Protein AF-A0A0K9PUY9-F1 (afdb_monomer)

Organism: Zostera marina (NCBI:txid29655)

Radius of gyration: 30.53 Å; Cα contacts (8 Å, |Δi|>4): 425; chains: 1; bounding box: 74×87×102 Å

Sequence (399 aa):
MHSKEGCSSNDKEDIFDKGREESYDEYSQRIYDHVFGYNIEAALPNKETWKSRMKPTPIFLRDVLPQIATYRNRSSDNMVFCNGTNVSSQLSLSLTKAWNLAESTKVFLKAMKLFFVERRREIGNLTFDKDDQLSVEFVTAAANIRAASFGILLHSLFETKGIAGNIVHAVATTNAIISGLIVIEAIKILQGNYRHNRMTYCVEHPCRNMLLMPVQPFEPNGSCYVCSETPLLLEINTCSLKLKDFVEKIINKKLGIISPIIMHGSTLIFEVGDDLEEDIAANYSLNLEKVLVELPAPVTNGTVLRVEDFHQELSCNIIIKHRGEEEEIDDEEKKLARTVIPEQATEQNFRVENNRSKKKLNSSHKTRNPRGGRNSQNHMMETKVNQWKYLNITKLTLL

Mean predicted aligned error: 14.96 Å

Foldseek 3Di:
DDDDDDDDPPPPPDLLDDDPPDDLLRNLLSVLCVPQAVVLVVVQVPVVVPPPAPRFDRDHPCVLCVVVVVCPPDPDDDPPDDDDQAPCVSVVHDQQDFDDLNRLSSLQSVLSNCCCPPVVVCPLPDDDDLPRNSSLSNQLSVLQSNCNRRVHDRGGSVVSSVVVVPDDDDDPVVVVVVVVLVVVQVVCVVVVNLQPHWDWDQAPDDDVNDRTRTDDDDDDDCLDQFPHQHAWEKEAAQQPDFQQCCVPVPVCVPVVADWKFKDQVPDTQDGDDPPDDPVRVVVNVVRRGPGQCPGPPHDDQQTWMWIDHPVSRGIGIYGYHHDDDDDPDPDVSVNGMDTDRPPPDPPPDPPPPPPPDDDDDDDDDDDDDDDDDDDDPPPVVVVVSPPVVPPPVVVSNPD

Secondary structure (DSSP, 8-state):
--------------TTSPPTT--HHHHHHHHHIIIIIIHHHHHTT-TTTTSSSPPPPP--HHHH-HHHHHGGGS----------S-HHHHTT--SSSPP-HHHHHHHHHHHHHHHHHH-TTTTTT----TT-HHHHHHHHHHHHHHHHHTTPPP--HHHHHHHHTTPPPP-HHHHHHHHHHHHHHHHHHHTT-GGG--EEEEEEEEETTEEEEEEPPPPPPTT-TTTSSPPEEEEE-TTT-BHHHIIIIIIITTT--SS-EEEETTEEEE---TT--HHHHHHHHHHHTSBGGGSSS---TT-EEEEEETTTTEEEEEEEEE--S----S-HHHHH-EEE--S-S-------------------------------SSSSSTTTGGGGGG--GGGGG--

Structure (mmCIF, N/CA/C/O backbone):
data_AF-A0A0K9PUY9-F1
#
_entry.id   AF-A0A0K9PUY9-F1
#
loop_
_atom_site.group_PDB
_atom_site.id
_atom_site.type_symbol
_atom_site.label_atom_id
_atom_site.label_alt_id
_atom_site.label_comp_id
_atom_site.label_asym_id
_atom_site.label_entity_id
_atom_site.label_seq_id
_atom_site.pdbx_PDB_ins_code
_atom_site.Cartn_x
_atom_site.Cartn_y
_atom_site.Cartn_z
_atom_site.occupancy
_atom_site.B_iso_or_equiv
_atom_site.auth_seq_id
_atom_site.auth_comp_id
_atom_site.auth_asym_id
_atom_site.auth_atom_id
_atom_site.pdbx_PDB_model_num
ATOM 1 N N . MET A 1 1 ? 19.880 -0.684 -70.621 1.00 34.44 1 MET A N 1
ATOM 2 C CA . MET A 1 1 ? 20.285 -0.002 -69.375 1.00 34.44 1 MET A CA 1
ATOM 3 C C . MET A 1 1 ? 19.407 -0.541 -68.261 1.00 34.44 1 MET A C 1
ATOM 5 O O . MET A 1 1 ? 18.210 -0.302 -68.274 1.00 34.44 1 MET A O 1
ATOM 9 N N . HIS A 1 2 ? 19.980 -1.380 -67.400 1.00 31.28 2 HIS A N 1
ATOM 10 C CA . HIS A 1 2 ? 19.319 -1.913 -66.213 1.00 31.28 2 HIS A CA 1
ATOM 11 C C . HIS A 1 2 ? 19.469 -0.906 -65.075 1.00 31.28 2 HIS A C 1
ATOM 13 O O . HIS A 1 2 ? 20.600 -0.607 -64.701 1.00 31.28 2 HIS A O 1
ATO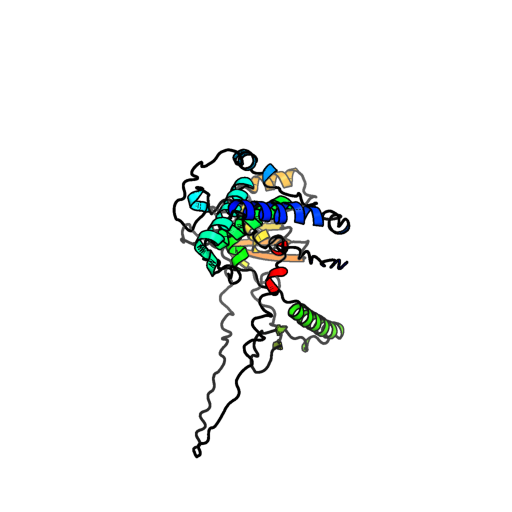M 19 N N . SER A 1 3 ? 18.360 -0.462 -64.492 1.00 27.92 3 SER A N 1
ATOM 20 C CA . SER A 1 3 ? 18.369 0.220 -63.199 1.00 27.92 3 SER A CA 1
ATOM 21 C C . SER A 1 3 ? 17.468 -0.561 -62.254 1.00 27.92 3 SER A C 1
ATOM 23 O O . SER A 1 3 ? 16.249 -0.563 -62.389 1.00 27.92 3 SER A O 1
ATOM 25 N N . LYS A 1 4 ? 18.109 -1.307 -61.350 1.00 34.41 4 LYS A N 1
ATOM 26 C CA . LYS A 1 4 ? 17.494 -1.887 -60.157 1.00 34.41 4 LYS A CA 1
ATOM 27 C C . LYS A 1 4 ? 17.264 -0.744 -59.170 1.00 34.41 4 LYS A C 1
ATOM 29 O O . LYS A 1 4 ? 18.236 -0.217 -58.638 1.00 34.41 4 LYS A O 1
ATOM 34 N N . GLU A 1 5 ? 16.016 -0.390 -58.903 1.00 30.36 5 GLU A N 1
ATOM 35 C CA . GLU A 1 5 ? 15.678 0.352 -57.688 1.00 30.36 5 GLU A CA 1
ATOM 36 C C . GLU A 1 5 ? 15.599 -0.654 -56.537 1.00 30.36 5 GLU A C 1
ATOM 38 O O . GLU A 1 5 ? 14.733 -1.528 -56.490 1.00 30.36 5 GLU A O 1
ATOM 43 N N . GLY A 1 6 ? 16.601 -0.595 -55.660 1.00 28.02 6 GLY A N 1
ATOM 44 C CA . GLY A 1 6 ? 16.651 -1.366 -54.429 1.00 28.02 6 GLY A CA 1
ATOM 45 C C . GLY A 1 6 ? 15.666 -0.793 -53.417 1.00 28.02 6 GLY A C 1
ATOM 46 O O . GLY A 1 6 ? 15.790 0.352 -52.996 1.00 28.02 6 GLY A O 1
ATOM 47 N N . CYS A 1 7 ? 14.704 -1.612 -53.011 1.00 28.03 7 CYS A N 1
ATOM 48 C CA . CYS A 1 7 ? 13.867 -1.373 -51.846 1.00 28.03 7 CYS A CA 1
ATOM 49 C C . CYS A 1 7 ? 14.749 -1.449 -50.584 1.00 28.03 7 CYS A C 1
ATOM 51 O O . CYS A 1 7 ? 15.110 -2.548 -50.165 1.00 28.03 7 CYS A O 1
ATOM 53 N N . SER A 1 8 ? 15.133 -0.313 -49.986 1.00 30.88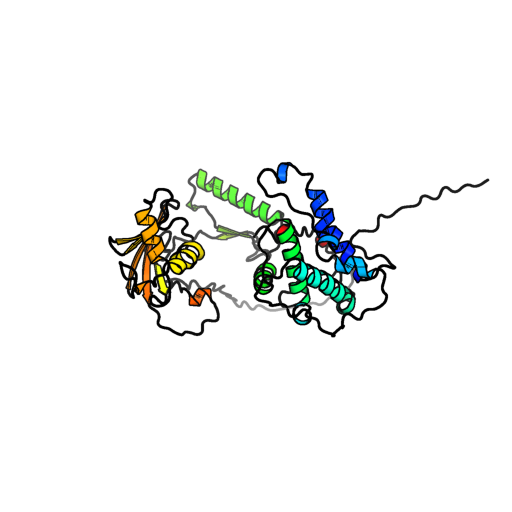 8 SER A N 1
ATOM 54 C CA . SER A 1 8 ? 15.740 -0.313 -48.649 1.00 30.88 8 SER A CA 1
ATOM 55 C C . SER A 1 8 ? 14.636 -0.439 -47.600 1.00 30.88 8 SER A C 1
ATOM 57 O O . SER A 1 8 ? 13.929 0.522 -47.291 1.00 30.88 8 SER A O 1
ATOM 59 N N . SER A 1 9 ? 14.480 -1.638 -47.053 1.00 36.56 9 SER A N 1
ATOM 60 C CA . SER A 1 9 ? 13.760 -1.878 -45.808 1.00 36.56 9 SER A CA 1
ATOM 61 C C . SER A 1 9 ? 14.522 -1.212 -44.656 1.00 36.56 9 SER A C 1
ATOM 63 O O . SER A 1 9 ? 15.471 -1.782 -44.124 1.00 36.56 9 SER A O 1
ATOM 65 N N . ASN A 1 10 ? 14.136 0.011 -44.287 1.00 38.22 10 ASN A N 1
ATOM 66 C CA . ASN A 1 10 ? 14.520 0.590 -43.001 1.00 38.22 10 ASN A CA 1
ATOM 67 C C . ASN A 1 10 ? 13.713 -0.122 -41.909 1.00 38.22 10 ASN A C 1
ATOM 69 O O . ASN A 1 10 ? 12.639 0.342 -41.518 1.00 38.22 10 ASN A O 1
ATOM 73 N N . ASP A 1 11 ? 14.222 -1.263 -41.447 1.00 44.06 11 ASP A N 1
ATOM 74 C CA . ASP A 1 11 ? 13.825 -1.828 -40.163 1.00 44.06 11 ASP A CA 1
ATOM 75 C C . ASP A 1 11 ? 14.125 -0.765 -39.100 1.00 44.06 11 ASP A C 1
ATOM 77 O O . ASP A 1 11 ? 15.274 -0.381 -38.887 1.00 44.06 11 ASP A O 1
ATOM 81 N N . LYS A 1 12 ? 13.081 -0.201 -38.488 1.00 51.97 12 LYS A N 1
ATOM 82 C CA . LYS A 1 12 ? 13.245 0.700 -37.346 1.00 51.97 12 LYS A CA 1
ATOM 83 C C . LYS A 1 12 ? 13.811 -0.138 -36.203 1.00 51.97 12 LYS A C 1
ATOM 85 O O . LYS A 1 12 ? 13.071 -0.934 -35.632 1.00 51.97 12 LYS A O 1
ATOM 90 N N . GLU A 1 13 ? 15.101 0.012 -35.918 1.00 66.19 13 GLU A N 1
ATOM 91 C CA . GLU A 1 13 ? 15.731 -0.588 -34.739 1.00 66.19 13 GLU A CA 1
ATOM 92 C C . GLU A 1 13 ? 14.913 -0.213 -33.489 1.00 66.19 13 GLU A C 1
ATOM 94 O O . GLU A 1 13 ? 14.518 0.947 -33.320 1.00 66.19 13 GLU A O 1
ATOM 99 N N . ASP A 1 14 ? 14.585 -1.208 -32.658 1.00 80.75 14 ASP A N 1
ATOM 100 C CA . ASP A 1 14 ? 13.835 -0.998 -31.420 1.00 80.75 14 ASP A CA 1
ATOM 101 C C . ASP A 1 14 ? 14.664 -0.081 -30.506 1.00 80.75 14 ASP A C 1
ATOM 103 O O . ASP A 1 14 ? 15.868 -0.267 -30.343 1.00 80.75 14 ASP A O 1
ATOM 107 N N . ILE A 1 15 ? 14.042 0.928 -29.893 1.00 84.38 15 ILE A N 1
ATOM 108 C CA . ILE A 1 15 ? 14.738 1.846 -28.979 1.00 84.38 15 ILE A CA 1
ATOM 109 C C . ILE A 1 15 ? 15.330 1.099 -27.774 1.00 84.38 15 ILE A C 1
ATOM 111 O O . ILE A 1 15 ? 16.281 1.577 -27.161 1.00 84.38 15 ILE A O 1
ATOM 115 N N . PHE A 1 16 ? 14.801 -0.078 -27.441 1.00 86.31 16 PHE A N 1
ATOM 116 C CA . PHE A 1 16 ? 15.335 -0.940 -26.390 1.00 86.31 16 PHE A CA 1
ATOM 117 C C . PHE A 1 16 ? 16.448 -1.877 -26.868 1.00 86.31 16 PHE A C 1
ATOM 119 O O . PHE A 1 16 ? 17.025 -2.595 -26.054 1.00 86.31 16 PHE A O 1
ATOM 126 N N . ASP A 1 17 ? 16.789 -1.856 -28.155 1.00 85.94 17 ASP A N 1
ATOM 127 C CA . ASP A 1 17 ? 17.959 -2.552 -28.660 1.00 85.94 17 ASP A CA 1
ATOM 128 C C . ASP A 1 17 ? 19.196 -1.657 -28.546 1.00 85.94 17 ASP A C 1
ATOM 130 O O . ASP A 1 17 ? 19.181 -0.434 -28.741 1.00 85.94 17 ASP A O 1
ATOM 134 N N . LYS A 1 18 ? 20.309 -2.288 -28.177 1.00 85.38 18 LYS A N 1
ATOM 135 C CA . LYS A 1 18 ? 21.609 -1.635 -28.084 1.00 85.38 18 LYS A CA 1
ATOM 136 C C . LYS A 1 18 ? 22.240 -1.540 -29.474 1.00 85.38 18 LYS A C 1
ATOM 138 O O . LYS A 1 18 ? 22.386 -2.559 -30.149 1.00 85.38 18 LYS A O 1
ATOM 143 N N . GLY A 1 19 ? 22.704 -0.350 -29.855 1.00 84.94 19 GLY A N 1
ATOM 144 C CA . GLY A 1 19 ? 23.426 -0.154 -31.114 1.00 84.94 19 GLY A CA 1
ATOM 145 C C . GLY A 1 19 ? 24.761 -0.912 -31.140 1.00 84.94 19 GLY A C 1
ATOM 146 O O . GLY A 1 19 ? 25.411 -1.083 -30.106 1.00 84.94 19 GLY A O 1
ATOM 147 N N . ARG A 1 20 ? 25.202 -1.355 -32.327 1.00 78.75 20 ARG A N 1
ATOM 148 C CA . ARG A 1 20 ? 26.411 -2.195 -32.485 1.00 78.75 20 ARG A CA 1
ATOM 149 C C . ARG A 1 20 ? 27.699 -1.543 -31.970 1.00 78.75 20 ARG A C 1
ATOM 151 O O . ARG A 1 20 ? 28.554 -2.250 -31.447 1.00 78.75 20 ARG A O 1
ATOM 158 N N . GLU A 1 21 ? 27.819 -0.226 -32.109 1.00 85.81 21 GLU A N 1
ATOM 159 C CA . GLU A 1 21 ? 28.999 0.558 -31.700 1.00 85.81 21 GLU A CA 1
ATOM 160 C C . GLU A 1 21 ? 28.755 1.402 -30.441 1.00 85.81 21 GLU A C 1
ATOM 162 O O . GLU A 1 21 ? 29.650 2.091 -29.963 1.00 85.81 21 GLU A O 1
ATOM 167 N N . GLU A 1 22 ? 27.549 1.342 -29.879 1.00 88.50 22 GLU A N 1
ATOM 168 C CA . GLU A 1 22 ? 27.185 2.113 -28.696 1.00 88.50 2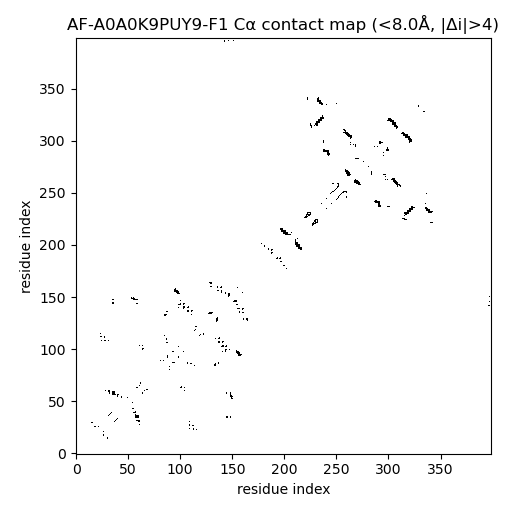2 GLU A CA 1
ATOM 169 C C . GLU A 1 22 ? 27.932 1.566 -27.470 1.00 88.50 22 GLU A C 1
ATOM 171 O O . GLU A 1 22 ? 28.049 0.350 -27.296 1.00 88.50 22 GLU A O 1
ATOM 176 N N . SER A 1 23 ? 28.394 2.416 -26.556 1.00 90.00 23 SER A N 1
ATOM 177 C CA . SER A 1 23 ? 28.904 1.979 -25.246 1.00 90.00 23 SER A CA 1
ATOM 178 C C . SER A 1 23 ? 27.756 1.635 -24.282 1.00 90.00 23 SER A C 1
ATOM 180 O O . SER A 1 23 ? 26.597 1.978 -24.512 1.00 90.00 23 SER A O 1
ATOM 182 N N . TYR A 1 24 ? 28.008 0.878 -23.207 1.00 87.88 24 TYR A N 1
ATOM 183 C CA . TYR A 1 24 ? 26.952 0.606 -22.211 1.00 87.88 24 TYR A CA 1
ATOM 184 C C . TYR A 1 24 ? 26.514 1.872 -21.468 1.00 87.88 24 TYR A C 1
ATOM 186 O O . TYR A 1 24 ? 25.356 1.969 -21.066 1.00 87.88 24 TYR A O 1
ATOM 194 N N . ASP A 1 25 ? 27.418 2.841 -21.323 1.00 86.94 25 ASP A N 1
ATOM 195 C CA . ASP A 1 25 ? 27.112 4.134 -20.724 1.00 86.94 25 ASP A CA 1
ATOM 196 C C . ASP A 1 25 ? 26.165 4.935 -21.630 1.00 86.94 25 ASP A C 1
ATOM 198 O O . ASP A 1 25 ? 25.099 5.335 -21.175 1.00 86.94 25 ASP A O 1
ATOM 202 N N . GLU A 1 26 ? 26.477 5.082 -22.922 1.00 89.06 26 GLU A N 1
ATOM 203 C CA . GLU A 1 26 ? 25.601 5.770 -23.890 1.00 89.06 26 GLU A CA 1
ATOM 204 C C . GLU A 1 26 ? 24.229 5.106 -24.003 1.00 89.06 26 GLU A C 1
ATOM 206 O O . GLU A 1 26 ? 23.209 5.793 -23.950 1.00 89.06 26 GLU A O 1
ATOM 211 N N . TYR A 1 27 ? 24.202 3.771 -24.050 1.00 90.62 27 TYR A N 1
ATOM 212 C CA . TYR A 1 27 ? 22.960 3.005 -24.051 1.00 90.62 27 TYR A CA 1
ATOM 213 C C . TYR A 1 27 ? 22.109 3.306 -22.810 1.00 90.62 27 TYR A C 1
ATOM 215 O O . TYR A 1 27 ? 20.927 3.624 -22.920 1.00 90.62 27 TYR A O 1
ATOM 223 N N . SER A 1 28 ? 22.712 3.275 -21.618 1.00 90.62 28 SER A N 1
ATOM 224 C CA . SER A 1 28 ? 21.996 3.533 -20.361 1.00 90.62 28 SER A CA 1
ATOM 225 C C . SER A 1 28 ? 21.452 4.963 -20.291 1.00 90.62 28 SER A C 1
ATOM 227 O O . SER A 1 28 ? 20.332 5.167 -19.825 1.00 90.62 28 SER A O 1
ATOM 229 N N . GLN A 1 29 ? 22.208 5.946 -20.790 1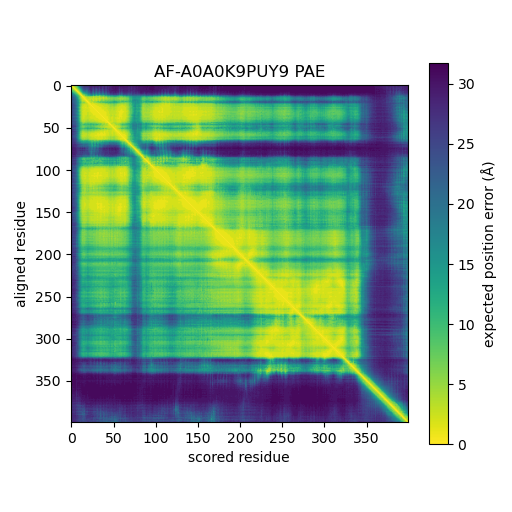.00 92.38 29 GLN A N 1
ATOM 230 C CA . GLN A 1 29 ? 21.770 7.344 -20.870 1.00 92.38 29 GLN A CA 1
ATOM 231 C C . GLN A 1 29 ? 20.612 7.520 -21.859 1.00 92.38 29 GLN A C 1
ATOM 233 O O . GLN A 1 29 ? 19.629 8.191 -21.550 1.00 92.38 29 GLN A O 1
ATOM 238 N N . ARG A 1 30 ? 20.687 6.871 -23.027 1.00 93.38 30 ARG A N 1
ATOM 239 C CA . ARG A 1 30 ? 19.620 6.904 -24.032 1.00 93.38 30 ARG A CA 1
ATOM 240 C C . ARG A 1 30 ? 18.328 6.281 -23.509 1.00 93.38 30 ARG A C 1
ATOM 242 O O . ARG A 1 30 ? 17.261 6.865 -23.687 1.00 93.38 30 ARG A O 1
ATOM 249 N N . ILE A 1 31 ? 18.418 5.133 -22.834 1.00 94.12 31 ILE A N 1
ATOM 250 C CA . ILE A 1 31 ? 17.265 4.488 -22.190 1.00 94.12 31 ILE A CA 1
ATOM 251 C C . ILE A 1 31 ? 16.686 5.375 -21.087 1.00 94.12 31 ILE A C 1
ATOM 253 O O . ILE A 1 31 ? 15.466 5.505 -21.008 1.00 94.12 31 ILE A O 1
ATOM 257 N N . TYR A 1 32 ? 17.529 6.024 -20.278 1.00 95.12 32 TYR A N 1
ATOM 258 C CA . TYR A 1 32 ? 17.076 6.966 -19.254 1.00 95.12 32 TYR A CA 1
ATOM 259 C C . TYR A 1 32 ? 16.225 8.093 -19.861 1.00 95.12 32 TYR A C 1
ATOM 261 O O . TYR A 1 32 ? 15.063 8.254 -19.486 1.00 95.12 32 TYR A O 1
ATOM 269 N N . ASP A 1 33 ? 16.769 8.830 -20.835 1.00 95.62 33 ASP A N 1
ATOM 270 C CA . ASP A 1 33 ? 16.071 9.962 -21.463 1.00 95.62 33 ASP A CA 1
ATOM 271 C C . ASP A 1 33 ? 14.803 9.513 -22.197 1.00 95.62 33 ASP A C 1
ATOM 273 O O . ASP A 1 33 ? 13.802 10.230 -22.223 1.00 95.62 33 ASP A O 1
ATOM 277 N N . HIS A 1 34 ? 14.811 8.308 -22.768 1.00 94.88 34 HIS A N 1
ATOM 278 C CA . HIS A 1 34 ? 13.632 7.734 -23.398 1.00 94.88 34 HIS A CA 1
ATOM 279 C C . HIS A 1 34 ? 12.524 7.399 -22.395 1.00 94.88 34 HIS A C 1
ATOM 281 O O . HIS A 1 34 ? 11.385 7.833 -22.570 1.00 94.88 34 HIS A O 1
ATOM 287 N N . VAL A 1 35 ? 12.846 6.659 -21.332 1.00 95.38 35 VAL A N 1
ATOM 288 C CA . VAL A 1 35 ? 11.857 6.163 -20.366 1.00 95.38 35 VAL A CA 1
ATOM 289 C C . VAL A 1 35 ? 11.314 7.278 -19.470 1.00 95.38 35 VAL A C 1
ATOM 291 O O . VAL A 1 35 ? 10.109 7.308 -19.217 1.00 95.38 35 VAL A O 1
ATOM 294 N N . PHE A 1 36 ? 12.172 8.188 -19.001 1.00 96.62 36 PHE A N 1
ATOM 295 C CA . PHE A 1 36 ? 11.802 9.215 -18.017 1.00 96.62 36 PHE A CA 1
ATOM 296 C C . PHE A 1 36 ? 11.576 10.606 -18.627 1.00 96.62 36 PHE A C 1
ATOM 298 O O . PHE A 1 36 ? 10.894 11.434 -18.022 1.00 96.62 36 PHE A O 1
ATOM 305 N N . GLY A 1 37 ? 12.089 10.859 -19.832 1.00 95.75 37 GLY A N 1
ATOM 306 C CA . GLY A 1 37 ? 11.868 12.093 -20.584 1.00 95.75 37 GLY A CA 1
ATOM 307 C C . GLY A 1 37 ? 10.804 11.913 -21.666 1.00 95.75 37 GLY A C 1
ATOM 308 O O . GLY A 1 37 ? 9.635 12.244 -21.468 1.00 95.75 37 GLY A O 1
ATOM 309 N N . TYR A 1 38 ? 11.197 11.343 -22.806 1.00 94.75 38 TYR A N 1
ATOM 310 C CA . TYR A 1 38 ? 10.370 11.300 -24.019 1.00 94.75 38 TYR A CA 1
ATOM 311 C C . TYR A 1 38 ? 9.042 10.546 -23.843 1.00 94.75 38 TYR A C 1
ATOM 313 O O . TYR A 1 38 ? 8.012 10.994 -24.343 1.00 94.75 38 TYR A O 1
ATOM 321 N N . ASN A 1 39 ? 9.016 9.435 -23.099 1.00 93.94 39 ASN A N 1
ATOM 322 C CA . ASN A 1 39 ? 7.767 8.713 -22.825 1.00 93.94 39 ASN A CA 1
ATOM 323 C C . ASN A 1 39 ? 6.800 9.518 -21.947 1.00 93.94 39 ASN A C 1
ATOM 325 O O . ASN A 1 39 ? 5.583 9.395 -22.100 1.00 93.94 39 ASN A O 1
ATOM 329 N N . ILE A 1 40 ? 7.321 10.354 -21.045 1.00 93.38 40 ILE A N 1
ATOM 330 C CA . ILE A 1 40 ? 6.498 11.262 -20.243 1.00 93.38 40 ILE A CA 1
ATOM 331 C C . ILE A 1 40 ? 5.951 12.383 -21.129 1.00 93.38 40 ILE A C 1
ATOM 333 O O . ILE A 1 40 ? 4.750 12.642 -21.093 1.00 93.38 40 ILE A O 1
ATOM 337 N N . GLU A 1 41 ? 6.783 12.977 -21.989 1.00 94.44 41 GLU A N 1
ATOM 338 C CA . GLU A 1 41 ? 6.342 13.978 -22.969 1.00 94.44 41 GLU A CA 1
ATOM 339 C C . GLU A 1 41 ? 5.246 13.442 -23.891 1.00 94.44 41 GLU A C 1
ATOM 341 O O . GLU A 1 41 ? 4.234 14.110 -24.098 1.00 94.44 41 GLU A O 1
ATOM 346 N N . ALA A 1 42 ? 5.395 12.211 -24.383 1.00 91.81 42 ALA A N 1
ATOM 347 C CA . ALA A 1 42 ? 4.403 11.559 -25.231 1.00 91.81 42 ALA A CA 1
ATOM 348 C C . ALA A 1 42 ? 3.050 11.339 -24.525 1.00 91.81 42 ALA A C 1
ATOM 350 O O . ALA A 1 42 ? 2.018 11.255 -25.191 1.00 91.81 42 ALA A O 1
ATOM 351 N N . ALA A 1 43 ? 3.028 11.277 -23.188 1.00 88.38 43 ALA A N 1
ATOM 352 C CA . ALA A 1 43 ? 1.804 11.126 -22.403 1.00 88.38 43 ALA A CA 1
ATOM 353 C C . ALA A 1 43 ? 1.092 12.466 -22.107 1.00 88.38 43 ALA A C 1
ATOM 355 O O . ALA A 1 43 ? -0.116 12.482 -21.843 1.00 88.38 43 ALA A O 1
ATOM 356 N N . LEU A 1 44 ? 1.796 13.603 -22.177 1.00 89.31 44 LEU A N 1
ATOM 357 C CA . LEU A 1 44 ? 1.246 14.934 -21.868 1.00 89.31 44 LEU A CA 1
ATOM 358 C C . LEU A 1 44 ? 0.063 15.379 -22.753 1.00 89.31 44 LEU A C 1
ATOM 360 O O . LEU A 1 44 ? -0.852 16.015 -22.218 1.00 89.31 44 LEU A O 1
ATOM 364 N N . PRO A 1 45 ? 0.001 15.055 -24.062 1.00 91.19 45 PRO A N 1
ATOM 365 C CA . PRO A 1 45 ? -1.113 15.453 -24.922 1.00 91.19 45 PRO A CA 1
ATOM 366 C C . PRO A 1 45 ? -2.482 14.886 -24.514 1.00 91.19 45 PRO A C 1
ATOM 368 O O . PRO A 1 45 ? -3.504 15.410 -24.960 1.00 91.19 45 PRO A O 1
ATOM 371 N N . ASN A 1 46 ? -2.542 13.851 -23.666 1.00 86.19 46 ASN A N 1
ATOM 372 C CA . ASN A 1 46 ? -3.796 13.251 -23.202 1.00 86.19 46 ASN A CA 1
ATOM 373 C C . ASN A 1 46 ? -4.506 14.136 -22.156 1.00 86.19 46 ASN A C 1
ATOM 375 O O . ASN A 1 46 ? -4.489 13.864 -20.955 1.00 86.19 46 ASN A O 1
ATOM 379 N N . LYS A 1 47 ? -5.144 15.216 -22.625 1.00 82.25 47 LYS A N 1
ATOM 380 C CA . LYS A 1 47 ? -5.769 16.254 -21.785 1.00 82.25 47 LYS A CA 1
ATOM 381 C C . LYS A 1 47 ? -6.815 15.721 -20.801 1.00 82.25 47 LYS A C 1
ATOM 383 O O . LYS A 1 47 ? -6.936 16.288 -19.722 1.00 82.25 47 LYS A O 1
ATOM 388 N N . GLU A 1 48 ? -7.539 14.654 -21.140 1.00 85.62 48 GLU A N 1
ATOM 389 C CA . GLU A 1 48 ? -8.565 14.063 -20.266 1.00 85.62 48 GLU A CA 1
ATOM 390 C C . GLU A 1 48 ? -7.964 13.450 -18.995 1.00 85.62 48 GLU A C 1
ATOM 392 O O . GLU A 1 48 ? -8.520 13.601 -17.910 1.00 85.62 48 GLU A O 1
ATOM 397 N N . THR A 1 49 ? -6.786 12.828 -19.105 1.00 84.69 49 THR A N 1
ATOM 398 C CA . THR A 1 49 ? -6.120 12.162 -17.969 1.00 84.69 49 THR A CA 1
ATOM 399 C C . THR A 1 49 ? -5.676 13.158 -16.895 1.00 84.69 49 THR A C 1
ATOM 401 O O . THR A 1 49 ? -5.648 12.829 -15.710 1.00 84.69 49 THR A O 1
ATOM 404 N N . TRP A 1 50 ? -5.361 14.389 -17.302 1.00 87.06 50 TRP A N 1
ATOM 405 C CA . TRP A 1 50 ? -4.755 15.413 -16.449 1.00 87.06 50 TRP A CA 1
ATOM 406 C C . TRP A 1 50 ? -5.749 16.469 -15.946 1.00 87.06 50 TRP A C 1
ATOM 408 O O . TRP A 1 50 ? -5.327 17.504 -15.439 1.00 87.06 50 TRP A O 1
ATOM 418 N N . LYS A 1 51 ? -7.065 16.248 -16.097 1.00 86.38 51 LYS A N 1
ATOM 419 C CA . LYS A 1 51 ? -8.091 17.170 -15.571 1.00 86.38 51 LYS A CA 1
ATOM 420 C C . LYS A 1 51 ? -8.169 17.149 -14.045 1.00 86.38 51 LYS A C 1
ATOM 422 O O . LYS A 1 51 ? -8.304 18.197 -13.431 1.00 86.38 51 LYS A O 1
ATOM 427 N N . SER A 1 52 ? -8.086 15.960 -13.450 1.00 82.19 52 SER A N 1
ATOM 428 C CA . SER A 1 52 ? -8.190 15.728 -12.001 1.00 82.19 52 SER A CA 1
ATOM 429 C C . SER A 1 52 ? -6.872 15.289 -11.359 1.00 82.19 52 SER A C 1
ATOM 431 O O . SER A 1 52 ? -6.844 14.938 -10.184 1.00 82.19 52 SER A O 1
ATOM 433 N N . ARG A 1 53 ? -5.778 15.263 -12.129 1.00 85.12 53 ARG A N 1
ATOM 434 C CA . ARG A 1 53 ? -4.469 14.750 -11.704 1.00 85.12 53 ARG A CA 1
ATOM 435 C C . ARG A 1 53 ? -3.371 15.751 -12.024 1.00 85.12 53 ARG A C 1
ATOM 437 O O . ARG A 1 53 ? -3.442 16.448 -13.035 1.00 85.12 53 ARG A O 1
ATOM 444 N N . MET A 1 54 ? -2.329 15.771 -11.198 1.00 85.44 54 MET A N 1
ATOM 445 C CA . MET A 1 54 ? -1.122 16.550 -11.464 1.00 85.44 54 MET A CA 1
ATOM 446 C C . MET A 1 54 ? -0.457 16.072 -12.762 1.00 85.44 54 MET A C 1
ATOM 448 O O . MET A 1 54 ? -0.340 14.868 -13.006 1.00 85.44 54 MET A O 1
ATOM 452 N N . LYS A 1 55 ? -0.043 17.017 -13.613 1.00 91.44 55 LYS A N 1
ATOM 453 C CA . LYS A 1 55 ? 0.681 16.704 -14.851 1.00 91.44 55 LYS A CA 1
ATOM 454 C C . LYS A 1 55 ? 2.099 16.240 -14.518 1.00 91.44 55 LYS A C 1
ATOM 456 O O . LYS A 1 55 ? 2.754 16.909 -13.719 1.00 91.44 55 LYS A O 1
ATOM 461 N N . PRO A 1 56 ? 2.590 15.156 -15.140 1.00 93.88 56 PRO A N 1
ATOM 462 C CA . PRO A 1 56 ? 3.947 14.709 -14.895 1.00 93.88 56 PRO A CA 1
ATOM 463 C C . PRO A 1 56 ? 4.978 15.650 -15.525 1.00 93.88 56 PRO A C 1
ATOM 465 O O . PRO A 1 56 ? 4.728 16.263 -16.561 1.00 93.88 56 PRO A O 1
ATOM 468 N N . THR A 1 57 ? 6.158 15.720 -14.919 1.00 95.06 57 THR A N 1
ATOM 469 C CA . THR A 1 57 ? 7.312 16.465 -15.425 1.00 95.06 57 THR A CA 1
ATOM 470 C C . THR A 1 57 ? 8.305 15.490 -16.065 1.00 95.06 57 THR A C 1
ATOM 472 O O . THR A 1 57 ? 8.758 14.563 -15.385 1.00 95.06 57 THR A O 1
ATOM 475 N N . PRO A 1 58 ? 8.647 15.657 -17.357 1.00 96.56 58 PRO A N 1
ATOM 476 C CA . PRO A 1 58 ? 9.716 14.895 -17.996 1.00 96.56 58 PRO A CA 1
ATOM 477 C C . PRO A 1 58 ? 11.053 15.126 -17.291 1.00 96.56 58 PRO A C 1
ATOM 479 O O . PRO A 1 58 ? 11.384 16.260 -16.948 1.00 96.56 58 PRO A O 1
ATOM 482 N N . ILE A 1 59 ? 11.831 14.063 -17.092 1.00 95.94 59 ILE A N 1
ATOM 483 C CA . ILE A 1 59 ? 13.146 14.141 -16.452 1.00 95.94 59 ILE A CA 1
ATOM 484 C C . ILE A 1 59 ? 14.204 13.688 -17.450 1.00 95.94 59 ILE A C 1
ATOM 486 O O . ILE A 1 59 ? 14.295 12.503 -17.771 1.00 95.94 59 ILE A O 1
ATOM 490 N N . PHE A 1 60 ? 15.035 14.627 -17.902 1.00 95.94 60 PHE A N 1
ATOM 491 C CA . PHE A 1 60 ? 16.185 14.334 -18.751 1.00 95.94 60 PHE A CA 1
ATOM 492 C C . PHE A 1 60 ? 17.481 14.329 -17.951 1.00 95.94 60 PHE A C 1
ATOM 494 O O . PHE A 1 60 ? 17.672 15.094 -17.003 1.00 95.94 60 PHE A O 1
ATOM 501 N N . LEU A 1 61 ? 18.419 13.490 -18.372 1.00 93.69 61 LEU A N 1
ATOM 502 C CA . LEU A 1 61 ? 19.695 13.306 -17.698 1.00 93.69 61 LEU A CA 1
ATOM 503 C C . LEU A 1 61 ? 20.505 14.604 -17.635 1.00 93.69 61 LEU A C 1
ATOM 505 O O . LEU A 1 61 ? 21.128 14.893 -16.615 1.00 93.69 61 LEU A O 1
ATOM 509 N N . ARG A 1 62 ? 20.465 15.398 -18.711 1.00 91.56 62 ARG A N 1
ATOM 510 C CA . ARG A 1 62 ? 21.144 16.702 -18.805 1.00 91.56 62 ARG A CA 1
ATOM 511 C C . ARG A 1 62 ? 20.719 17.684 -17.709 1.00 91.56 62 ARG A C 1
ATOM 513 O O . ARG A 1 62 ? 21.540 18.491 -17.285 1.00 91.56 62 ARG A O 1
ATOM 520 N N . ASP A 1 63 ? 19.476 17.583 -17.244 1.00 91.44 63 ASP A N 1
ATOM 521 C CA . ASP A 1 63 ? 18.903 18.499 -16.258 1.00 91.44 63 ASP A CA 1
ATOM 522 C C . ASP A 1 63 ? 19.245 18.053 -14.827 1.00 91.44 63 ASP A C 1
ATOM 524 O O . ASP A 1 63 ? 19.417 18.879 -13.934 1.00 91.44 63 ASP A O 1
ATOM 528 N N . VAL A 1 64 ? 19.400 16.741 -14.607 1.00 91.31 64 VAL A N 1
ATOM 529 C CA . VAL A 1 64 ? 19.693 16.161 -13.285 1.00 91.31 64 VAL A CA 1
ATOM 530 C C . VAL A 1 64 ? 21.196 16.075 -13.007 1.00 91.31 64 VAL A C 1
ATOM 532 O O . VAL A 1 64 ? 21.645 16.357 -11.897 1.00 91.31 64 VAL A O 1
ATOM 535 N N . LEU A 1 65 ? 21.990 15.672 -14.002 1.00 88.81 65 LEU A N 1
ATOM 536 C CA . LEU A 1 65 ? 23.439 15.487 -13.895 1.00 88.81 65 LEU A CA 1
ATOM 537 C C . LEU A 1 65 ? 24.162 16.266 -15.008 1.00 88.81 65 LEU A C 1
ATOM 539 O O . LEU A 1 65 ? 24.777 15.657 -15.888 1.00 88.81 65 LEU A O 1
ATOM 543 N N . PRO A 1 66 ? 24.167 17.614 -14.957 1.00 76.50 66 PRO A N 1
ATOM 544 C CA . PRO A 1 66 ? 24.768 18.451 -16.001 1.00 76.50 66 PRO A CA 1
ATOM 545 C C . PRO A 1 66 ? 26.266 18.177 -16.196 1.00 76.50 66 PRO A C 1
ATOM 547 O O . PRO A 1 66 ? 26.794 18.344 -17.290 1.00 76.50 66 PRO A O 1
ATOM 550 N N . GLN A 1 67 ? 26.948 17.683 -15.158 1.00 68.81 67 GLN A N 1
ATOM 551 C CA . GLN A 1 67 ? 28.366 17.321 -15.209 1.00 68.81 67 GLN A CA 1
ATOM 552 C C . GLN A 1 67 ? 28.652 16.169 -16.186 1.00 68.81 67 GLN A C 1
ATOM 554 O O . GLN A 1 67 ? 29.708 16.166 -16.807 1.00 68.81 67 GLN A O 1
ATOM 559 N N . ILE A 1 68 ? 27.718 15.226 -16.382 1.00 65.06 68 ILE A N 1
ATOM 560 C CA . ILE A 1 68 ? 27.897 14.099 -17.317 1.00 65.06 68 ILE A CA 1
ATOM 561 C C . ILE A 1 68 ? 27.937 14.591 -18.773 1.00 65.06 68 ILE A C 1
ATOM 563 O O . ILE A 1 68 ? 28.668 14.032 -19.590 1.00 65.06 68 ILE A O 1
ATOM 567 N N . ALA A 1 69 ? 27.229 15.679 -19.094 1.00 51.03 69 ALA A N 1
ATOM 568 C CA . ALA A 1 69 ? 27.244 16.269 -20.431 1.00 51.03 69 ALA A CA 1
ATOM 569 C C . ALA A 1 69 ? 28.616 16.873 -20.797 1.00 51.03 69 ALA A C 1
ATOM 571 O O . ALA A 1 69 ? 28.993 16.892 -21.969 1.00 51.03 69 ALA A O 1
ATOM 572 N N . THR A 1 70 ? 29.394 17.311 -19.802 1.00 45.16 70 THR A N 1
ATOM 573 C CA . THR A 1 70 ? 30.697 17.970 -19.988 1.00 45.16 70 THR A CA 1
ATOM 574 C C . THR A 1 70 ? 31.850 16.987 -20.245 1.00 45.16 70 THR A C 1
ATOM 576 O O . THR A 1 70 ? 32.875 17.377 -20.806 1.00 45.16 70 THR A O 1
ATOM 579 N N . TYR A 1 71 ? 31.696 15.702 -19.899 1.00 42.97 71 TYR A N 1
ATOM 580 C CA . TYR A 1 71 ? 32.744 14.677 -20.051 1.00 42.97 71 TYR A CA 1
ATOM 581 C C . TYR A 1 71 ? 32.836 14.049 -21.450 1.00 42.97 71 TYR A C 1
ATOM 583 O O . TYR A 1 71 ? 33.765 13.285 -21.702 1.00 42.97 71 TYR A O 1
ATOM 591 N N . ARG A 1 72 ? 31.965 14.418 -22.403 1.00 44.47 72 ARG A N 1
ATOM 592 C CA . ARG A 1 72 ? 32.078 13.964 -23.807 1.00 44.47 72 ARG A CA 1
ATOM 593 C C . ARG A 1 72 ? 33.410 14.344 -24.484 1.00 44.47 72 ARG A C 1
ATOM 595 O O . ARG A 1 72 ? 33.738 13.753 -25.503 1.00 44.47 72 ARG A O 1
ATOM 602 N N . ASN A 1 73 ? 34.186 15.277 -23.914 1.00 38.41 73 ASN A N 1
ATOM 603 C CA . ASN A 1 73 ? 35.415 15.813 -24.517 1.00 38.41 73 ASN A CA 1
ATOM 604 C C . ASN A 1 73 ? 36.716 15.560 -23.729 1.00 38.41 73 ASN A C 1
ATOM 606 O O . ASN A 1 73 ? 37.755 16.108 -24.099 1.00 38.41 73 ASN A O 1
ATOM 610 N N . ARG A 1 74 ? 36.717 14.751 -22.661 1.00 34.44 74 ARG A N 1
ATOM 611 C CA . ARG A 1 74 ? 37.968 14.354 -21.991 1.00 34.44 74 ARG A CA 1
ATOM 612 C C . ARG A 1 74 ? 38.019 12.851 -21.771 1.00 34.44 74 ARG A C 1
ATOM 614 O O . ARG A 1 74 ? 37.301 12.300 -20.947 1.00 34.44 74 ARG A O 1
ATOM 621 N N . SER A 1 75 ? 38.904 12.223 -22.535 1.00 42.09 75 SER A N 1
ATOM 622 C CA . SER A 1 75 ? 39.329 10.840 -22.396 1.00 42.09 75 SER A CA 1
ATOM 623 C C . SER A 1 75 ? 39.733 10.521 -20.954 1.00 42.09 75 SER A C 1
ATOM 625 O O . SER A 1 75 ? 40.529 11.247 -20.366 1.00 42.09 75 SER A O 1
ATOM 627 N N . SER A 1 76 ? 39.214 9.399 -20.452 1.00 42.69 76 SER A N 1
ATOM 628 C CA . SER A 1 76 ? 39.693 8.640 -19.291 1.00 42.69 76 SER A CA 1
ATOM 629 C C . SER A 1 76 ? 39.937 9.432 -18.005 1.00 42.69 76 SER A C 1
ATOM 631 O O . SER A 1 76 ? 41.083 9.663 -17.634 1.00 42.69 76 SER A O 1
ATOM 633 N N . ASP A 1 77 ? 38.871 9.712 -17.253 1.00 33.47 77 ASP A N 1
ATOM 634 C CA . ASP A 1 77 ? 38.989 9.747 -15.794 1.00 33.47 77 ASP A CA 1
ATOM 635 C C . ASP A 1 77 ? 38.389 8.460 -15.220 1.00 33.47 77 ASP A C 1
ATOM 637 O O . ASP A 1 77 ? 37.216 8.136 -15.421 1.00 33.47 77 ASP A O 1
ATOM 641 N N . ASN A 1 78 ? 39.248 7.692 -14.551 1.00 39.16 78 ASN A N 1
ATOM 642 C CA . ASN A 1 78 ? 38.917 6.462 -13.850 1.00 39.16 78 ASN A CA 1
ATOM 643 C C . ASN A 1 78 ? 37.877 6.754 -12.763 1.00 39.16 78 ASN A C 1
ATOM 645 O O . ASN A 1 78 ? 38.221 7.099 -11.632 1.00 39.16 78 ASN A O 1
ATOM 649 N N . MET A 1 79 ? 36.597 6.535 -13.065 1.00 38.03 79 MET A N 1
ATOM 650 C CA . MET A 1 79 ? 35.642 6.201 -12.017 1.00 38.03 79 MET A CA 1
ATOM 651 C C . MET A 1 79 ? 36.139 4.887 -11.415 1.00 38.03 79 MET A C 1
ATOM 653 O O . MET A 1 79 ? 36.122 3.869 -12.097 1.00 38.03 79 MET A O 1
ATOM 657 N N . VAL A 1 80 ? 36.692 4.930 -10.202 1.00 34.56 80 VAL A N 1
ATOM 658 C CA . VAL A 1 80 ? 37.299 3.775 -9.527 1.00 34.56 80 VAL A CA 1
ATOM 659 C C . VAL A 1 80 ? 36.300 2.612 -9.537 1.00 34.56 80 VAL A C 1
ATOM 661 O O . VAL A 1 80 ? 35.303 2.612 -8.815 1.00 34.56 80 VAL A O 1
ATOM 664 N N . PHE A 1 81 ? 36.539 1.645 -10.425 1.00 39.88 81 PHE A N 1
ATOM 665 C CA . PHE A 1 81 ? 35.759 0.423 -10.538 1.00 39.88 81 PHE A CA 1
ATOM 666 C C . PHE A 1 81 ? 36.248 -0.532 -9.454 1.00 39.88 81 PHE A C 1
ATOM 668 O O . PHE A 1 81 ? 37.264 -1.203 -9.610 1.00 39.88 81 PHE A O 1
ATOM 675 N N . CYS A 1 82 ? 35.530 -0.575 -8.337 1.00 35.06 82 CYS A N 1
ATOM 676 C CA . CYS A 1 82 ? 35.656 -1.670 -7.387 1.00 35.06 82 CYS A CA 1
ATOM 677 C C . CYS A 1 82 ? 34.692 -2.781 -7.816 1.00 35.06 82 CYS A C 1
ATOM 679 O O . CYS A 1 82 ? 33.498 -2.527 -7.972 1.00 35.06 82 CYS A O 1
ATOM 681 N N . ASN A 1 83 ? 35.193 -4.003 -7.993 1.00 40.94 83 ASN A N 1
ATOM 682 C CA . ASN A 1 83 ? 34.364 -5.179 -8.251 1.00 40.94 83 ASN A CA 1
ATOM 683 C C . ASN A 1 83 ? 33.418 -5.399 -7.064 1.00 40.94 83 ASN A C 1
ATOM 685 O O . ASN A 1 83 ? 33.851 -5.745 -5.967 1.00 40.94 83 ASN A O 1
ATOM 689 N N . GLY A 1 84 ? 32.127 -5.166 -7.276 1.00 47.09 84 GLY A N 1
ATOM 690 C CA . GLY A 1 84 ? 31.091 -5.364 -6.274 1.00 47.09 84 GLY A CA 1
ATOM 691 C C . GLY A 1 84 ? 29.717 -5.288 -6.922 1.00 47.09 84 GLY A C 1
ATOM 692 O O . GLY A 1 84 ? 29.469 -4.424 -7.759 1.00 47.09 84 GLY A O 1
ATOM 693 N N . THR A 1 85 ? 28.836 -6.208 -6.544 1.00 59.91 85 THR A N 1
ATOM 694 C CA . THR A 1 85 ? 27.463 -6.338 -7.058 1.00 59.91 85 THR A CA 1
ATOM 695 C C . THR A 1 85 ? 26.485 -5.323 -6.457 1.00 59.91 85 THR A C 1
ATOM 697 O O . THR A 1 85 ? 25.345 -5.249 -6.899 1.00 59.91 85 THR A O 1
ATOM 700 N N . ASN A 1 86 ? 26.919 -4.544 -5.462 1.00 73.31 86 ASN A N 1
ATOM 701 C CA . ASN A 1 86 ? 26.102 -3.583 -4.725 1.00 73.31 86 ASN A CA 1
ATOM 702 C C . ASN A 1 86 ? 26.512 -2.146 -5.102 1.00 73.31 86 ASN A C 1
ATOM 704 O O . ASN A 1 86 ? 27.646 -1.729 -4.858 1.00 73.31 86 ASN A O 1
ATOM 708 N N . VAL A 1 87 ? 25.595 -1.401 -5.719 1.00 78.56 87 VAL A N 1
ATOM 709 C CA . VAL A 1 87 ? 25.795 -0.032 -6.210 1.00 78.56 87 VAL A CA 1
ATOM 710 C C . VAL A 1 87 ? 25.668 0.987 -5.083 1.00 78.56 87 VAL A C 1
ATOM 712 O O . VAL A 1 87 ? 26.420 1.965 -5.055 1.00 78.56 87 VAL A O 1
ATOM 715 N N . SER A 1 88 ? 24.731 0.770 -4.157 1.00 72.69 88 SER A N 1
ATOM 716 C CA . SER A 1 88 ? 24.449 1.703 -3.061 1.00 72.69 88 SER A CA 1
ATOM 717 C C . SER A 1 88 ? 25.629 1.831 -2.094 1.00 72.69 88 SER A C 1
ATOM 719 O O . SER A 1 88 ? 25.988 2.947 -1.715 1.00 72.69 88 SER A O 1
ATOM 721 N N . SER A 1 89 ? 26.315 0.727 -1.785 1.00 69.62 89 SER A N 1
ATOM 722 C CA . SER A 1 89 ? 27.522 0.712 -0.949 1.00 69.62 89 SER A CA 1
ATOM 723 C C . SER A 1 89 ? 28.706 1.410 -1.620 1.00 69.62 89 SER A C 1
ATOM 725 O O . SER A 1 89 ? 29.449 2.136 -0.967 1.00 69.62 89 SER A O 1
ATOM 727 N N . GLN A 1 90 ? 28.842 1.275 -2.942 1.00 72.38 90 GLN A N 1
ATOM 728 C CA . GLN A 1 90 ? 29.867 1.971 -3.723 1.00 72.38 90 GLN A CA 1
ATOM 729 C C . GLN A 1 90 ? 29.631 3.485 -3.811 1.00 72.38 90 GLN A C 1
ATOM 731 O O . GLN A 1 90 ? 30.556 4.227 -4.133 1.00 72.38 90 GLN A O 1
ATOM 736 N N . LEU A 1 91 ? 28.398 3.938 -3.580 1.00 72.06 91 LEU A N 1
ATOM 737 C CA . LEU A 1 91 ? 28.022 5.351 -3.542 1.00 72.06 91 LEU A CA 1
ATOM 738 C C . LEU A 1 91 ? 27.859 5.879 -2.105 1.00 72.06 91 LEU A C 1
ATOM 740 O O . LEU A 1 91 ? 27.477 7.035 -1.936 1.00 72.06 91 LEU A O 1
ATOM 744 N N . SER A 1 92 ? 28.152 5.058 -1.088 1.00 79.19 92 SER A N 1
ATOM 745 C CA . SER A 1 92 ? 27.975 5.381 0.336 1.00 79.19 92 SER A CA 1
ATOM 746 C C . SER A 1 92 ? 26.554 5.846 0.689 1.00 79.19 92 SER A C 1
ATOM 748 O O . SER A 1 92 ? 26.371 6.758 1.497 1.00 79.19 92 SER A O 1
ATOM 750 N N . LEU A 1 93 ? 25.537 5.242 0.067 1.00 80.19 93 LEU A N 1
ATOM 751 C CA . LEU A 1 93 ? 24.133 5.602 0.267 1.00 80.19 93 LEU A CA 1
ATOM 752 C C . LEU A 1 93 ? 23.493 4.793 1.400 1.00 80.19 93 LEU A C 1
ATOM 754 O O . LEU A 1 93 ? 23.782 3.614 1.593 1.00 80.19 93 LEU A O 1
ATOM 758 N N . SER A 1 94 ? 22.573 5.431 2.127 1.00 79.31 94 SER A N 1
ATOM 759 C CA . SER A 1 94 ? 21.764 4.753 3.144 1.00 79.31 94 SER A CA 1
ATOM 760 C C . SER A 1 94 ? 20.704 3.856 2.498 1.00 79.31 94 SER A C 1
ATOM 762 O O . SER A 1 94 ? 20.114 4.217 1.479 1.00 79.31 94 SER A O 1
ATOM 764 N N . LEU A 1 95 ? 20.434 2.704 3.120 1.00 82.81 95 LEU A N 1
ATOM 765 C CA . LEU A 1 95 ? 19.371 1.778 2.708 1.00 82.81 95 LEU A CA 1
ATOM 766 C C . LEU A 1 95 ? 18.006 2.136 3.318 1.00 82.81 95 LEU A C 1
ATOM 768 O O . LEU A 1 95 ? 16.970 1.750 2.780 1.00 82.81 95 LEU A O 1
ATOM 772 N N . THR A 1 96 ? 18.009 2.871 4.434 1.00 80.62 96 THR A N 1
ATOM 773 C CA . THR A 1 96 ? 16.809 3.250 5.201 1.00 80.62 96 THR A CA 1
ATOM 774 C C . THR A 1 96 ? 16.284 4.635 4.842 1.00 80.62 96 THR A C 1
ATOM 776 O O . THR A 1 96 ? 15.160 4.978 5.190 1.00 80.62 96 THR A O 1
ATOM 779 N N . LYS A 1 97 ? 17.079 5.443 4.133 1.00 88.62 97 LYS A N 1
ATOM 780 C CA . LYS A 1 97 ? 16.679 6.770 3.662 1.00 88.62 97 LYS A CA 1
ATOM 781 C C . LYS A 1 97 ? 16.352 6.721 2.173 1.00 88.62 97 LYS A C 1
ATOM 783 O O . LYS A 1 97 ? 17.077 6.094 1.404 1.00 88.62 97 LYS A O 1
ATOM 788 N N . ALA A 1 98 ? 15.298 7.424 1.766 1.00 90.75 98 ALA A N 1
ATOM 789 C CA . ALA A 1 98 ? 15.003 7.643 0.356 1.00 90.75 98 ALA A CA 1
ATOM 790 C C . ALA A 1 98 ? 16.144 8.407 -0.335 1.00 90.75 98 ALA A C 1
ATOM 792 O O . ALA A 1 98 ? 16.624 9.428 0.170 1.00 90.75 98 ALA A 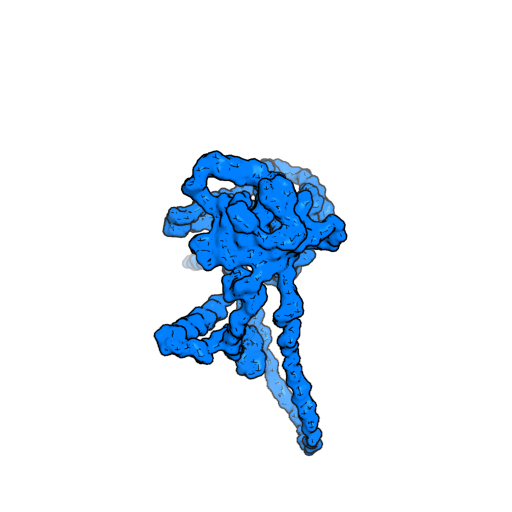O 1
ATOM 793 N N . TRP A 1 99 ? 16.572 7.904 -1.493 1.00 93.00 99 TRP A N 1
ATOM 794 C CA . TRP A 1 99 ? 17.570 8.560 -2.334 1.00 93.00 99 TRP A CA 1
ATOM 795 C C . TRP A 1 99 ? 16.938 9.727 -3.078 1.00 93.00 99 TRP A C 1
ATOM 797 O O . TRP A 1 99 ? 15.844 9.600 -3.627 1.00 93.00 99 TRP A O 1
ATOM 807 N N . ASN A 1 100 ? 17.639 10.853 -3.156 1.00 94.19 100 ASN A N 1
ATOM 808 C CA . ASN A 1 100 ? 17.174 11.969 -3.974 1.00 94.19 100 ASN A CA 1
ATOM 809 C C . ASN A 1 100 ? 17.259 11.636 -5.479 1.00 94.19 100 ASN A C 1
ATOM 811 O O . ASN A 1 100 ? 17.775 10.591 -5.890 1.00 94.19 100 ASN A O 1
ATOM 815 N N . LEU A 1 101 ? 16.751 12.535 -6.326 1.00 94.44 101 LEU A N 1
ATOM 816 C CA . LEU A 1 101 ? 16.696 12.315 -7.773 1.00 94.44 101 LEU A CA 1
ATOM 817 C C . LEU A 1 101 ? 18.086 12.092 -8.400 1.00 94.44 101 LEU A C 1
ATOM 819 O O . LEU A 1 101 ? 18.248 11.210 -9.245 1.00 94.44 101 LEU A O 1
ATOM 823 N N . ALA A 1 102 ? 19.103 12.843 -7.969 1.00 93.75 102 ALA A N 1
ATOM 824 C CA . ALA A 1 102 ? 20.460 12.718 -8.499 1.00 93.75 102 ALA A CA 1
ATOM 825 C C . ALA A 1 102 ? 21.133 11.406 -8.060 1.00 93.75 102 ALA A C 1
ATOM 827 O O . ALA A 1 102 ? 21.808 10.759 -8.860 1.00 93.75 102 ALA A O 1
ATOM 828 N N . GLU A 1 103 ? 20.929 10.990 -6.809 1.00 93.25 103 GLU A N 1
ATOM 829 C CA . GLU A 1 103 ? 21.389 9.699 -6.282 1.00 93.25 103 GLU A CA 1
ATOM 830 C C . GLU A 1 103 ? 20.721 8.533 -7.017 1.00 93.25 103 GLU A C 1
ATOM 832 O O . GLU A 1 103 ? 21.417 7.661 -7.537 1.00 93.25 103 GLU A O 1
ATOM 837 N N . SER A 1 104 ? 19.393 8.572 -7.158 1.00 95.50 104 SER A N 1
ATOM 838 C CA . SER A 1 104 ? 18.623 7.563 -7.895 1.00 95.50 104 SER A CA 1
ATOM 839 C C . SER A 1 104 ? 19.082 7.465 -9.353 1.00 95.50 104 SER A C 1
ATOM 841 O O . SER A 1 104 ? 19.283 6.371 -9.869 1.00 95.50 104 SER A O 1
ATOM 843 N N . THR A 1 105 ? 19.361 8.597 -10.005 1.00 95.31 105 THR A N 1
ATOM 844 C CA . THR A 1 105 ? 19.895 8.625 -11.378 1.00 95.31 105 THR A CA 1
ATOM 845 C C . THR A 1 105 ? 21.260 7.940 -11.481 1.00 95.31 105 THR A C 1
ATOM 847 O O . THR A 1 105 ? 21.485 7.133 -12.385 1.00 95.31 105 THR A O 1
ATOM 850 N N . LYS A 1 106 ? 22.174 8.205 -10.538 1.00 93.44 106 LYS A N 1
ATOM 851 C CA . LYS A 1 106 ? 23.493 7.547 -10.499 1.00 93.44 106 LYS A CA 1
ATOM 852 C C . LYS A 1 106 ? 23.365 6.041 -10.281 1.00 93.44 106 LYS A C 1
ATOM 854 O O . LYS A 1 106 ? 24.046 5.277 -10.967 1.00 93.44 106 LYS A O 1
ATOM 859 N N . VAL A 1 107 ? 22.493 5.619 -9.360 1.00 94.19 107 VAL A N 1
ATOM 860 C CA . VAL A 1 107 ? 22.236 4.197 -9.097 1.00 94.19 107 VAL A CA 1
ATOM 861 C C . VAL A 1 107 ? 21.664 3.520 -10.340 1.00 94.19 107 VAL A C 1
ATOM 863 O O . VAL A 1 107 ? 22.185 2.486 -10.740 1.00 94.19 107 VAL A O 1
ATOM 866 N N . PHE A 1 108 ? 20.673 4.125 -11.003 1.00 95.62 108 PHE A N 1
ATOM 867 C CA . PHE A 1 108 ? 20.062 3.582 -12.218 1.00 95.62 108 PHE A CA 1
ATOM 868 C C . PHE A 1 108 ? 21.095 3.321 -13.322 1.00 95.62 108 PHE A C 1
ATOM 870 O O . PHE A 1 108 ? 21.192 2.205 -13.832 1.00 95.62 108 PHE A O 1
ATOM 877 N N . LEU A 1 109 ? 21.904 4.332 -13.665 1.00 93.31 109 LEU A N 1
ATOM 878 C CA . LEU A 1 109 ? 22.909 4.221 -14.728 1.00 93.31 109 LEU A CA 1
ATOM 879 C C . LEU A 1 109 ? 23.968 3.163 -14.401 1.00 93.31 109 LEU A C 1
ATOM 881 O O . LEU A 1 109 ? 24.368 2.379 -15.264 1.00 93.31 109 LEU A O 1
ATOM 885 N N . LYS A 1 110 ? 24.412 3.116 -13.142 1.00 90.94 110 LYS A N 1
ATOM 886 C CA . LYS A 1 110 ? 25.432 2.165 -12.704 1.00 90.94 110 LYS A CA 1
ATOM 887 C C . LYS A 1 110 ? 24.889 0.738 -12.617 1.00 90.94 110 LYS A C 1
ATOM 889 O O . LYS A 1 110 ? 25.567 -0.182 -13.069 1.00 90.94 110 LYS A O 1
ATOM 894 N N . ALA A 1 111 ? 23.665 0.555 -12.125 1.00 92.50 111 ALA A N 1
ATOM 895 C CA . ALA A 1 111 ? 23.005 -0.745 -12.080 1.00 92.50 111 ALA A CA 1
ATOM 896 C C . ALA A 1 111 ? 22.767 -1.303 -13.491 1.00 92.50 111 ALA A C 1
ATOM 898 O O . ALA A 1 111 ? 23.114 -2.453 -13.756 1.00 92.50 111 ALA A O 1
ATOM 899 N N . MET A 1 112 ? 22.286 -0.470 -14.424 1.00 91.50 112 MET A N 1
ATOM 900 C CA . MET A 1 112 ? 22.160 -0.824 -15.845 1.00 91.50 112 MET A CA 1
ATOM 901 C C . MET A 1 112 ? 23.481 -1.346 -16.409 1.00 91.50 112 MET A C 1
ATOM 903 O O . MET A 1 112 ? 23.535 -2.445 -16.958 1.00 91.50 112 MET A O 1
ATOM 907 N N . LYS A 1 113 ? 24.573 -0.597 -16.222 1.00 89.31 113 LYS A N 1
ATOM 908 C CA . LYS A 1 113 ? 25.903 -1.013 -16.680 1.00 89.31 113 LYS A CA 1
ATOM 909 C C . LYS A 1 113 ? 26.328 -2.358 -16.087 1.00 89.31 113 LYS A C 1
ATOM 911 O O . LYS A 1 113 ? 26.808 -3.210 -16.831 1.00 89.31 113 LYS A O 1
ATOM 916 N N . LEU A 1 114 ? 26.132 -2.570 -14.785 1.00 90.06 114 LEU A N 1
ATOM 917 C CA . LEU A 1 114 ? 26.479 -3.833 -14.126 1.00 90.06 114 LEU A CA 1
ATOM 918 C C . LEU A 1 114 ? 25.675 -5.017 -14.673 1.00 90.06 114 LEU A C 1
ATOM 920 O O . LEU A 1 114 ? 26.256 -6.080 -14.880 1.00 90.06 114 LEU A O 1
ATOM 924 N N . PHE A 1 115 ? 24.391 -4.845 -15.003 1.00 90.31 115 PHE A N 1
ATOM 925 C CA . PHE A 1 115 ? 23.623 -5.905 -15.666 1.00 90.31 115 PHE A CA 1
ATOM 926 C C . PHE A 1 115 ? 24.247 -6.325 -17.004 1.00 90.31 115 PHE A C 1
ATOM 928 O O . PHE A 1 115 ? 24.344 -7.518 -17.291 1.00 90.31 115 PHE A O 1
ATOM 935 N N . PHE A 1 116 ? 24.727 -5.372 -17.807 1.00 87.88 116 PHE A N 1
ATOM 936 C CA . PHE A 1 116 ? 25.354 -5.672 -19.098 1.00 87.88 116 PHE A CA 1
ATOM 937 C C . PHE A 1 116 ? 26.779 -6.217 -18.998 1.00 87.88 116 PHE A C 1
ATOM 939 O O . PHE A 1 116 ? 27.178 -7.012 -19.852 1.00 87.88 116 PHE A O 1
ATOM 946 N N . VAL A 1 117 ? 27.548 -5.793 -17.996 1.00 87.69 117 VAL A N 1
ATOM 947 C CA . VAL A 1 117 ? 28.941 -6.225 -17.816 1.00 87.69 117 VAL A CA 1
ATOM 948 C C . VAL A 1 117 ? 29.004 -7.575 -17.100 1.00 87.69 117 VAL A C 1
ATOM 950 O O . VAL A 1 117 ? 29.628 -8.501 -17.613 1.00 87.69 117 VAL A O 1
ATOM 953 N N . GLU A 1 118 ? 28.308 -7.716 -15.972 1.00 86.88 118 GLU A N 1
ATOM 954 C CA . GLU A 1 118 ? 28.422 -8.879 -15.083 1.00 86.88 118 GLU A CA 1
ATOM 955 C C . GLU A 1 118 ? 27.367 -9.958 -15.375 1.00 86.88 118 GLU A C 1
ATOM 957 O O . GLU A 1 118 ? 27.632 -11.149 -15.224 1.00 86.88 118 GLU A O 1
ATOM 962 N N . ARG A 1 119 ? 26.167 -9.570 -15.836 1.00 87.38 119 ARG A N 1
ATOM 963 C CA . ARG A 1 119 ? 25.004 -10.477 -15.981 1.00 87.38 119 ARG A CA 1
ATOM 964 C C . ARG A 1 119 ? 24.492 -10.601 -17.411 1.00 87.38 119 ARG A C 1
ATOM 966 O O . ARG A 1 119 ? 23.342 -10.967 -17.651 1.00 87.38 119 ARG A O 1
ATOM 973 N N . ARG A 1 120 ? 25.366 -10.371 -18.397 1.00 85.31 120 ARG A N 1
ATOM 974 C CA . ARG A 1 120 ? 25.015 -10.356 -19.830 1.00 85.31 120 ARG A CA 1
ATOM 975 C C . ARG A 1 120 ? 24.228 -11.583 -20.298 1.00 85.31 120 ARG A C 1
ATOM 977 O O . ARG A 1 120 ? 23.356 -11.459 -21.149 1.00 85.31 120 ARG A O 1
ATOM 984 N N . ARG A 1 121 ? 24.558 -12.768 -19.773 1.00 85.44 121 ARG A N 1
ATOM 985 C CA . ARG A 1 121 ? 23.935 -14.048 -20.165 1.00 85.44 121 ARG A CA 1
ATOM 986 C C . ARG A 1 121 ? 22.503 -14.208 -19.655 1.00 85.44 121 ARG A C 1
ATOM 988 O O . ARG A 1 121 ? 21.778 -15.049 -20.170 1.00 85.44 121 ARG A O 1
ATOM 995 N N . GLU A 1 122 ? 22.121 -13.436 -18.646 1.00 86.38 122 GLU A N 1
ATOM 996 C CA . GLU A 1 122 ? 20.805 -13.513 -18.014 1.00 86.38 122 GLU A CA 1
ATOM 997 C C . GLU A 1 122 ? 19.805 -12.542 -18.656 1.00 86.38 122 GLU A C 1
ATOM 999 O O . GLU A 1 122 ? 18.596 -12.724 -18.527 1.00 86.38 122 GLU A O 1
ATOM 1004 N N . ILE A 1 123 ? 20.293 -11.532 -19.385 1.00 84.56 123 ILE A N 1
ATOM 1005 C CA . ILE A 1 123 ? 19.467 -10.520 -20.053 1.00 84.56 123 ILE A CA 1
ATOM 1006 C C . ILE A 1 123 ? 18.428 -11.189 -20.962 1.00 84.56 123 ILE A C 1
ATOM 1008 O O . ILE A 1 123 ? 18.753 -12.048 -21.779 1.00 84.56 123 ILE A O 1
ATOM 1012 N N . GLY A 1 124 ? 17.165 -10.785 -20.800 1.00 82.75 124 GLY A N 1
ATOM 1013 C CA . GLY A 1 124 ? 16.006 -11.367 -21.487 1.00 82.75 124 GLY A CA 1
ATOM 1014 C C . GLY A 1 124 ? 15.331 -12.522 -20.737 1.00 82.75 124 GLY A C 1
ATOM 1015 O O . GLY A 1 124 ? 14.175 -12.818 -21.018 1.00 82.75 124 GLY A O 1
ATOM 1016 N N . ASN A 1 125 ? 16.007 -13.121 -19.750 1.00 86.19 125 ASN A N 1
ATOM 1017 C CA . ASN A 1 125 ? 15.484 -14.212 -18.918 1.00 86.19 125 ASN A CA 1
ATOM 1018 C C . ASN A 1 125 ? 15.517 -13.899 -17.410 1.00 86.19 125 ASN A C 1
ATOM 1020 O O . ASN A 1 125 ? 15.216 -14.775 -16.600 1.00 86.19 125 ASN A O 1
ATOM 1024 N N . LEU A 1 126 ? 15.892 -12.675 -17.025 1.00 86.25 126 LEU A N 1
ATOM 1025 C CA . LEU A 1 126 ? 15.919 -12.239 -15.630 1.00 86.25 126 LEU A CA 1
ATOM 1026 C C . LEU A 1 126 ? 14.509 -12.257 -15.029 1.00 86.25 126 LEU A C 1
ATOM 1028 O O . LEU A 1 126 ? 13.575 -11.662 -15.564 1.00 86.25 126 LEU A O 1
ATOM 1032 N N . THR A 1 127 ? 14.381 -12.903 -13.877 1.00 86.06 127 THR A N 1
ATOM 1033 C CA . THR A 1 127 ? 13.212 -12.809 -13.003 1.00 86.06 127 THR A CA 1
ATOM 1034 C C . THR A 1 127 ? 13.577 -11.957 -11.801 1.00 86.06 127 THR A C 1
ATOM 1036 O O . THR A 1 127 ? 14.640 -12.160 -11.218 1.00 86.06 127 THR A O 1
ATOM 1039 N N . PHE A 1 128 ? 12.708 -11.017 -11.429 1.00 88.44 128 PHE A N 1
ATOM 1040 C CA . PHE A 1 128 ? 12.936 -10.201 -10.241 1.00 88.44 128 PHE A CA 1
ATOM 1041 C C . PHE A 1 128 ? 13.017 -11.084 -8.989 1.00 88.44 128 PHE A C 1
ATOM 1043 O O . PHE A 1 128 ? 12.136 -11.914 -8.757 1.00 88.44 128 PHE A O 1
ATOM 1050 N N . ASP A 1 129 ? 14.056 -10.866 -8.189 1.00 87.88 129 ASP A N 1
ATOM 1051 C CA . ASP A 1 129 ? 14.262 -11.485 -6.886 1.00 87.88 129 ASP A CA 1
ATOM 1052 C C . ASP A 1 129 ? 14.489 -10.374 -5.852 1.00 87.88 129 ASP A C 1
ATOM 1054 O O . ASP A 1 129 ? 15.321 -9.487 -6.044 1.00 87.88 129 ASP A O 1
ATOM 1058 N N . LYS A 1 130 ? 13.734 -10.413 -4.750 1.00 87.75 130 LYS A N 1
ATOM 1059 C CA . LYS A 1 130 ? 13.836 -9.429 -3.663 1.00 87.75 130 LYS A CA 1
ATOM 1060 C C . LYS A 1 130 ? 15.140 -9.559 -2.874 1.00 87.75 130 LYS A C 1
ATOM 1062 O O . LYS A 1 130 ? 15.496 -8.636 -2.141 1.00 87.75 130 LYS A O 1
ATOM 1067 N N . ASP A 1 131 ? 15.824 -10.694 -2.976 1.00 88.00 131 ASP A N 1
ATOM 1068 C CA . ASP A 1 131 ? 17.102 -10.945 -2.309 1.00 88.00 131 ASP A CA 1
ATOM 1069 C C . ASP A 1 131 ? 18.304 -10.681 -3.231 1.00 88.00 131 ASP A C 1
ATOM 1071 O O . ASP A 1 131 ? 19.447 -10.642 -2.774 1.00 88.00 131 ASP A O 1
ATOM 1075 N N . ASP A 1 132 ? 18.045 -10.361 -4.503 1.00 90.81 132 ASP A N 1
ATOM 1076 C CA . ASP A 1 132 ? 19.037 -9.829 -5.429 1.00 90.81 132 ASP A CA 1
ATOM 1077 C C . ASP A 1 132 ? 19.164 -8.307 -5.289 1.00 90.81 132 ASP A C 1
ATOM 1079 O O . ASP A 1 132 ? 18.365 -7.520 -5.808 1.00 90.81 132 ASP A O 1
ATOM 1083 N N . GLN A 1 133 ? 20.228 -7.892 -4.604 1.00 90.12 133 GLN A N 1
ATOM 1084 C CA . GLN A 1 133 ? 20.506 -6.490 -4.315 1.00 90.12 133 GLN A CA 1
ATOM 1085 C C . GLN A 1 133 ? 20.555 -5.617 -5.577 1.00 90.12 133 GLN A C 1
ATOM 1087 O O . GLN A 1 133 ? 20.001 -4.521 -5.566 1.00 90.12 133 GLN A O 1
ATOM 1092 N N . LEU A 1 134 ? 21.163 -6.087 -6.673 1.00 91.25 134 LEU A N 1
ATOM 1093 C CA . LEU A 1 134 ? 21.292 -5.290 -7.897 1.00 91.25 134 LEU A CA 1
ATOM 1094 C C . LEU A 1 134 ? 19.921 -5.038 -8.544 1.00 91.25 134 LEU A C 1
ATOM 1096 O O . LEU A 1 134 ? 19.643 -3.929 -9.005 1.00 91.25 134 LEU A O 1
ATOM 1100 N N . SER A 1 135 ? 19.047 -6.050 -8.537 1.00 92.00 135 SER A N 1
ATOM 1101 C CA . SER A 1 135 ? 17.666 -5.926 -9.018 1.00 92.00 135 SER A CA 1
ATOM 1102 C C . SER A 1 135 ? 16.853 -4.958 -8.167 1.00 92.00 135 SER A C 1
ATOM 1104 O O . SER A 1 135 ? 16.164 -4.093 -8.711 1.00 92.00 135 SER A O 1
ATOM 1106 N N . VAL A 1 136 ? 16.956 -5.050 -6.839 1.00 93.06 136 VAL A N 1
ATOM 1107 C CA . VAL A 1 136 ? 16.242 -4.147 -5.924 1.00 93.06 136 VAL A CA 1
ATOM 1108 C C . VAL A 1 136 ? 16.742 -2.707 -6.058 1.00 93.06 136 VAL A C 1
ATOM 1110 O O . VAL A 1 136 ? 15.929 -1.786 -6.104 1.00 93.06 136 VAL A O 1
ATOM 1113 N N . GLU A 1 137 ? 18.052 -2.486 -6.171 1.00 94.19 137 GLU A N 1
ATOM 1114 C CA . GLU A 1 137 ? 18.631 -1.154 -6.383 1.00 94.19 137 GLU A CA 1
ATOM 1115 C C . GLU A 1 137 ? 18.179 -0.538 -7.708 1.00 94.19 137 GLU A C 1
ATOM 1117 O O . GLU A 1 137 ? 17.796 0.633 -7.743 1.00 94.19 137 GLU A O 1
ATOM 1122 N N . PHE A 1 138 ? 18.159 -1.332 -8.783 1.00 94.88 138 PHE A N 1
ATOM 1123 C CA . PHE A 1 138 ? 17.660 -0.898 -10.085 1.00 94.88 138 PHE A CA 1
ATOM 1124 C C . PHE A 1 138 ? 16.179 -0.507 -10.034 1.00 94.88 138 PHE A C 1
ATOM 1126 O O . PHE A 1 138 ? 15.815 0.575 -10.501 1.00 94.88 138 PHE A O 1
ATOM 1133 N N . VAL A 1 139 ? 15.332 -1.350 -9.430 1.00 95.44 139 VAL A N 1
ATOM 1134 C CA . VAL A 1 139 ? 13.894 -1.077 -9.279 1.00 95.44 139 VAL A CA 1
ATOM 1135 C C . VAL A 1 139 ? 13.658 0.154 -8.408 1.00 95.44 139 VAL A C 1
ATOM 1137 O O . VAL A 1 139 ? 12.874 1.013 -8.796 1.00 95.44 139 VAL A O 1
ATOM 1140 N N . THR A 1 140 ? 14.370 0.285 -7.286 1.00 95.81 140 THR A N 1
ATOM 1141 C CA . THR A 1 140 ? 14.280 1.445 -6.380 1.00 95.81 140 THR A CA 1
ATOM 1142 C C . THR A 1 140 ? 14.639 2.734 -7.102 1.00 95.81 140 THR A C 1
ATOM 1144 O O . THR A 1 140 ? 13.876 3.698 -7.071 1.00 95.81 140 THR A O 1
ATOM 1147 N N . ALA A 1 141 ? 15.765 2.748 -7.814 1.00 96.81 141 ALA A N 1
ATOM 1148 C CA . ALA A 1 141 ? 16.194 3.909 -8.574 1.00 96.81 141 ALA A CA 1
ATOM 1149 C C . ALA A 1 141 ? 15.173 4.292 -9.657 1.00 96.81 141 ALA A C 1
ATOM 1151 O O . ALA A 1 141 ? 14.743 5.444 -9.718 1.00 96.81 141 ALA A O 1
ATOM 1152 N N . ALA A 1 142 ? 14.741 3.327 -10.476 1.00 97.31 142 ALA A N 1
ATOM 1153 C CA . ALA A 1 142 ? 13.768 3.562 -11.541 1.00 97.31 142 ALA A CA 1
ATOM 1154 C C . ALA A 1 142 ? 12.405 4.034 -11.003 1.00 97.31 142 ALA A C 1
ATOM 1156 O O . ALA A 1 142 ? 11.801 4.951 -11.567 1.00 97.31 142 ALA A O 1
ATOM 1157 N N . ALA A 1 143 ? 11.932 3.435 -9.906 1.00 97.00 143 ALA A N 1
ATOM 1158 C CA . ALA A 1 143 ? 10.687 3.810 -9.247 1.00 97.00 143 ALA A CA 1
ATOM 1159 C C . ALA A 1 143 ? 10.761 5.232 -8.680 1.00 97.00 143 ALA A C 1
ATOM 1161 O O . ALA A 1 143 ? 9.848 6.012 -8.928 1.00 97.00 143 ALA A O 1
ATOM 1162 N N . ASN A 1 144 ? 11.860 5.606 -8.017 1.00 97.19 144 ASN A N 1
ATOM 1163 C CA . ASN A 1 144 ? 12.042 6.950 -7.466 1.00 97.19 144 ASN A CA 1
ATOM 1164 C C . ASN A 1 144 ? 12.160 8.029 -8.550 1.00 97.19 144 ASN A C 1
ATOM 1166 O O . ASN A 1 144 ? 11.549 9.088 -8.422 1.00 97.19 144 ASN A O 1
ATOM 1170 N N . ILE A 1 145 ? 12.887 7.772 -9.646 1.00 97.38 145 ILE A N 1
ATOM 1171 C CA . ILE A 1 145 ? 12.948 8.713 -10.781 1.00 97.38 145 ILE A CA 1
ATOM 1172 C C . ILE A 1 145 ? 11.540 8.927 -11.346 1.00 97.38 145 ILE A C 1
ATOM 1174 O O . ILE A 1 145 ? 11.116 10.060 -11.565 1.00 97.38 145 ILE A O 1
ATOM 1178 N N . ARG A 1 146 ? 10.773 7.844 -11.519 1.00 96.19 146 ARG A N 1
ATOM 1179 C CA . ARG A 1 146 ? 9.384 7.944 -11.966 1.00 96.19 146 ARG A CA 1
ATOM 1180 C C . ARG A 1 146 ? 8.501 8.670 -10.950 1.00 96.19 146 ARG A C 1
ATOM 1182 O O . ARG A 1 146 ? 7.722 9.518 -11.360 1.00 96.19 146 ARG A O 1
ATOM 1189 N N . ALA A 1 147 ? 8.600 8.366 -9.660 1.00 95.69 147 ALA A N 1
ATOM 1190 C CA . ALA A 1 147 ? 7.825 9.024 -8.609 1.00 95.69 147 ALA A CA 1
ATOM 1191 C C . ALA A 1 147 ? 8.061 10.541 -8.622 1.00 95.69 147 ALA A C 1
ATOM 1193 O O . ALA A 1 147 ? 7.096 11.308 -8.619 1.00 95.69 147 ALA A O 1
ATOM 1194 N N . ALA A 1 148 ? 9.318 10.969 -8.784 1.00 95.75 148 ALA A N 1
ATOM 1195 C CA . ALA A 1 148 ? 9.674 12.376 -8.940 1.00 95.75 148 ALA A CA 1
ATOM 1196 C C . ALA A 1 148 ? 8.970 13.033 -10.140 1.00 95.75 148 ALA A C 1
ATOM 1198 O O . ALA A 1 148 ? 8.466 14.147 -10.004 1.00 95.75 148 ALA A O 1
ATOM 1199 N N . SER A 1 149 ? 8.853 12.345 -11.286 1.00 94.50 149 SER A N 1
ATOM 1200 C CA . SER A 1 149 ? 8.105 12.867 -12.442 1.00 94.50 149 SER A CA 1
ATOM 1201 C C . SER A 1 149 ? 6.643 13.165 -12.111 1.00 94.50 149 SER A C 1
ATOM 1203 O O . SER A 1 149 ? 6.077 14.080 -12.694 1.00 94.50 149 SER A O 1
ATOM 1205 N N . PHE A 1 150 ? 6.016 12.421 -11.198 1.00 93.19 150 PHE A N 1
ATOM 1206 C CA . PHE A 1 150 ? 4.601 12.581 -10.840 1.00 93.19 150 PHE A CA 1
ATOM 1207 C C . PHE A 1 150 ? 4.377 13.347 -9.525 1.00 93.19 150 PHE A C 1
ATOM 1209 O O . PHE A 1 150 ? 3.235 13.447 -9.081 1.00 93.19 150 PHE A O 1
ATOM 1216 N N . GLY A 1 151 ? 5.431 13.886 -8.899 1.00 91.50 151 GLY A N 1
ATOM 1217 C CA . GLY A 1 151 ? 5.325 14.567 -7.602 1.00 91.50 151 GLY A CA 1
ATOM 1218 C C . GLY A 1 151 ? 4.969 13.630 -6.442 1.00 91.50 151 GLY A C 1
ATOM 1219 O O . GLY A 1 151 ? 4.383 14.066 -5.455 1.00 91.50 151 GLY A O 1
ATOM 1220 N N . ILE A 1 152 ? 5.289 12.341 -6.574 1.00 93.62 152 ILE A N 1
ATOM 1221 C CA . ILE A 1 152 ? 5.040 11.310 -5.563 1.00 93.62 152 ILE A CA 1
ATOM 1222 C C . ILE A 1 152 ? 6.253 11.223 -4.628 1.00 93.62 152 ILE A C 1
ATOM 1224 O O . ILE A 1 152 ? 7.393 11.433 -5.052 1.00 93.62 152 ILE A O 1
ATOM 1228 N N . LEU A 1 153 ? 6.001 10.928 -3.348 1.00 93.94 153 LEU A N 1
ATOM 1229 C CA . LEU A 1 153 ? 7.050 10.759 -2.345 1.00 93.94 153 LEU A CA 1
ATOM 1230 C C . LEU A 1 153 ? 8.006 9.623 -2.745 1.00 93.94 153 LEU A C 1
ATOM 1232 O O . LEU A 1 153 ? 7.585 8.574 -3.223 1.00 93.94 153 LEU A O 1
ATOM 1236 N N . LEU A 1 154 ? 9.303 9.850 -2.548 1.00 94.69 154 LEU A N 1
ATOM 1237 C CA . LEU A 1 154 ? 10.337 8.861 -2.837 1.00 94.69 154 LEU A CA 1
ATOM 1238 C C . LEU A 1 154 ? 10.429 7.844 -1.703 1.00 94.69 154 LEU A C 1
ATOM 1240 O O . LEU A 1 154 ? 10.331 8.213 -0.532 1.00 94.69 154 LEU A O 1
ATOM 1244 N N . HIS A 1 155 ? 10.713 6.594 -2.050 1.00 93.44 155 HIS A N 1
ATOM 1245 C CA . HIS A 1 155 ? 10.873 5.519 -1.080 1.00 93.44 155 HIS A CA 1
ATOM 1246 C C . HIS A 1 155 ? 12.339 5.150 -0.876 1.00 93.44 155 HIS A C 1
ATOM 1248 O O . HIS A 1 155 ? 13.189 5.263 -1.767 1.00 93.44 155 HIS A O 1
ATOM 1254 N N . SER A 1 156 ? 12.643 4.696 0.334 1.00 93.88 156 SER A N 1
ATOM 1255 C CA . SER A 1 156 ? 13.899 4.021 0.640 1.00 93.88 156 SER A CA 1
ATOM 1256 C C . SER A 1 156 ? 13.994 2.676 -0.085 1.00 93.88 156 SER A C 1
ATOM 1258 O O . SER A 1 156 ? 13.006 2.116 -0.577 1.00 93.88 156 SER A O 1
ATOM 1260 N N . LEU A 1 157 ? 15.208 2.126 -0.128 1.00 91.50 157 LEU A N 1
ATOM 1261 C CA . LEU A 1 157 ? 15.433 0.791 -0.672 1.00 91.50 157 LEU A CA 1
ATOM 1262 C C . LEU A 1 157 ? 14.698 -0.281 0.147 1.00 91.50 157 LEU A C 1
ATOM 1264 O O . LEU A 1 157 ? 14.159 -1.227 -0.423 1.00 91.50 157 LEU A O 1
ATOM 1268 N N . PHE A 1 158 ? 14.636 -0.118 1.471 1.00 88.81 158 PHE A N 1
ATOM 1269 C CA . PHE A 1 158 ? 13.923 -1.041 2.354 1.00 88.81 158 PHE A CA 1
ATOM 1270 C C . PHE A 1 158 ? 12.415 -1.080 2.063 1.00 88.81 158 PHE A C 1
ATOM 1272 O O . PHE A 1 158 ? 11.853 -2.157 1.856 1.00 88.81 158 PHE A O 1
ATOM 1279 N N . GLU A 1 159 ? 11.771 0.086 1.973 1.00 89.12 159 GLU A N 1
ATOM 1280 C CA . GLU A 1 159 ? 10.345 0.187 1.633 1.00 89.12 159 GLU A CA 1
ATOM 1281 C C . GLU A 1 159 ? 10.070 -0.379 0.238 1.00 89.12 159 GLU A C 1
ATOM 1283 O O . GLU A 1 159 ? 9.167 -1.198 0.062 1.00 89.12 159 GLU A O 1
ATOM 1288 N N . THR A 1 160 ? 10.900 -0.016 -0.747 1.00 92.12 160 THR A N 1
ATOM 1289 C CA . THR A 1 160 ? 10.736 -0.508 -2.119 1.00 92.12 160 THR A CA 1
ATOM 1290 C C . THR A 1 160 ? 10.887 -2.024 -2.194 1.00 92.12 160 THR A C 1
ATOM 1292 O O . THR A 1 160 ? 10.111 -2.673 -2.892 1.00 92.12 160 THR A O 1
ATOM 1295 N N . LYS A 1 161 ? 11.831 -2.620 -1.450 1.00 91.50 161 LYS A N 1
ATOM 1296 C CA . LYS A 1 161 ? 11.978 -4.081 -1.355 1.00 91.50 161 LYS A CA 1
ATOM 1297 C C . LYS A 1 161 ? 10.701 -4.735 -0.818 1.00 91.50 161 LYS A C 1
ATOM 1299 O O . LYS A 1 161 ? 10.266 -5.747 -1.370 1.00 91.50 161 LYS A O 1
ATOM 1304 N N . GLY A 1 162 ? 10.097 -4.155 0.221 1.00 87.94 162 GLY A N 1
ATOM 1305 C CA . GLY A 1 162 ? 8.834 -4.627 0.793 1.00 87.94 162 GLY A CA 1
ATOM 1306 C C . GLY A 1 162 ? 7.672 -4.559 -0.200 1.00 87.94 162 GLY A C 1
ATOM 1307 O O . GLY A 1 162 ? 6.930 -5.529 -0.345 1.00 87.94 162 GLY A O 1
ATOM 1308 N N . ILE A 1 163 ? 7.546 -3.450 -0.933 1.00 90.56 163 ILE A N 1
ATOM 1309 C CA . ILE A 1 163 ? 6.489 -3.262 -1.937 1.00 90.56 163 ILE A CA 1
ATOM 1310 C C . ILE A 1 163 ? 6.707 -4.210 -3.121 1.00 90.56 163 ILE A C 1
ATOM 1312 O O . ILE A 1 163 ? 5.833 -5.015 -3.440 1.00 90.56 163 ILE A O 1
ATOM 1316 N N . ALA A 1 164 ? 7.885 -4.157 -3.750 1.00 90.31 164 ALA A N 1
ATOM 1317 C CA . ALA A 1 164 ? 8.203 -4.914 -4.958 1.00 90.31 164 ALA A CA 1
ATOM 1318 C C . ALA A 1 164 ? 8.136 -6.431 -4.733 1.00 90.31 164 ALA A C 1
ATOM 1320 O O . ALA A 1 164 ? 7.631 -7.158 -5.587 1.00 90.31 164 ALA A O 1
ATOM 1321 N N . GLY A 1 165 ? 8.584 -6.908 -3.566 1.00 88.38 165 GLY A N 1
ATOM 1322 C CA . GLY A 1 165 ? 8.529 -8.323 -3.199 1.00 88.38 165 GLY A CA 1
ATOM 1323 C C . GLY A 1 165 ? 7.112 -8.880 -3.012 1.00 88.38 165 GLY A C 1
ATOM 1324 O O . GLY A 1 165 ? 6.947 -10.097 -3.034 1.00 88.38 165 GLY A O 1
ATOM 1325 N N . ASN A 1 166 ? 6.107 -8.013 -2.854 1.00 87.19 166 ASN A N 1
ATOM 1326 C CA . ASN A 1 166 ? 4.709 -8.382 -2.618 1.00 87.19 166 ASN A CA 1
ATOM 1327 C C . ASN A 1 166 ? 3.788 -8.096 -3.822 1.00 87.19 166 ASN A C 1
ATOM 1329 O O . ASN A 1 166 ? 2.571 -8.258 -3.718 1.00 87.19 166 ASN A O 1
ATOM 1333 N N . ILE A 1 167 ? 4.330 -7.678 -4.973 1.00 88.81 167 ILE A N 1
ATOM 1334 C CA . ILE A 1 167 ? 3.521 -7.404 -6.168 1.00 88.81 167 ILE A CA 1
ATOM 1335 C C . ILE A 1 167 ? 2.923 -8.707 -6.711 1.00 88.81 167 ILE A C 1
ATOM 1337 O O . ILE A 1 167 ? 3.632 -9.601 -7.173 1.00 88.81 167 ILE A O 1
ATOM 1341 N N . VAL A 1 168 ? 1.590 -8.776 -6.744 1.00 84.38 168 VAL A N 1
ATOM 1342 C CA . VAL A 1 168 ? 0.847 -9.857 -7.402 1.00 84.38 168 VAL A CA 1
ATOM 1343 C C . VAL A 1 168 ? 0.453 -9.427 -8.813 1.00 84.38 168 VAL A C 1
ATOM 1345 O O . VAL A 1 168 ? -0.164 -8.380 -9.032 1.00 84.38 168 VAL A O 1
ATOM 1348 N N . HIS A 1 169 ? 0.795 -10.254 -9.799 1.00 81.69 169 HIS A N 1
ATOM 1349 C CA . HIS A 1 169 ? 0.417 -10.018 -11.188 1.00 81.69 169 HIS A CA 1
ATOM 1350 C C . HIS A 1 169 ? -1.107 -10.083 -11.343 1.00 81.69 169 HIS A C 1
ATOM 1352 O O . HIS A 1 169 ? -1.747 -11.055 -10.952 1.00 81.69 169 HIS A O 1
ATOM 1358 N N . ALA A 1 170 ? -1.692 -9.057 -11.961 1.00 85.75 170 ALA A N 1
ATOM 1359 C CA . ALA A 1 170 ? -3.116 -9.059 -12.282 1.00 85.75 170 ALA A CA 1
ATOM 1360 C C . ALA A 1 170 ? -3.337 -9.653 -13.676 1.00 85.75 170 ALA A C 1
ATOM 1362 O O . ALA A 1 170 ? -2.681 -9.238 -14.634 1.00 85.75 170 ALA A O 1
ATOM 1363 N N . VAL A 1 171 ? -4.304 -10.561 -13.794 1.00 89.75 171 VAL A N 1
ATOM 1364 C CA . VAL A 1 171 ? -4.704 -11.172 -15.065 1.00 89.75 171 VAL A CA 1
ATOM 1365 C C . VAL A 1 171 ? -6.140 -10.764 -15.378 1.00 89.75 171 VAL A C 1
ATOM 1367 O O . VAL A 1 171 ? -7.039 -10.934 -14.555 1.00 89.75 171 VAL A O 1
ATOM 1370 N N . ALA A 1 172 ? -6.366 -10.227 -16.578 1.00 92.81 172 ALA A N 1
ATOM 1371 C CA . ALA A 1 172 ? -7.660 -9.662 -16.964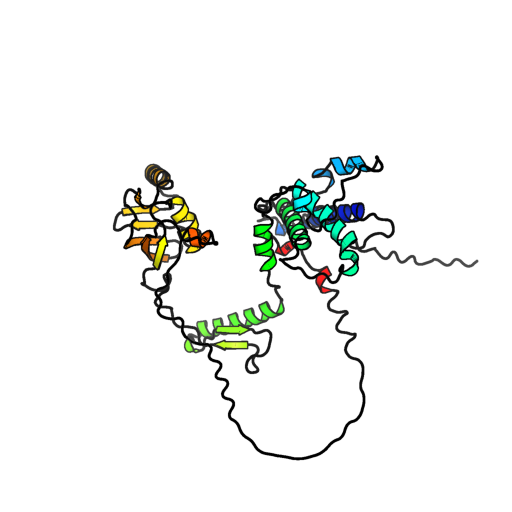 1.00 92.81 172 ALA A CA 1
ATOM 1372 C C . ALA A 1 172 ? -8.814 -10.680 -16.883 1.00 92.81 172 ALA A C 1
ATOM 1374 O O . ALA A 1 172 ? -9.923 -10.329 -16.484 1.00 92.81 172 ALA A O 1
ATOM 1375 N N . THR A 1 173 ? -8.555 -11.949 -17.207 1.00 94.44 173 THR A N 1
ATOM 1376 C CA . THR A 1 173 ? -9.564 -13.015 -17.146 1.00 94.44 173 THR A CA 1
ATOM 1377 C C . THR A 1 173 ? -10.003 -13.325 -15.718 1.00 94.44 173 THR A C 1
ATOM 1379 O O . THR A 1 173 ? -11.182 -13.593 -15.508 1.00 94.44 173 THR A O 1
ATOM 1382 N N . THR A 1 174 ? -9.107 -13.233 -14.728 1.00 93.69 174 THR A N 1
ATOM 1383 C CA . THR A 1 174 ? -9.469 -13.407 -13.313 1.00 93.69 174 THR A CA 1
ATOM 1384 C C . THR A 1 174 ? -10.466 -12.335 -12.888 1.00 93.69 174 THR A C 1
ATOM 1386 O O . THR A 1 174 ? -11.501 -12.666 -12.318 1.00 93.69 174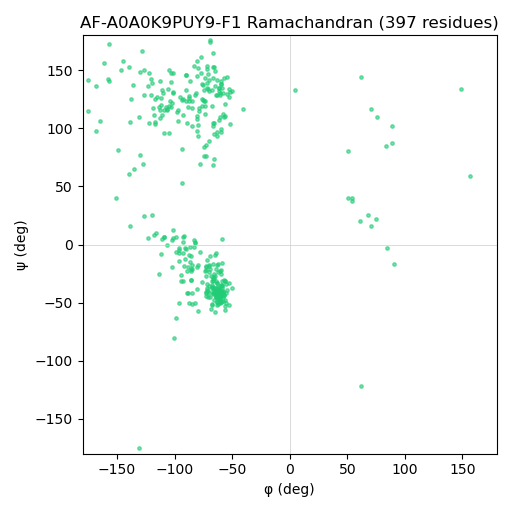 THR A O 1
ATOM 1389 N N . ASN A 1 175 ? -10.228 -11.071 -13.254 1.00 95.50 175 ASN A N 1
ATOM 1390 C CA . ASN A 1 175 ? -11.170 -9.987 -12.965 1.00 95.50 175 ASN A CA 1
ATOM 1391 C C . ASN A 1 175 ? -12.536 -10.239 -13.616 1.00 95.50 175 ASN A C 1
ATOM 1393 O O . ASN A 1 175 ? -13.552 -10.097 -12.948 1.00 95.50 175 ASN A O 1
ATOM 1397 N N . ALA A 1 176 ? -12.571 -10.677 -14.879 1.00 96.19 176 ALA A N 1
ATOM 1398 C CA . ALA A 1 176 ? -13.826 -10.990 -15.564 1.00 96.19 176 ALA A CA 1
ATOM 1399 C C . ALA A 1 176 ? -14.619 -12.112 -14.865 1.00 96.19 176 ALA A C 1
ATOM 1401 O O . ALA A 1 176 ? -15.830 -11.988 -14.681 1.00 96.19 176 ALA A O 1
ATOM 1402 N N . ILE A 1 177 ? -13.937 -13.181 -14.434 1.00 96.12 177 ILE A N 1
ATOM 1403 C CA . ILE A 1 177 ? -14.551 -14.291 -13.690 1.00 96.12 177 ILE A CA 1
ATOM 1404 C C . ILE A 1 177 ? -15.122 -13.791 -12.359 1.00 96.12 177 ILE A C 1
ATOM 1406 O O . ILE A 1 177 ? -16.294 -14.033 -12.067 1.00 96.12 177 ILE A O 1
ATOM 1410 N N . ILE A 1 178 ? -14.324 -13.066 -11.569 1.00 96.56 178 ILE A N 1
ATOM 1411 C CA . ILE A 1 178 ? -14.752 -12.551 -10.262 1.00 96.56 178 ILE A CA 1
ATOM 1412 C C . ILE A 1 178 ? -15.910 -11.555 -10.411 1.00 96.56 178 ILE A C 1
ATOM 1414 O O . ILE A 1 178 ? -16.887 -11.658 -9.675 1.00 96.56 178 ILE A O 1
ATOM 1418 N N . SER A 1 179 ? -15.875 -10.653 -11.396 1.00 97.69 179 SER A N 1
ATOM 1419 C CA . SER A 1 179 ? -16.988 -9.736 -11.678 1.00 97.69 179 SER A CA 1
ATOM 1420 C C . SER A 1 179 ? -18.280 -10.476 -12.028 1.00 97.69 179 SER A C 1
ATOM 1422 O O . SER A 1 179 ? -19.345 -10.100 -11.541 1.00 97.69 179 SER A O 1
ATOM 1424 N N . GLY A 1 180 ? -18.200 -11.552 -12.817 1.00 97.88 180 GLY A N 1
ATOM 1425 C CA . GLY A 1 180 ? -19.356 -12.405 -13.098 1.00 97.88 180 GLY A CA 1
ATOM 1426 C C . GLY A 1 180 ? -19.943 -13.029 -11.828 1.00 97.88 180 GLY A C 1
ATOM 1427 O O . GLY A 1 180 ? -21.158 -13.003 -11.635 1.00 97.88 180 GLY A O 1
ATOM 1428 N N . LEU A 1 181 ? -19.087 -13.526 -10.929 1.00 97.12 181 LEU A N 1
ATOM 1429 C CA . LEU A 1 181 ? -19.512 -14.080 -9.639 1.00 97.12 181 LEU A CA 1
ATOM 1430 C C . LEU A 1 181 ? -20.167 -13.024 -8.739 1.00 97.12 181 LEU A C 1
ATOM 1432 O O . LEU A 1 181 ? -21.208 -13.305 -8.152 1.00 97.12 181 LEU A O 1
ATOM 1436 N N . ILE A 1 182 ? -19.621 -11.804 -8.681 1.00 98.00 182 ILE A N 1
ATOM 1437 C CA . ILE A 1 182 ? -20.209 -10.691 -7.916 1.00 98.00 182 ILE A CA 1
ATOM 1438 C C . ILE A 1 182 ? -21.649 -10.425 -8.369 1.00 98.00 182 ILE A C 1
ATOM 1440 O O . ILE A 1 182 ? -22.549 -10.338 -7.536 1.00 98.00 182 ILE A O 1
ATOM 1444 N N . VAL A 1 183 ? -21.890 -10.342 -9.682 1.00 98.19 183 VAL A N 1
ATOM 1445 C CA . VAL A 1 183 ? -23.236 -10.094 -10.228 1.00 98.19 183 VAL A CA 1
ATOM 1446 C C . VAL A 1 183 ? -24.189 -11.250 -9.912 1.00 98.19 183 VAL A C 1
ATOM 1448 O O . VAL A 1 183 ? -25.342 -11.011 -9.558 1.00 98.19 183 VAL A O 1
ATOM 1451 N N . ILE A 1 184 ? -23.716 -12.498 -9.985 1.00 96.62 184 ILE A N 1
ATOM 1452 C CA . ILE A 1 184 ? -24.517 -13.676 -9.625 1.00 96.62 184 ILE A CA 1
ATOM 1453 C C . ILE A 1 184 ? -24.950 -13.622 -8.152 1.00 96.62 184 ILE A C 1
ATOM 1455 O O . ILE A 1 184 ? -26.124 -13.853 -7.863 1.00 96.62 184 ILE A O 1
ATOM 1459 N N . GLU A 1 185 ? -24.048 -13.300 -7.220 1.00 96.94 185 GLU A N 1
ATOM 1460 C CA . GLU A 1 185 ? -24.405 -13.160 -5.799 1.00 96.94 185 GLU A CA 1
ATOM 1461 C C . GLU A 1 185 ? -25.324 -11.949 -5.554 1.00 96.94 185 GLU A C 1
ATOM 1463 O O . GLU A 1 185 ? -26.285 -12.048 -4.790 1.00 96.94 185 GLU A O 1
ATOM 1468 N N . ALA A 1 186 ? -25.109 -10.832 -6.257 1.00 97.44 186 ALA A N 1
ATOM 1469 C CA . ALA A 1 186 ? -25.968 -9.651 -6.162 1.00 97.44 186 ALA A CA 1
ATOM 1470 C C . ALA A 1 186 ? -27.416 -9.944 -6.594 1.00 97.44 186 ALA A C 1
ATOM 1472 O O . ALA A 1 186 ? -28.356 -9.531 -5.916 1.00 97.44 186 ALA A O 1
ATOM 1473 N N . ILE A 1 187 ? -27.618 -10.712 -7.673 1.00 97.81 187 ILE A N 1
ATOM 1474 C CA . ILE A 1 187 ? -28.958 -11.135 -8.114 1.00 97.81 187 ILE A CA 1
ATOM 1475 C C . ILE A 1 187 ? -29.664 -11.940 -7.016 1.00 97.81 187 ILE A C 1
ATOM 1477 O O . ILE A 1 187 ? -30.842 -11.703 -6.750 1.00 97.81 187 ILE A O 1
ATOM 1481 N N . LYS A 1 188 ? -28.957 -12.855 -6.340 1.00 97.06 188 LYS A N 1
ATOM 1482 C CA . LYS A 1 188 ? -29.533 -13.636 -5.232 1.00 97.06 188 LYS A CA 1
ATOM 1483 C C . LYS A 1 188 ? -29.965 -12.734 -4.079 1.00 97.06 188 LYS A C 1
ATOM 1485 O O . LYS A 1 188 ? -31.058 -12.916 -3.551 1.00 97.06 188 LYS A O 1
ATOM 1490 N N . ILE A 1 189 ? -29.138 -11.752 -3.719 1.00 97.06 189 ILE A N 1
ATOM 1491 C CA . ILE A 1 189 ? -29.445 -10.770 -2.670 1.00 97.06 189 ILE A CA 1
ATOM 1492 C C . ILE A 1 189 ? -30.702 -9.966 -3.023 1.00 97.06 189 ILE A C 1
ATOM 1494 O O . ILE A 1 189 ? -31.606 -9.863 -2.197 1.00 97.06 189 ILE A O 1
ATOM 1498 N N . LEU A 1 190 ? -30.799 -9.460 -4.256 1.00 97.56 190 LEU A N 1
ATOM 1499 C CA . LEU A 1 190 ? -31.956 -8.684 -4.723 1.00 97.56 190 LEU A CA 1
ATOM 1500 C C . LEU A 1 190 ? -33.253 -9.505 -4.767 1.00 97.56 190 LEU A C 1
ATOM 1502 O O . LEU A 1 190 ? -34.338 -8.956 -4.608 1.00 97.56 190 LEU A O 1
ATOM 1506 N N . GLN A 1 191 ? -33.150 -10.822 -4.946 1.00 97.38 191 GLN A N 1
ATOM 1507 C CA . GLN A 1 191 ? -34.281 -11.751 -4.877 1.00 97.38 191 GLN A CA 1
ATOM 1508 C C . GLN A 1 191 ? -34.650 -12.161 -3.439 1.00 97.38 191 GLN A C 1
ATOM 1510 O O . GLN A 1 191 ? -35.531 -12.999 -3.253 1.00 97.38 191 GLN A O 1
ATOM 1515 N N . GLY A 1 192 ? -33.969 -11.630 -2.417 1.00 96.06 192 GLY A N 1
ATOM 1516 C CA . GLY A 1 192 ? -34.151 -12.034 -1.019 1.00 96.06 192 GLY A CA 1
ATOM 1517 C C . GLY A 1 192 ? -33.616 -13.438 -0.709 1.00 96.06 192 GLY A C 1
ATOM 1518 O O . GLY A 1 192 ? -33.953 -14.034 0.315 1.00 96.06 192 GLY A O 1
ATOM 1519 N N . ASN A 1 193 ? -32.785 -14.001 -1.589 1.00 94.81 193 ASN A N 1
ATOM 1520 C CA . ASN A 1 193 ? -32.317 -15.379 -1.514 1.00 94.81 193 ASN A CA 1
ATOM 1521 C C . ASN A 1 193 ? -30.969 -15.527 -0.780 1.00 94.81 193 ASN A C 1
ATOM 1523 O O . ASN A 1 193 ? -30.023 -16.144 -1.273 1.00 94.81 193 ASN A O 1
ATOM 1527 N N . TYR A 1 194 ? -30.883 -14.983 0.434 1.00 90.94 194 TYR A N 1
ATOM 1528 C CA . TYR A 1 194 ? -29.629 -14.893 1.195 1.00 90.94 194 TYR A CA 1
ATOM 1529 C C . TYR A 1 194 ? -29.015 -16.255 1.553 1.00 90.94 194 TYR A C 1
ATOM 1531 O O . TYR A 1 194 ? -27.797 -16.414 1.571 1.00 90.94 194 TYR A O 1
ATOM 1539 N N . ARG A 1 195 ? -29.849 -17.279 1.785 1.00 91.00 195 ARG A N 1
ATOM 1540 C CA . ARG A 1 195 ? -29.399 -18.632 2.180 1.00 91.00 195 ARG A CA 1
ATOM 1541 C C . ARG A 1 195 ? -28.564 -19.338 1.101 1.00 91.00 195 ARG A C 1
ATOM 1543 O O . ARG A 1 195 ? -27.806 -20.267 1.394 1.00 91.00 195 ARG A O 1
ATOM 1550 N N . HIS A 1 196 ? -28.693 -18.910 -0.153 1.00 93.50 196 HIS A N 1
ATOM 1551 C CA . HIS A 1 196 ? -27.962 -19.480 -1.286 1.00 93.50 196 HIS A CA 1
ATOM 1552 C C . HIS A 1 196 ? -26.724 -18.664 -1.683 1.00 93.50 196 HIS A C 1
ATOM 1554 O O . HIS A 1 196 ? -26.065 -19.001 -2.675 1.00 93.50 196 HIS A O 1
ATOM 1560 N N . ASN A 1 197 ? -26.374 -17.640 -0.900 1.00 94.44 197 ASN A N 1
ATOM 1561 C CA . ASN A 1 197 ? -25.139 -16.897 -1.103 1.00 94.44 197 ASN A CA 1
ATOM 1562 C C . ASN A 1 197 ? -23.924 -17.781 -0.814 1.00 94.44 197 ASN A C 1
ATOM 1564 O O . ASN A 1 197 ? -23.959 -18.646 0.072 1.00 94.44 197 ASN A O 1
ATOM 1568 N N . ARG A 1 198 ? -22.852 -17.603 -1.586 1.00 95.12 198 ARG A N 1
ATOM 1569 C CA . ARG A 1 198 ? -21.608 -18.369 -1.437 1.00 95.12 198 ARG A CA 1
ATOM 1570 C C . ARG A 1 198 ? -20.392 -17.459 -1.528 1.00 95.12 198 ARG A C 1
ATOM 1572 O O . ARG A 1 198 ? -20.294 -16.633 -2.428 1.00 95.12 198 ARG A O 1
ATOM 1579 N N . MET A 1 199 ? -19.428 -17.689 -0.643 1.00 95.00 199 MET A N 1
ATOM 1580 C CA . MET A 1 199 ? -18.068 -17.183 -0.799 1.00 95.00 199 MET A CA 1
ATOM 1581 C C . MET A 1 199 ? -17.330 -18.116 -1.760 1.00 95.00 199 MET A C 1
ATOM 1583 O O . MET A 1 199 ? -17.090 -19.273 -1.423 1.00 95.00 199 MET A O 1
ATOM 1587 N N . THR A 1 200 ? -17.018 -17.658 -2.972 1.00 94.94 200 THR A N 1
ATOM 1588 C CA . THR A 1 200 ? -16.417 -18.515 -4.006 1.00 94.94 200 THR A CA 1
ATOM 1589 C C . THR A 1 200 ? -14.948 -18.179 -4.212 1.00 94.94 200 THR A C 1
ATOM 1591 O O . THR A 1 200 ? -14.618 -17.081 -4.650 1.00 94.94 200 THR A O 1
ATOM 1594 N N . TYR A 1 201 ? -14.066 -19.146 -3.958 1.00 95.00 201 TYR A N 1
ATOM 1595 C CA . TYR A 1 201 ? -12.635 -19.016 -4.232 1.00 95.00 201 TYR A CA 1
ATOM 1596 C C . TYR A 1 201 ? -12.323 -19.445 -5.666 1.00 95.00 201 TYR A C 1
ATOM 1598 O O . TYR A 1 201 ? -12.684 -20.549 -6.074 1.00 95.00 201 TYR A O 1
ATOM 1606 N N . CYS A 1 202 ? -11.630 -18.596 -6.421 1.00 94.00 202 CYS A N 1
ATOM 1607 C CA . CYS A 1 202 ? -11.074 -18.950 -7.725 1.00 94.00 202 CYS A CA 1
ATOM 1608 C C . CYS A 1 202 ? -9.635 -19.439 -7.531 1.00 94.00 202 CYS A C 1
ATOM 1610 O O . CYS A 1 202 ? -8.767 -18.654 -7.154 1.00 94.00 202 CYS A O 1
ATOM 1612 N N . VAL A 1 203 ? -9.384 -20.727 -7.763 1.00 93.56 203 VAL A N 1
ATOM 1613 C CA . VAL A 1 203 ? -8.065 -21.350 -7.574 1.00 93.56 203 VAL A CA 1
ATOM 1614 C C . VAL A 1 203 ? -7.356 -21.568 -8.910 1.00 93.56 203 VAL A C 1
ATOM 1616 O O . VAL A 1 203 ? -7.994 -21.830 -9.926 1.00 93.56 203 VAL A O 1
ATOM 1619 N N . GLU A 1 204 ? -6.024 -21.476 -8.914 1.00 90.81 204 GLU A N 1
ATOM 1620 C CA . GLU A 1 204 ? -5.204 -21.672 -10.121 1.00 90.81 204 GLU A CA 1
ATOM 1621 C C . GLU A 1 204 ? -5.188 -23.135 -10.590 1.00 90.81 204 GLU A C 1
ATOM 1623 O O . GLU A 1 204 ? -5.186 -23.430 -11.787 1.00 90.81 204 GLU A O 1
ATOM 1628 N N . HIS A 1 205 ? -5.196 -24.072 -9.641 1.00 92.31 205 HIS A N 1
ATOM 1629 C CA . HIS A 1 205 ? -5.199 -25.503 -9.914 1.00 92.31 205 HIS A CA 1
ATOM 1630 C C . HIS A 1 205 ? -6.445 -26.156 -9.322 1.00 92.31 205 HIS A C 1
ATOM 1632 O O . HIS A 1 205 ? -6.819 -25.819 -8.196 1.00 92.31 205 HIS A O 1
ATOM 1638 N N . PRO A 1 206 ? -7.084 -27.101 -10.039 1.00 90.44 206 PRO A N 1
ATOM 1639 C CA . PRO A 1 206 ? -8.301 -27.733 -9.557 1.00 90.44 206 PRO A CA 1
ATOM 1640 C C . PRO A 1 206 ? -8.094 -28.380 -8.188 1.00 90.44 206 PRO A C 1
ATOM 1642 O O . PRO A 1 206 ? -7.298 -29.306 -8.032 1.00 90.44 206 PRO A O 1
ATOM 1645 N N . CYS A 1 207 ? -8.868 -27.939 -7.203 1.00 88.44 207 CYS A N 1
ATOM 1646 C CA . CYS A 1 207 ? -8.958 -28.590 -5.907 1.00 88.44 207 CYS A CA 1
ATOM 1647 C C . CYS A 1 207 ? -10.286 -29.344 -5.864 1.00 88.44 207 CYS A C 1
ATOM 1649 O O . CYS A 1 207 ? -11.343 -28.770 -6.116 1.00 88.44 207 CYS A O 1
ATOM 1651 N N . ARG A 1 208 ? -10.241 -30.659 -5.611 1.00 87.44 208 ARG A N 1
ATOM 1652 C CA . ARG A 1 208 ? -11.426 -31.542 -5.684 1.00 87.44 208 ARG A CA 1
ATOM 1653 C C . ARG A 1 208 ? -12.157 -31.459 -7.039 1.00 87.44 208 ARG A C 1
ATOM 1655 O O . ARG A 1 208 ? -13.381 -31.464 -7.083 1.00 87.44 208 ARG A O 1
ATOM 1662 N N . ASN A 1 209 ? -11.403 -31.386 -8.141 1.00 91.31 209 ASN A N 1
ATOM 1663 C CA . ASN A 1 209 ? -11.912 -31.211 -9.513 1.00 91.31 209 ASN A CA 1
ATOM 1664 C C . ASN A 1 209 ? -12.706 -29.910 -9.749 1.00 91.31 209 ASN A C 1
ATOM 1666 O O . ASN A 1 209 ? -13.458 -29.820 -10.717 1.00 91.31 209 ASN A O 1
ATOM 1670 N N . MET A 1 210 ? -12.532 -28.895 -8.898 1.00 91.69 210 MET A N 1
ATOM 1671 C CA . MET A 1 210 ? -13.187 -27.594 -9.031 1.00 91.69 210 MET A CA 1
ATOM 1672 C C . MET A 1 210 ? -12.146 -26.475 -9.090 1.00 91.69 210 MET A C 1
ATOM 1674 O O . MET A 1 210 ? -11.190 -26.462 -8.318 1.00 91.69 210 MET A O 1
ATOM 1678 N N . LEU A 1 211 ? -12.345 -25.531 -10.012 1.00 94.50 211 LEU A N 1
ATOM 1679 C CA . LEU A 1 211 ? -11.574 -24.279 -10.092 1.00 94.50 211 LEU A CA 1
ATOM 1680 C C . LEU A 1 211 ? -12.267 -23.125 -9.358 1.00 94.50 211 LEU A C 1
ATOM 1682 O O . LEU A 1 211 ? -11.616 -22.193 -8.901 1.00 94.50 211 LEU A O 1
ATOM 1686 N N . LEU A 1 212 ? -13.592 -23.202 -9.234 1.00 96.12 212 LEU A N 1
ATOM 1687 C CA . LEU A 1 212 ? -14.407 -22.281 -8.454 1.00 96.12 212 LEU A CA 1
ATOM 1688 C C . LEU A 1 212 ? -14.933 -23.052 -7.253 1.00 96.12 212 LEU A C 1
ATOM 1690 O O . LEU A 1 212 ? -15.721 -23.975 -7.430 1.00 96.12 212 LEU A O 1
ATOM 1694 N N . MET A 1 213 ? -14.470 -22.715 -6.056 1.00 94.88 213 MET A N 1
ATOM 1695 C CA . MET A 1 213 ? -14.798 -23.420 -4.820 1.00 94.88 213 MET A CA 1
ATOM 1696 C C . MET A 1 213 ? -15.789 -22.597 -3.992 1.00 94.88 213 MET A C 1
ATOM 1698 O O . MET A 1 213 ? -15.359 -21.701 -3.261 1.00 94.88 213 MET A O 1
ATOM 1702 N N . PRO A 1 214 ? -17.102 -22.866 -4.091 1.00 93.94 214 PRO A N 1
ATOM 1703 C CA . PRO A 1 214 ? -18.091 -22.196 -3.266 1.00 93.94 214 PRO A CA 1
ATOM 1704 C C . PRO A 1 214 ? -18.042 -22.739 -1.836 1.00 93.94 214 PRO A C 1
ATOM 1706 O O . PRO A 1 214 ? -18.071 -23.949 -1.607 1.00 93.94 214 PRO A O 1
ATOM 1709 N N . VAL A 1 215 ? -18.033 -21.829 -0.873 1.00 93.12 215 VAL A N 1
ATOM 1710 C CA . VAL A 1 215 ? -18.091 -22.100 0.563 1.00 93.12 215 VAL A CA 1
ATOM 1711 C C . VAL A 1 215 ? -19.247 -21.295 1.149 1.00 93.12 215 VAL A C 1
ATOM 1713 O O . VAL A 1 215 ? -19.630 -20.245 0.622 1.00 93.12 215 VAL A O 1
ATOM 1716 N N . GLN A 1 216 ? -19.864 -21.808 2.208 1.00 92.81 216 GLN A N 1
ATOM 1717 C CA . GLN A 1 216 ? -20.853 -21.035 2.949 1.00 92.81 216 GLN A CA 1
ATOM 1718 C C . GLN A 1 216 ? -20.160 -19.821 3.593 1.00 92.81 216 GLN A C 1
ATOM 1720 O O . GLN A 1 216 ? -19.051 -19.982 4.106 1.00 92.81 216 GLN A O 1
ATOM 1725 N N . PRO A 1 217 ? -20.763 -18.619 3.543 1.00 92.00 217 PRO A N 1
ATOM 1726 C CA . PRO A 1 217 ? -20.245 -17.474 4.281 1.00 92.00 217 PRO A CA 1
ATOM 1727 C C . PRO A 1 217 ? -20.085 -17.812 5.765 1.00 92.00 217 PRO A C 1
ATOM 1729 O O . PRO A 1 217 ? -20.883 -18.568 6.319 1.00 92.00 217 PRO A O 1
ATOM 1732 N N . PHE A 1 218 ? -19.045 -17.266 6.387 1.00 91.06 218 PHE A N 1
ATOM 1733 C CA . PHE A 1 218 ? -18.827 -17.426 7.819 1.00 91.06 218 PHE A CA 1
ATOM 1734 C C . PHE A 1 218 ? -19.868 -16.628 8.606 1.00 91.06 218 PHE A C 1
ATOM 1736 O O . PHE A 1 218 ? -20.295 -15.557 8.170 1.00 91.06 218 PHE A O 1
ATOM 1743 N N . GLU A 1 219 ? -20.251 -17.147 9.769 1.00 91.75 219 GLU A N 1
ATOM 1744 C CA . GLU A 1 219 ? -21.057 -16.395 10.729 1.00 91.75 219 GLU A CA 1
ATOM 1745 C C . GLU A 1 219 ? -20.249 -15.211 11.293 1.00 91.75 219 GLU A C 1
ATOM 1747 O O . GLU A 1 219 ? -19.013 -15.285 11.341 1.00 91.75 219 GLU A O 1
ATOM 1752 N N . PRO A 1 220 ? -20.913 -14.122 11.730 1.00 92.56 220 PRO A N 1
ATOM 1753 C CA . PRO A 1 220 ? -20.239 -12.995 12.363 1.00 92.56 220 PRO A CA 1
ATOM 1754 C C . PRO A 1 220 ? -19.346 -13.443 13.524 1.00 92.56 220 PRO A C 1
ATOM 1756 O O . PRO A 1 220 ? -19.754 -14.231 14.380 1.00 92.56 220 PRO A O 1
ATOM 1759 N N . ASN A 1 221 ? -18.117 -12.929 13.567 1.00 91.06 221 ASN A N 1
ATOM 1760 C CA . ASN A 1 221 ? -17.200 -13.242 14.654 1.00 91.06 221 ASN A CA 1
ATOM 1761 C C . ASN A 1 221 ? -17.591 -12.455 15.916 1.00 91.06 221 ASN A C 1
ATOM 1763 O O . ASN A 1 221 ? -17.528 -11.226 15.929 1.00 91.06 221 ASN A O 1
ATOM 1767 N N . GLY A 1 222 ? -17.925 -13.165 16.997 1.00 91.50 222 GLY A N 1
ATOM 1768 C CA . GLY A 1 222 ? -18.280 -12.565 18.285 1.00 91.50 222 GLY A CA 1
ATOM 1769 C C . GLY A 1 222 ? -17.174 -11.705 18.909 1.00 91.50 222 GLY A C 1
ATOM 1770 O O . GLY A 1 222 ? -17.484 -10.809 19.688 1.00 91.50 222 GLY A O 1
ATOM 1771 N N . SER A 1 223 ? -15.903 -11.901 18.544 1.00 90.31 223 SER A N 1
ATOM 1772 C CA . SER A 1 223 ? -14.768 -11.104 19.038 1.00 90.31 223 SER A CA 1
ATOM 1773 C C . SER A 1 223 ? -14.408 -9.901 18.151 1.00 90.31 223 SER A C 1
ATOM 1775 O O . SER A 1 223 ? -13.353 -9.296 18.345 1.00 90.31 223 SER A O 1
ATOM 1777 N N . CYS A 1 224 ? -15.195 -9.597 17.117 1.00 90.88 224 CYS A N 1
ATOM 1778 C CA . CYS A 1 224 ? -14.893 -8.510 16.190 1.00 90.88 224 CYS A CA 1
ATOM 1779 C C . CYS A 1 224 ? -15.269 -7.144 16.782 1.00 90.88 224 CYS A C 1
ATOM 1781 O O . CYS A 1 224 ? -16.446 -6.858 16.940 1.00 90.88 224 CYS A O 1
ATOM 1783 N N . TYR A 1 225 ? -14.290 -6.258 16.987 1.00 91.50 225 TYR A N 1
ATOM 1784 C CA . TYR A 1 225 ? -14.522 -4.903 17.519 1.00 91.50 225 TYR A CA 1
ATOM 1785 C C . TYR A 1 225 ? -15.361 -3.980 16.613 1.00 91.50 225 TYR A C 1
ATOM 1787 O O . TYR A 1 225 ? -15.692 -2.872 17.022 1.00 91.50 225 TYR A O 1
ATOM 1795 N N . VAL A 1 226 ? -15.641 -4.400 15.374 1.00 93.06 226 VAL A N 1
ATOM 1796 C CA . VAL A 1 226 ? -16.409 -3.623 14.390 1.00 93.06 226 VAL A CA 1
ATOM 1797 C C . VAL A 1 226 ? -17.878 -4.028 14.396 1.00 93.06 226 VAL A C 1
ATOM 1799 O O . VAL A 1 226 ? -18.752 -3.173 14.441 1.00 93.06 226 VAL A O 1
ATOM 1802 N N . CYS A 1 227 ? -18.165 -5.331 14.317 1.00 91.19 227 CYS A N 1
ATOM 1803 C CA . CYS A 1 227 ? -19.530 -5.837 14.155 1.00 91.19 227 CYS A CA 1
ATOM 1804 C C . CYS A 1 227 ? -20.091 -6.543 15.398 1.00 91.19 227 CYS A C 1
ATOM 1806 O O . CYS A 1 227 ? -21.156 -7.152 15.312 1.00 91.19 227 CYS A O 1
ATOM 1808 N N . SER A 1 228 ? -19.375 -6.529 16.525 1.00 91.50 228 SER A N 1
ATOM 1809 C CA . SER A 1 228 ? -19.852 -7.064 17.800 1.00 91.50 228 SER A CA 1
ATOM 1810 C C . SER A 1 228 ? -19.695 -6.045 18.928 1.00 91.50 228 SER A C 1
ATOM 1812 O O . SER A 1 228 ? -18.995 -5.045 18.799 1.00 91.50 228 SER A O 1
ATOM 1814 N N . GLU A 1 229 ? -20.346 -6.315 20.057 1.00 88.31 229 GLU A N 1
ATOM 1815 C CA . GLU A 1 229 ? -20.253 -5.492 21.270 1.00 88.31 229 GLU A CA 1
ATOM 1816 C C . GLU A 1 229 ? -19.010 -5.824 22.119 1.00 88.31 229 GLU A C 1
ATOM 1818 O O . GLU A 1 229 ? -18.809 -5.249 23.191 1.00 88.31 229 GLU A O 1
ATOM 1823 N N . THR A 1 230 ? -18.172 -6.766 21.671 1.00 90.75 230 THR A N 1
ATOM 1824 C CA . THR A 1 230 ? -17.010 -7.228 22.435 1.00 90.75 230 THR A CA 1
ATOM 1825 C C . THR A 1 230 ? -15.910 -6.165 22.426 1.00 90.75 230 THR A C 1
ATOM 1827 O O . THR A 1 230 ? -15.428 -5.798 21.351 1.00 90.75 230 THR A O 1
ATOM 1830 N N . PRO A 1 231 ? -15.444 -5.702 23.602 1.00 92.12 231 PRO A N 1
ATOM 1831 C CA . PRO A 1 231 ? -14.359 -4.736 23.672 1.00 92.12 231 PRO A CA 1
ATOM 1832 C C . PRO A 1 231 ? -13.046 -5.277 23.094 1.00 92.12 231 PRO A C 1
ATOM 1834 O O . PRO A 1 231 ? -12.668 -6.430 23.315 1.00 92.12 231 PRO A O 1
ATOM 1837 N N . LEU A 1 232 ? -12.311 -4.411 22.406 1.00 94.25 232 LEU A N 1
ATOM 1838 C CA . LEU A 1 232 ? -10.976 -4.679 21.893 1.00 94.25 232 LEU A CA 1
ATOM 1839 C C . LEU A 1 232 ? -9.950 -4.620 23.028 1.00 94.25 232 LEU A C 1
ATOM 1841 O O . LEU A 1 232 ? -9.828 -3.592 23.687 1.00 94.25 232 LEU A O 1
ATOM 1845 N N . LEU A 1 233 ? -9.153 -5.670 23.228 1.00 94.25 233 LEU A N 1
ATOM 1846 C CA . LEU A 1 233 ? -8.027 -5.622 24.164 1.00 94.25 233 LEU A CA 1
ATOM 1847 C C . LEU A 1 233 ? -6.766 -5.118 23.450 1.00 94.25 233 LEU A C 1
ATOM 1849 O O . LEU A 1 233 ? -6.268 -5.748 22.511 1.00 94.25 233 LEU A O 1
ATOM 1853 N N . LEU A 1 234 ? -6.240 -3.987 23.914 1.00 94.19 234 LEU A N 1
ATOM 1854 C CA . LEU A 1 234 ? -5.082 -3.320 23.332 1.00 94.19 234 LEU A CA 1
ATOM 1855 C C . LEU A 1 234 ? -3.938 -3.244 24.344 1.00 94.19 234 LEU A C 1
ATOM 1857 O O . LEU A 1 234 ? -4.046 -2.593 25.382 1.00 94.19 234 LEU A O 1
ATOM 1861 N N . GLU A 1 235 ? -2.824 -3.894 24.023 1.00 93.62 235 GLU A N 1
ATOM 1862 C CA . GLU A 1 235 ? -1.626 -3.915 24.856 1.00 93.62 235 GLU A CA 1
ATOM 1863 C C . GLU A 1 235 ? -0.606 -2.870 24.381 1.00 93.62 235 GLU A C 1
ATOM 1865 O O . GLU A 1 235 ? -0.083 -2.955 23.263 1.00 93.62 235 GLU A O 1
ATOM 1870 N N . ILE A 1 236 ? -0.341 -1.878 25.236 1.00 92.50 236 ILE A N 1
ATOM 1871 C CA . ILE A 1 236 ? 0.494 -0.695 24.961 1.00 92.50 236 ILE A CA 1
ATOM 1872 C C . ILE A 1 236 ? 1.282 -0.273 26.206 1.00 92.50 236 ILE A C 1
ATOM 1874 O O . ILE A 1 236 ? 0.894 -0.577 27.332 1.00 92.50 236 ILE A O 1
ATOM 1878 N N . ASN A 1 237 ? 2.384 0.456 26.022 1.00 92.19 237 ASN A N 1
ATOM 1879 C CA . ASN A 1 237 ? 3.073 1.104 27.139 1.00 92.19 237 ASN A CA 1
ATOM 1880 C C . ASN A 1 237 ? 2.484 2.509 27.342 1.00 92.19 237 ASN A C 1
ATOM 1882 O O . ASN A 1 237 ? 2.754 3.430 26.575 1.00 92.19 237 ASN A O 1
ATOM 1886 N N . THR A 1 238 ? 1.663 2.668 28.379 1.00 93.44 238 THR A N 1
ATOM 1887 C CA . THR A 1 238 ? 0.978 3.939 28.684 1.00 93.44 238 THR A CA 1
ATOM 1888 C C . THR A 1 238 ? 1.906 5.031 29.228 1.00 93.44 238 THR A C 1
ATOM 1890 O O . THR A 1 238 ? 1.498 6.187 29.300 1.00 93.44 238 THR A O 1
ATOM 1893 N N . CYS A 1 239 ? 3.132 4.680 29.624 1.00 92.94 239 CYS A N 1
ATOM 1894 C CA . CYS A 1 239 ? 4.109 5.613 30.183 1.00 92.94 239 CYS A CA 1
ATOM 1895 C C . CYS A 1 239 ? 4.990 6.259 29.108 1.00 92.94 239 CYS A C 1
ATOM 1897 O O . CYS A 1 239 ? 5.529 7.331 29.347 1.00 92.94 239 CYS A O 1
ATOM 1899 N N . SER A 1 240 ? 5.137 5.629 27.938 1.00 91.19 240 SER A N 1
ATOM 1900 C CA . SER A 1 240 ? 5.970 6.141 26.840 1.00 91.19 240 SER A CA 1
ATOM 1901 C C . SER A 1 240 ? 5.176 6.546 25.600 1.00 91.19 240 SER A C 1
ATOM 1903 O O . SER A 1 240 ? 5.629 7.396 24.832 1.00 91.19 240 SER A O 1
ATOM 1905 N N . LEU A 1 241 ? 3.986 5.973 25.389 1.00 92.31 241 LEU A N 1
ATOM 1906 C CA . LEU A 1 241 ? 3.165 6.291 24.228 1.00 92.31 241 LEU A CA 1
ATOM 1907 C C . LEU A 1 241 ? 2.495 7.659 24.388 1.00 92.31 241 LEU A C 1
ATOM 1909 O O . LEU A 1 241 ? 1.762 7.893 25.351 1.00 92.31 241 LEU A O 1
ATOM 1913 N N . LYS A 1 242 ? 2.720 8.544 23.416 1.00 95.12 242 LYS A N 1
ATOM 1914 C CA . LYS A 1 242 ? 2.056 9.848 23.320 1.00 95.12 242 LYS A CA 1
ATOM 1915 C C . LYS A 1 242 ? 0.650 9.725 22.746 1.00 95.12 242 LYS A C 1
ATOM 1917 O O . LYS A 1 242 ? 0.393 8.848 21.917 1.00 95.12 242 LYS A O 1
ATOM 1922 N N . LEU A 1 243 ? -0.240 10.648 23.114 1.00 94.44 243 LEU A N 1
ATOM 1923 C CA . LEU A 1 243 ? -1.598 10.695 22.560 1.00 94.44 243 LEU A CA 1
ATOM 1924 C C . LEU A 1 243 ? -1.588 10.845 21.030 1.00 94.44 243 LEU A C 1
ATOM 1926 O O . LEU A 1 243 ? -2.350 10.161 20.351 1.00 94.44 243 LEU A O 1
ATOM 1930 N N . LYS A 1 244 ? -0.683 11.660 20.476 1.00 93.75 244 LYS A N 1
ATOM 1931 C CA . LYS A 1 244 ? -0.521 11.814 19.023 1.00 93.75 244 LYS A CA 1
ATOM 1932 C C . LYS A 1 244 ? -0.265 10.486 18.316 1.00 93.75 244 LYS A C 1
ATOM 1934 O O . LYS A 1 244 ? -0.950 10.150 17.356 1.00 93.75 244 LYS A O 1
ATOM 1939 N N . ASP A 1 245 ? 0.699 9.716 18.814 1.00 93.06 245 ASP A N 1
ATOM 1940 C CA . ASP A 1 245 ? 1.044 8.417 18.241 1.00 93.06 245 ASP A CA 1
ATOM 1941 C C . ASP A 1 245 ? -0.092 7.404 18.423 1.00 93.06 245 ASP A C 1
ATOM 1943 O O . ASP A 1 245 ? -0.351 6.604 17.525 1.00 93.06 245 ASP A O 1
ATOM 1947 N N . PHE A 1 246 ? -0.798 7.453 19.557 1.00 94.31 246 PHE A N 1
ATOM 1948 C CA . PHE A 1 246 ? -1.981 6.628 19.789 1.00 94.31 246 PHE A CA 1
ATOM 1949 C C . PHE A 1 246 ? -3.067 6.896 18.737 1.00 94.31 246 PHE A C 1
ATOM 1951 O O . PHE A 1 246 ? -3.539 5.959 18.093 1.00 94.31 246 PHE A O 1
ATOM 1958 N N . VAL A 1 247 ? -3.408 8.162 18.494 1.00 94.00 247 VAL A N 1
ATOM 1959 C CA . VAL A 1 247 ? -4.404 8.549 17.485 1.00 94.00 247 VAL A CA 1
ATOM 1960 C C . VAL A 1 247 ? -3.921 8.195 16.075 1.00 94.00 247 VAL A C 1
ATOM 1962 O O . VAL A 1 247 ? -4.557 7.411 15.375 1.00 94.00 247 VAL A O 1
ATOM 1965 N N . GLU A 1 248 ? -2.772 8.718 15.648 1.00 92.38 248 GLU A N 1
ATOM 1966 C CA . GLU A 1 248 ? -2.334 8.615 14.252 1.00 92.38 248 GLU A CA 1
ATOM 1967 C C . GLU A 1 248 ? -1.960 7.183 13.856 1.00 92.38 248 GLU A C 1
ATOM 1969 O O . GLU A 1 248 ? -2.321 6.710 12.776 1.00 92.38 248 GLU A O 1
ATOM 1974 N N . LYS A 1 249 ? -1.203 6.480 14.705 1.00 91.19 249 LYS A N 1
ATOM 1975 C CA . LYS A 1 249 ? -0.625 5.179 14.342 1.00 91.19 249 LYS A CA 1
ATOM 1976 C C . LYS A 1 249 ? -1.513 4.008 14.746 1.00 91.19 249 LYS A C 1
ATOM 1978 O O . LYS A 1 249 ? -1.497 2.995 14.052 1.00 91.19 249 LYS A O 1
ATOM 1983 N N . ILE A 1 250 ? -2.276 4.115 15.835 1.00 92.81 250 ILE A N 1
ATOM 1984 C CA . ILE A 1 250 ? -3.127 3.012 16.300 1.00 92.81 250 ILE A CA 1
ATOM 1985 C C . ILE A 1 250 ? -4.562 3.220 15.833 1.00 92.81 250 ILE A C 1
ATOM 1987 O O . ILE A 1 250 ? -5.055 2.417 15.048 1.00 92.81 250 ILE A O 1
ATOM 1991 N N . ILE A 1 251 ? -5.224 4.286 16.275 1.00 94.00 251 ILE A N 1
ATOM 1992 C CA . ILE A 1 251 ? -6.644 4.506 15.975 1.00 94.00 251 ILE A CA 1
ATOM 1993 C C . ILE A 1 251 ? -6.860 4.672 14.463 1.00 94.00 251 ILE A C 1
ATOM 1995 O O . ILE A 1 251 ? -7.618 3.910 13.861 1.00 94.00 251 ILE A O 1
ATOM 1999 N N . ASN A 1 252 ? -6.107 5.565 13.821 1.00 92.75 252 ASN A N 1
ATOM 2000 C CA . ASN A 1 252 ? -6.322 5.869 12.409 1.00 92.75 252 ASN A CA 1
ATOM 2001 C C . ASN A 1 252 ? -5.710 4.806 11.495 1.00 92.75 252 ASN A C 1
ATOM 2003 O O . ASN A 1 252 ? -6.407 4.183 10.698 1.00 92.75 252 ASN A O 1
ATOM 2007 N N . LYS A 1 253 ? -4.398 4.561 11.612 1.00 90.44 253 LYS A N 1
ATOM 2008 C CA . LYS A 1 253 ? -3.704 3.632 10.704 1.00 90.44 253 LYS A CA 1
ATOM 2009 C C . LYS A 1 253 ? -4.031 2.162 10.954 1.00 90.44 253 LYS A C 1
ATOM 2011 O O . LYS A 1 253 ? -4.229 1.429 9.990 1.00 90.44 253 LYS A O 1
ATOM 2016 N N . LYS A 1 254 ? -4.057 1.713 12.214 1.00 90.12 254 LYS A N 1
ATOM 2017 C CA . LYS A 1 254 ? -4.208 0.284 12.537 1.00 90.12 254 LYS A CA 1
ATOM 2018 C C . LYS A 1 254 ? -5.667 -0.149 12.662 1.00 90.12 254 LYS A C 1
ATOM 2020 O O . LYS A 1 254 ? -5.998 -1.238 12.203 1.00 90.12 254 LYS A O 1
ATOM 2025 N N . LEU A 1 255 ? -6.521 0.662 13.291 1.00 92.38 255 LEU A N 1
ATOM 2026 C CA . LEU A 1 255 ? -7.945 0.340 13.462 1.00 92.38 255 LEU A CA 1
ATOM 2027 C C . LEU A 1 255 ? -8.826 0.873 12.327 1.00 92.38 255 LEU A C 1
ATOM 2029 O O . LEU A 1 255 ? -9.970 0.435 12.218 1.00 92.38 255 LEU A O 1
ATOM 2033 N N . GLY A 1 256 ? -8.293 1.751 11.469 1.00 92.62 256 GLY A N 1
ATOM 2034 C CA . GLY A 1 256 ? -8.991 2.261 10.289 1.00 92.62 256 GLY A CA 1
ATOM 2035 C C . GLY A 1 256 ? -10.067 3.299 10.601 1.00 92.62 256 GLY A C 1
ATOM 2036 O O . GLY A 1 256 ? -10.979 3.469 9.792 1.00 92.62 256 GLY A O 1
ATOM 2037 N N . ILE A 1 257 ? -9.977 3.955 11.761 1.00 93.19 257 ILE A N 1
ATOM 2038 C CA . ILE A 1 257 ? -10.928 4.977 12.204 1.00 93.19 257 ILE A CA 1
ATOM 2039 C C . ILE A 1 257 ? -10.556 6.320 11.560 1.00 93.19 257 ILE A C 1
ATOM 2041 O O . ILE A 1 257 ? -9.397 6.726 11.593 1.00 93.19 257 ILE A O 1
ATOM 2045 N N . ILE A 1 258 ? -11.510 6.992 10.919 1.00 91.69 258 ILE A N 1
ATOM 2046 C CA . ILE A 1 258 ? -11.249 8.178 10.088 1.00 91.69 258 ILE A CA 1
ATOM 2047 C C . ILE A 1 258 ? -11.275 9.454 10.931 1.00 91.69 258 ILE A C 1
ATOM 2049 O O . ILE A 1 258 ? -10.344 10.255 10.850 1.00 91.69 258 ILE A O 1
ATOM 2053 N N . SER A 1 259 ? -12.324 9.639 11.733 1.00 92.44 259 SER A N 1
ATOM 2054 C CA . SER A 1 259 ? -12.560 10.842 12.538 1.00 92.44 259 SER A CA 1
ATOM 2055 C C . SER A 1 259 ? -12.867 10.461 13.989 1.00 92.44 259 SER A C 1
ATOM 2057 O O . SER A 1 259 ? -14.031 10.448 14.393 1.00 92.44 259 SER A O 1
ATOM 2059 N N . PRO A 1 260 ? -11.840 10.092 14.776 1.00 93.94 260 PRO A N 1
ATOM 2060 C CA . PRO A 1 260 ? -12.045 9.513 16.093 1.00 93.94 260 PRO A CA 1
ATOM 2061 C C . PRO A 1 260 ? -12.459 10.542 17.146 1.00 93.94 260 PRO A C 1
ATOM 2063 O O . PRO A 1 260 ? -11.828 11.588 17.308 1.00 93.94 260 PRO A O 1
ATOM 2066 N N . ILE A 1 261 ? -13.435 10.151 17.956 1.00 94.44 261 ILE A N 1
ATOM 2067 C CA . ILE A 1 261 ? -13.815 10.787 19.216 1.00 94.44 261 ILE A CA 1
ATOM 2068 C C . ILE A 1 261 ? -13.468 9.808 20.331 1.00 94.44 261 ILE A C 1
ATOM 2070 O O . ILE A 1 261 ? -14.005 8.703 20.383 1.00 94.44 261 ILE A O 1
ATOM 2074 N N . ILE A 1 262 ? -12.536 10.181 21.204 1.00 95.31 262 ILE A N 1
ATOM 2075 C CA . ILE A 1 262 ? -11.981 9.297 22.233 1.00 95.31 262 ILE A CA 1
ATOM 2076 C C . ILE A 1 262 ? -12.437 9.777 23.602 1.00 95.31 262 ILE A C 1
ATOM 2078 O O . ILE A 1 262 ? -12.098 10.880 24.030 1.00 95.31 262 ILE A O 1
ATOM 2082 N N . MET A 1 263 ? -13.150 8.920 24.325 1.00 95.19 263 MET A N 1
ATOM 2083 C CA . MET A 1 263 ? -13.675 9.212 25.655 1.00 95.19 263 MET A CA 1
ATOM 2084 C C . MET A 1 263 ? -13.141 8.234 26.699 1.00 95.19 263 MET A C 1
ATOM 2086 O O . MET A 1 263 ? -13.042 7.030 26.459 1.00 95.19 263 MET A O 1
ATOM 2090 N N . HIS A 1 264 ? -12.872 8.745 27.898 1.00 94.69 264 HIS A N 1
ATOM 2091 C CA . HIS A 1 264 ? -12.626 7.953 29.100 1.00 94.69 264 HIS A CA 1
ATOM 2092 C C . HIS A 1 264 ? -13.721 8.266 30.122 1.00 94.69 264 HIS A C 1
ATOM 2094 O O . HIS A 1 264 ? -13.745 9.335 30.736 1.00 94.69 264 HIS A O 1
ATOM 2100 N N . GLY A 1 265 ? -14.673 7.340 30.270 1.00 91.62 265 GLY A N 1
ATOM 2101 C CA . GLY A 1 265 ? -15.900 7.595 31.022 1.00 91.62 265 GLY A CA 1
ATOM 2102 C C . GLY A 1 265 ? -16.706 8.729 30.382 1.00 91.62 265 GLY A C 1
ATOM 2103 O O . GLY A 1 265 ? -17.074 8.645 29.215 1.00 91.62 265 GLY A O 1
ATOM 2104 N N . SER A 1 266 ? -16.966 9.795 31.140 1.00 90.75 266 SER A N 1
ATOM 2105 C CA . SER A 1 266 ? -17.632 11.011 30.651 1.00 90.75 266 SER A CA 1
ATOM 2106 C C . SER A 1 266 ? -16.665 12.080 30.131 1.00 90.75 266 SER A C 1
ATOM 2108 O O . SER A 1 266 ? -17.116 13.131 29.685 1.00 90.75 266 SER A O 1
ATOM 2110 N N . THR A 1 267 ? -15.352 11.858 30.225 1.00 91.69 267 THR A N 1
ATOM 2111 C CA . THR A 1 267 ? -14.347 12.855 29.845 1.00 91.69 267 THR A CA 1
ATOM 2112 C C . THR A 1 267 ? -13.911 12.650 28.402 1.00 91.69 267 THR A C 1
ATOM 2114 O O . THR A 1 267 ? -13.434 11.573 28.040 1.00 91.69 267 THR A O 1
ATOM 2117 N N . LEU A 1 268 ? -14.030 13.700 27.593 1.00 91.06 268 LEU A N 1
ATOM 2118 C CA . LEU A 1 268 ? -13.554 13.722 26.215 1.00 91.06 268 LEU A CA 1
ATOM 2119 C C . LEU A 1 268 ? -12.034 13.958 26.189 1.00 91.06 268 LEU A C 1
ATOM 2121 O O . LEU A 1 268 ? -11.552 15.002 26.627 1.00 91.06 268 LEU A O 1
ATOM 2125 N N . ILE A 1 269 ? -11.281 12.966 25.710 1.00 90.94 269 ILE A N 1
ATOM 2126 C CA . ILE A 1 269 ? -9.814 13.010 25.608 1.00 90.94 269 ILE A CA 1
ATOM 2127 C C . ILE A 1 269 ? -9.379 13.684 24.308 1.00 90.94 269 ILE A C 1
ATOM 2129 O O . ILE A 1 269 ? -8.407 14.439 24.312 1.00 90.94 269 ILE A O 1
ATOM 2133 N N . PHE A 1 270 ? -10.062 13.373 23.207 1.00 91.62 270 PHE A N 1
ATOM 2134 C CA . PHE A 1 270 ? -9.681 13.816 21.872 1.00 91.62 270 PHE A CA 1
ATOM 2135 C C . PHE A 1 270 ? -10.882 13.795 20.926 1.00 91.62 270 PHE A C 1
ATOM 2137 O O . PHE A 1 270 ? -11.688 12.868 20.989 1.00 91.62 270 PHE A O 1
ATOM 2144 N N . GLU A 1 271 ? -10.961 14.783 20.041 1.00 90.50 271 GLU A N 1
ATOM 2145 C CA . GLU A 1 271 ? -11.948 14.886 18.967 1.00 90.50 271 GLU A CA 1
ATOM 2146 C C . GLU A 1 271 ? -11.306 15.569 17.754 1.00 90.50 271 GLU A C 1
ATOM 2148 O O . GLU A 1 271 ? -10.394 16.389 17.897 1.00 90.50 271 GLU A O 1
ATOM 2153 N N . VAL A 1 272 ? -11.788 15.219 16.563 1.00 83.38 272 VAL A N 1
ATOM 2154 C CA . VAL A 1 272 ? -11.437 15.869 15.298 1.00 83.38 272 VAL A CA 1
ATOM 2155 C C . VAL A 1 272 ? -12.713 16.425 14.679 1.00 83.38 272 VAL A C 1
ATOM 2157 O O . VAL A 1 272 ? -13.683 15.689 14.514 1.00 83.38 272 VAL A O 1
ATOM 2160 N N . GLY A 1 273 ? -12.698 17.702 14.305 1.00 75.75 273 GLY A N 1
ATOM 2161 C CA . GLY A 1 273 ? -13.801 18.350 13.605 1.00 75.75 273 GLY A CA 1
ATOM 2162 C C . GLY A 1 273 ? -13.451 19.782 13.214 1.00 75.75 273 GLY A C 1
ATOM 2163 O O . GLY A 1 273 ? -12.796 20.490 13.976 1.00 75.75 273 GLY A O 1
ATOM 2164 N N . ASP A 1 274 ? -13.895 20.205 12.031 1.00 69.38 274 ASP A N 1
ATOM 2165 C CA . ASP A 1 274 ? -13.694 21.577 11.539 1.00 69.38 274 ASP A CA 1
ATOM 2166 C C . ASP A 1 274 ? -14.542 22.604 12.316 1.00 69.38 274 ASP A C 1
ATOM 2168 O O . ASP A 1 274 ? -14.241 23.795 12.303 1.00 69.38 274 ASP A O 1
ATOM 2172 N N . ASP A 1 275 ? -15.567 22.130 13.032 1.00 76.06 275 ASP A N 1
ATOM 2173 C CA . ASP A 1 275 ? -16.473 22.936 13.858 1.00 76.06 275 ASP A CA 1
ATOM 2174 C C . ASP A 1 275 ? -16.009 23.053 15.327 1.00 76.06 275 ASP A C 1
ATOM 2176 O O . ASP A 1 275 ? -16.747 23.562 16.173 1.00 76.06 275 ASP A O 1
ATOM 2180 N N . LEU A 1 276 ? -14.807 22.563 15.659 1.00 80.00 276 LEU A N 1
ATOM 2181 C CA . LEU A 1 276 ? -14.259 22.672 17.011 1.00 80.00 276 LEU A CA 1
ATOM 2182 C C . LEU A 1 276 ? -13.942 24.132 17.356 1.00 80.00 276 LEU A C 1
ATOM 2184 O O . LEU A 1 276 ? -13.271 24.837 16.601 1.00 80.00 276 LEU A O 1
ATOM 2188 N N . GLU A 1 277 ? -14.372 24.565 18.541 1.00 81.38 277 GLU A N 1
ATOM 2189 C CA . GLU A 1 277 ? -14.000 25.873 19.082 1.00 81.38 277 GLU A CA 1
ATOM 2190 C C . GLU A 1 277 ? -12.467 25.969 19.236 1.00 81.38 277 GLU A C 1
ATOM 2192 O O . GLU A 1 277 ? -11.792 24.997 19.599 1.00 81.38 277 GLU A O 1
ATOM 2197 N N . GLU A 1 278 ? -11.892 27.137 18.930 1.00 80.88 278 GLU A N 1
ATOM 2198 C CA . GLU A 1 278 ? -10.432 27.321 18.852 1.00 80.88 278 GLU A CA 1
ATOM 2199 C C . GLU A 1 278 ? -9.711 26.982 20.167 1.00 80.88 278 GLU A C 1
ATOM 2201 O O . GLU A 1 278 ? -8.596 26.454 20.157 1.00 80.88 278 GLU A O 1
ATOM 2206 N N . ASP A 1 279 ? -10.336 27.261 21.309 1.00 77.69 279 ASP A N 1
ATOM 2207 C CA . ASP A 1 279 ? -9.807 26.970 22.641 1.00 77.69 279 ASP A CA 1
ATOM 2208 C C . ASP A 1 279 ? -9.826 25.467 22.962 1.00 77.69 279 ASP A C 1
ATOM 2210 O O . ASP A 1 279 ? -8.863 24.944 23.536 1.00 77.69 279 ASP A O 1
ATOM 2214 N N . ILE A 1 280 ? -10.863 24.748 22.524 1.00 78.06 280 ILE A N 1
ATOM 2215 C CA . ILE A 1 280 ? -10.960 23.287 22.622 1.00 78.06 280 ILE A CA 1
ATOM 2216 C C . ILE A 1 280 ? -9.887 22.626 21.744 1.00 78.06 280 ILE A C 1
ATOM 2218 O O . ILE A 1 280 ? -9.130 21.770 22.217 1.00 78.06 280 ILE A O 1
ATOM 2222 N N . ALA A 1 281 ? -9.748 23.073 20.493 1.00 78.50 281 ALA A N 1
ATOM 2223 C CA . ALA A 1 281 ? -8.725 22.584 19.570 1.00 78.50 281 ALA A CA 1
ATOM 2224 C C . ALA A 1 281 ? -7.297 22.854 20.087 1.00 78.50 281 ALA A C 1
ATOM 2226 O O . ALA A 1 281 ? -6.412 21.989 20.002 1.00 78.50 281 ALA A O 1
ATOM 2227 N N . ALA A 1 282 ? -7.066 24.026 20.686 1.00 79.94 282 ALA A N 1
ATOM 2228 C CA . ALA A 1 282 ? -5.799 24.358 21.330 1.00 79.94 282 ALA A CA 1
ATOM 2229 C C . ALA A 1 282 ? -5.513 23.442 22.532 1.00 79.94 282 ALA A C 1
ATOM 2231 O O . ALA A 1 282 ? -4.388 22.961 22.687 1.00 79.94 282 ALA A O 1
ATOM 2232 N N . ASN A 1 283 ? -6.521 23.132 23.352 1.00 79.88 283 ASN A N 1
ATOM 2233 C CA . ASN A 1 283 ? -6.368 22.222 24.486 1.00 79.88 283 ASN A CA 1
ATOM 2234 C C . ASN A 1 283 ? -6.021 20.788 24.047 1.00 79.88 283 ASN A C 1
ATOM 2236 O O . ASN A 1 283 ? -5.123 20.169 24.624 1.00 79.88 283 ASN A O 1
ATOM 2240 N N . TYR A 1 284 ? -6.659 20.261 22.996 1.00 80.56 284 TYR A N 1
ATOM 2241 C CA . TYR A 1 284 ? -6.271 18.960 22.440 1.00 80.56 284 TYR A CA 1
ATOM 2242 C C . TYR A 1 284 ? -4.848 18.981 21.892 1.00 80.56 284 TYR A C 1
ATOM 2244 O O . TYR A 1 284 ? -4.070 18.070 22.184 1.00 80.56 284 TYR A O 1
ATOM 2252 N N . SER A 1 285 ? -4.465 20.060 21.209 1.00 82.06 285 SER A N 1
ATOM 2253 C CA . SER A 1 285 ? -3.106 20.242 20.692 1.00 82.06 285 SER A CA 1
ATOM 2254 C C . SER A 1 285 ? -2.042 20.210 21.798 1.00 82.06 285 SER A C 1
ATOM 2256 O O . SER A 1 285 ? -0.980 19.620 21.611 1.00 82.06 285 SER A O 1
ATOM 2258 N N . LEU A 1 286 ? -2.335 20.764 22.982 1.00 84.50 286 LEU A N 1
ATOM 2259 C CA . LEU A 1 286 ? -1.445 20.697 24.151 1.00 84.50 286 LEU A CA 1
ATOM 2260 C C . LEU A 1 286 ? -1.316 19.283 24.739 1.00 84.50 286 LEU A C 1
ATOM 2262 O O . LEU A 1 286 ? -0.301 18.963 25.361 1.00 84.50 286 LEU A O 1
ATOM 2266 N N . ASN A 1 287 ? -2.335 18.437 24.576 1.00 88.00 287 ASN A N 1
ATOM 2267 C CA . ASN A 1 287 ? -2.349 17.075 25.110 1.00 88.00 287 ASN A CA 1
ATOM 2268 C C . ASN A 1 287 ? -1.734 16.045 24.151 1.00 88.00 287 ASN A C 1
ATOM 2270 O O . ASN A 1 287 ? -1.311 14.988 24.610 1.00 88.00 287 ASN A O 1
ATOM 2274 N N . LEU A 1 288 ? -1.627 16.351 22.852 1.00 90.06 288 LEU A N 1
ATOM 2275 C CA . LEU A 1 288 ? -1.058 15.451 21.838 1.00 90.06 288 LEU A CA 1
ATOM 2276 C C . LEU A 1 288 ? 0.356 14.961 22.180 1.00 90.06 288 LEU A C 1
ATOM 2278 O O . LEU A 1 288 ? 0.678 13.795 21.949 1.00 90.06 288 LEU A O 1
ATOM 2282 N N . GLU A 1 289 ? 1.188 15.838 22.743 1.00 92.75 289 GLU A N 1
ATOM 2283 C CA . GLU A 1 289 ? 2.581 15.525 23.082 1.00 92.75 289 GLU A CA 1
ATOM 2284 C C . GLU A 1 289 ? 2.752 14.873 24.462 1.00 92.75 289 GLU A C 1
ATOM 2286 O O . GLU A 1 289 ? 3.843 14.385 24.769 1.00 92.75 289 GLU A O 1
ATOM 2291 N N . LYS A 1 290 ? 1.692 14.833 25.280 1.00 94.06 290 LYS A N 1
ATOM 2292 C CA . LYS A 1 290 ? 1.708 14.164 26.584 1.00 94.06 290 LYS A CA 1
ATOM 2293 C C . LYS A 1 290 ? 1.607 12.656 26.406 1.00 94.06 290 LYS A C 1
ATOM 2295 O O . LYS A 1 290 ? 0.941 12.158 25.492 1.00 94.06 290 LYS A O 1
ATOM 2300 N N . VAL A 1 291 ? 2.246 11.926 27.313 1.00 94.56 291 VAL A N 1
ATOM 2301 C CA . VAL A 1 291 ? 2.064 10.476 27.405 1.00 94.56 291 VAL A CA 1
ATOM 2302 C C . VAL A 1 291 ? 0.683 10.149 27.966 1.00 94.56 291 VAL A C 1
ATOM 2304 O O . VAL A 1 291 ? 0.085 10.943 28.691 1.00 94.56 291 VAL A O 1
ATOM 2307 N N . LEU A 1 292 ? 0.164 8.970 27.629 1.00 94.81 292 LEU A N 1
ATOM 2308 C CA . LEU A 1 292 ? -1.208 8.564 27.951 1.00 94.81 292 LEU A CA 1
ATOM 2309 C C . LEU A 1 292 ? -1.551 8.634 29.453 1.00 94.81 292 LEU A C 1
ATOM 2311 O O . LEU A 1 292 ? -2.679 8.977 29.815 1.00 94.81 292 LEU A O 1
ATOM 2315 N N . VAL A 1 293 ? -0.584 8.361 30.333 1.00 95.25 293 VAL A N 1
ATOM 2316 C CA . VAL A 1 293 ? -0.763 8.467 31.792 1.00 95.25 293 VAL A CA 1
ATOM 2317 C C . VAL A 1 293 ? -0.823 9.916 32.310 1.00 95.25 293 VAL A C 1
ATOM 2319 O O . VAL A 1 293 ? -1.390 10.158 33.370 1.00 95.25 293 VAL A O 1
ATOM 2322 N N . GLU A 1 294 ? -0.286 10.888 31.568 1.00 94.25 294 GLU A N 1
ATOM 2323 C CA . GLU A 1 294 ? -0.236 12.314 31.946 1.00 94.25 294 GLU A CA 1
ATOM 2324 C C . GLU A 1 294 ? -1.425 13.131 31.411 1.00 94.25 294 GLU A C 1
ATOM 2326 O O . GLU A 1 294 ? -1.498 14.352 31.593 1.00 94.25 294 GLU A O 1
ATOM 2331 N N . LEU A 1 295 ? -2.364 12.478 30.724 1.00 92.38 295 LEU A N 1
ATOM 2332 C CA . LEU A 1 295 ? -3.571 13.127 30.227 1.00 92.38 295 LEU A CA 1
ATOM 2333 C C . LEU A 1 295 ? -4.471 13.598 31.384 1.00 92.38 295 LEU A C 1
ATOM 2335 O O . LEU A 1 295 ? -4.479 12.974 32.446 1.00 92.38 295 LEU A O 1
ATOM 2339 N N . PRO A 1 296 ? -5.295 14.650 31.181 1.00 88.19 296 PRO A N 1
ATOM 2340 C CA . PRO A 1 296 ? -6.247 15.117 32.196 1.00 88.19 296 PRO A CA 1
ATOM 2341 C C . PRO A 1 296 ? -7.165 14.010 32.731 1.00 88.19 296 PRO A C 1
ATOM 2343 O O . PRO A 1 296 ? -7.521 14.011 33.906 1.00 88.19 296 PRO A O 1
ATOM 2346 N N . ALA A 1 297 ? -7.514 13.050 31.870 1.00 92.00 297 ALA A N 1
ATOM 2347 C CA . ALA A 1 297 ? -8.080 11.766 32.254 1.00 92.00 297 ALA A CA 1
ATOM 2348 C C . ALA A 1 297 ? -7.023 10.671 32.010 1.00 92.00 297 ALA A C 1
ATOM 2350 O O . ALA A 1 297 ? -6.918 10.193 30.877 1.00 92.00 297 ALA A O 1
ATOM 2351 N N . PRO A 1 298 ? -6.243 10.274 33.035 1.00 94.06 298 PRO A N 1
ATOM 2352 C CA . PRO A 1 298 ? -5.134 9.342 32.871 1.00 94.06 298 PRO A CA 1
ATOM 2353 C C . PRO A 1 298 ? -5.576 8.006 32.281 1.00 94.06 298 PRO A C 1
ATOM 2355 O O . PRO A 1 298 ? -6.509 7.371 32.780 1.00 94.06 298 PRO A O 1
ATOM 2358 N N . VAL A 1 299 ? -4.867 7.556 31.251 1.00 95.75 299 VAL A N 1
ATOM 2359 C CA . VAL A 1 299 ? -5.058 6.232 30.660 1.00 95.75 299 VAL A CA 1
ATOM 2360 C C . VAL A 1 299 ? -4.002 5.295 31.235 1.00 95.75 299 VAL A C 1
ATOM 2362 O O . VAL A 1 299 ? -2.803 5.471 31.021 1.00 95.75 299 VAL A O 1
ATOM 2365 N N . THR A 1 300 ? -4.450 4.300 31.997 1.00 95.62 300 THR A N 1
ATOM 2366 C CA . THR A 1 300 ? -3.598 3.343 32.713 1.00 95.62 300 THR A CA 1
ATOM 2367 C C . THR A 1 300 ? -4.058 1.906 32.453 1.00 95.62 300 THR A C 1
ATOM 2369 O O . THR A 1 300 ? -4.930 1.649 31.621 1.00 95.62 300 THR A O 1
ATOM 2372 N N . ASN A 1 301 ? -3.440 0.931 33.121 1.00 95.81 301 ASN A N 1
ATOM 2373 C CA . ASN A 1 301 ? -3.843 -0.465 32.991 1.00 95.81 301 ASN A CA 1
ATOM 2374 C C . ASN A 1 301 ? -5.303 -0.673 33.424 1.00 95.81 301 ASN A C 1
ATOM 2376 O O . ASN A 1 301 ? -5.678 -0.317 34.537 1.00 95.81 301 ASN A O 1
ATOM 2380 N N . GLY A 1 302 ? -6.098 -1.315 32.573 1.00 94.81 302 GLY A N 1
ATOM 2381 C CA . GLY A 1 302 ? -7.520 -1.566 32.793 1.00 94.81 302 GLY A CA 1
ATOM 2382 C C . GLY A 1 302 ? -8.434 -0.410 32.383 1.00 94.81 302 GLY A C 1
ATOM 2383 O O . GLY A 1 302 ? -9.651 -0.571 32.453 1.00 94.81 302 GLY A O 1
ATOM 2384 N N . THR A 1 303 ? -7.892 0.731 31.935 1.00 96.88 303 THR A N 1
ATOM 2385 C CA . THR A 1 303 ? -8.708 1.831 31.407 1.00 96.88 303 THR A CA 1
ATOM 2386 C C . THR A 1 303 ? -9.529 1.353 30.212 1.00 96.88 303 THR A C 1
ATOM 2388 O O . THR A 1 303 ? -9.006 0.692 29.315 1.00 96.88 303 THR A O 1
ATOM 2391 N N . VAL A 1 304 ? -10.809 1.723 30.190 1.00 96.94 304 VAL A N 1
ATOM 2392 C CA . VAL A 1 304 ? -11.702 1.489 29.053 1.00 96.94 304 VAL A CA 1
ATOM 2393 C C . VAL A 1 304 ? -11.913 2.810 28.329 1.00 96.94 304 VAL A C 1
ATOM 2395 O O . VAL A 1 304 ? -12.404 3.776 28.915 1.00 96.94 304 VAL A O 1
ATOM 2398 N N . LEU A 1 305 ? -11.524 2.841 27.061 1.00 97.06 305 LEU A N 1
ATOM 2399 C CA . LEU A 1 305 ? -11.741 3.962 26.160 1.00 97.06 305 LEU A CA 1
ATOM 2400 C C . LEU A 1 305 ? -12.916 3.646 25.246 1.00 97.06 305 LEU A C 1
ATOM 2402 O O . LEU A 1 305 ? -12.942 2.583 24.630 1.00 97.06 305 LEU A O 1
ATOM 2406 N N . ARG A 1 306 ? -13.860 4.573 25.126 1.00 96.88 306 ARG A N 1
ATOM 2407 C CA . ARG A 1 306 ? -14.878 4.524 24.076 1.00 96.88 306 ARG A CA 1
ATOM 2408 C C . ARG A 1 306 ? -14.367 5.339 22.899 1.00 96.88 306 ARG A C 1
ATOM 2410 O O . ARG A 1 306 ? -13.994 6.496 23.089 1.00 96.88 306 ARG A O 1
ATOM 2417 N N . VAL A 1 307 ? -14.313 4.726 21.723 1.00 96.19 307 VAL A N 1
ATOM 2418 C CA . VAL A 1 307 ? -13.902 5.387 20.484 1.00 96.19 307 VAL A CA 1
ATOM 2419 C C . VAL A 1 307 ? -15.070 5.373 19.517 1.00 96.19 307 VAL A C 1
ATOM 2421 O O . VAL A 1 307 ? -15.623 4.310 19.232 1.00 96.19 307 VAL A O 1
ATOM 2424 N N . GLU A 1 308 ? -15.440 6.552 19.032 1.00 95.88 308 GLU A N 1
ATOM 2425 C CA . GLU A 1 308 ? -16.546 6.730 18.095 1.00 95.88 308 GLU A CA 1
ATOM 2426 C C . GLU A 1 308 ? -16.077 7.405 16.814 1.00 95.88 308 GLU A C 1
ATOM 2428 O O . GLU A 1 308 ? -15.179 8.245 16.836 1.00 95.88 308 GLU A O 1
ATOM 2433 N N . ASP A 1 309 ? -16.710 7.038 15.708 1.00 94.94 309 ASP A N 1
ATOM 2434 C CA . ASP A 1 309 ? -16.561 7.684 14.415 1.00 94.94 309 ASP A CA 1
ATOM 2435 C C . ASP A 1 309 ? -17.939 7.800 13.765 1.00 94.94 309 ASP A C 1
ATOM 2437 O O . ASP A 1 309 ? -18.516 6.821 13.281 1.00 94.94 309 ASP A O 1
ATOM 2441 N N . PHE A 1 310 ? -18.474 9.020 13.765 1.00 91.56 310 PHE A N 1
ATOM 2442 C CA . PHE A 1 310 ? -19.775 9.311 13.169 1.00 91.56 310 PHE A CA 1
ATOM 2443 C C . PHE A 1 310 ? -19.769 9.220 11.643 1.00 91.56 310 PHE A C 1
ATOM 2445 O O . PHE A 1 310 ? -20.822 8.990 11.054 1.00 91.56 310 PHE A O 1
ATOM 2452 N N . HIS A 1 311 ? -18.614 9.371 10.990 1.00 89.25 311 HIS A N 1
ATOM 2453 C CA . HIS A 1 311 ? -18.513 9.226 9.540 1.00 89.25 311 HIS A CA 1
ATOM 2454 C C . HIS A 1 311 ? -18.652 7.760 9.113 1.00 89.25 311 HIS A C 1
ATOM 2456 O O . HIS A 1 311 ? -19.215 7.470 8.059 1.00 89.25 311 HIS A O 1
ATOM 2462 N N . GLN A 1 312 ? -18.151 6.838 9.938 1.00 92.69 312 GLN A N 1
ATOM 2463 C CA . GLN A 1 312 ? -18.212 5.395 9.696 1.00 92.69 312 GLN A CA 1
ATOM 2464 C C . GLN A 1 312 ? -19.386 4.692 10.395 1.00 92.69 312 GLN A C 1
ATOM 2466 O O . GLN A 1 312 ? -19.538 3.484 10.224 1.00 92.69 312 GLN A O 1
ATOM 2471 N N . GLU A 1 313 ? -20.187 5.417 11.186 1.00 94.06 313 GLU A N 1
ATOM 2472 C CA . GLU A 1 313 ? -21.204 4.850 12.088 1.00 94.06 313 GLU A CA 1
ATOM 2473 C C . GLU A 1 313 ? -20.628 3.738 12.991 1.00 94.06 313 GLU A C 1
ATOM 2475 O O . GLU A 1 313 ? -21.257 2.708 13.239 1.00 94.06 313 GLU A O 1
ATOM 2480 N N . LEU A 1 314 ? -19.399 3.942 13.479 1.00 94.00 314 LEU A N 1
ATOM 2481 C CA . LEU A 1 314 ? -18.648 2.967 14.267 1.00 94.00 314 LEU A CA 1
ATOM 2482 C C . LEU A 1 314 ? -18.502 3.442 15.717 1.00 94.00 314 LEU A C 1
ATOM 2484 O O . LEU A 1 314 ? -18.102 4.574 15.975 1.00 94.00 314 LEU A O 1
ATOM 2488 N N . SER A 1 315 ? -18.774 2.553 16.672 1.00 94.62 315 SER A N 1
ATOM 2489 C CA . SER A 1 315 ? -18.513 2.775 18.097 1.00 94.62 315 SER A CA 1
ATOM 2490 C C . SER A 1 315 ? -17.937 1.502 18.697 1.00 94.62 315 SER A C 1
ATOM 2492 O O . SER A 1 315 ? -18.527 0.428 18.563 1.00 94.62 315 SER A O 1
ATOM 2494 N N . CYS A 1 316 ? -16.771 1.598 19.332 1.00 94.81 316 CYS A N 1
ATOM 2495 C CA . CYS A 1 316 ? -16.130 0.453 19.964 1.00 94.81 316 CYS A CA 1
ATOM 2496 C C . CYS A 1 316 ? -15.504 0.818 21.312 1.00 94.81 316 CYS A C 1
ATOM 2498 O O . CYS A 1 316 ? -15.107 1.955 21.572 1.00 94.81 316 CYS A O 1
ATOM 2500 N N . ASN A 1 317 ? -15.412 -0.183 22.186 1.00 95.94 317 ASN A N 1
ATOM 2501 C CA . ASN A 1 317 ? -14.736 -0.058 23.469 1.00 95.94 317 ASN A CA 1
ATOM 2502 C C . ASN A 1 317 ? -13.351 -0.694 23.371 1.00 95.94 317 ASN A C 1
ATOM 2504 O O . ASN A 1 317 ? -13.225 -1.837 22.938 1.00 95.94 317 ASN A O 1
ATOM 2508 N N . ILE A 1 318 ? -12.320 0.019 23.810 1.00 96.12 318 ILE A N 1
ATOM 2509 C CA . ILE A 1 318 ? -10.939 -0.452 23.857 1.00 96.12 318 ILE A CA 1
ATOM 2510 C C . ILE A 1 318 ? -10.515 -0.565 25.319 1.00 96.12 318 ILE A C 1
ATOM 2512 O O . ILE A 1 318 ? -10.478 0.424 26.045 1.00 96.12 318 ILE A O 1
ATOM 2516 N N . ILE A 1 319 ? -10.169 -1.773 25.750 1.00 96.38 319 ILE A N 1
ATOM 2517 C CA . ILE A 1 319 ? -9.592 -2.043 27.065 1.00 96.38 319 ILE A CA 1
ATOM 2518 C C . ILE A 1 319 ? -8.075 -1.956 26.943 1.00 96.38 319 ILE A C 1
ATOM 2520 O O . ILE A 1 319 ? -7.460 -2.680 26.158 1.00 96.38 319 ILE A O 1
ATOM 2524 N N . ILE A 1 320 ? -7.463 -1.092 27.745 1.00 96.38 320 ILE A N 1
ATOM 2525 C CA . ILE A 1 320 ? -6.019 -0.889 27.763 1.00 96.38 320 ILE A CA 1
ATOM 2526 C C . ILE A 1 320 ? -5.364 -1.878 28.720 1.00 96.38 320 ILE A C 1
ATOM 2528 O O . ILE A 1 320 ? -5.662 -1.904 29.912 1.00 96.38 320 ILE A O 1
ATOM 2532 N N . LYS A 1 321 ? -4.415 -2.661 28.211 1.00 95.12 321 LYS A N 1
ATOM 2533 C CA . LYS A 1 321 ? -3.493 -3.465 29.013 1.00 95.12 321 LYS A CA 1
ATOM 2534 C C . LYS A 1 321 ? -2.120 -2.808 28.975 1.00 95.12 321 LYS A C 1
ATOM 2536 O O . LYS A 1 321 ? -1.504 -2.710 27.915 1.00 95.12 321 LYS A O 1
ATOM 2541 N N . HIS A 1 322 ? -1.642 -2.343 30.123 1.00 92.94 322 HIS A N 1
ATOM 2542 C CA . HIS A 1 322 ? -0.302 -1.777 30.210 1.00 92.94 322 HIS A CA 1
ATOM 2543 C C . HIS A 1 322 ? 0.743 -2.890 30.077 1.00 92.94 322 HIS A C 1
ATOM 2545 O O . HIS A 1 322 ? 0.647 -3.911 30.761 1.00 92.94 322 HIS A O 1
ATOM 2551 N N . ARG A 1 323 ? 1.767 -2.663 29.253 1.00 86.56 323 ARG A N 1
ATOM 2552 C CA . ARG A 1 323 ? 3.004 -3.454 29.257 1.00 86.56 323 ARG A CA 1
ATOM 2553 C C . ARG A 1 323 ? 4.183 -2.611 29.736 1.00 86.56 323 ARG A C 1
ATOM 2555 O O . ARG A 1 323 ? 4.291 -1.444 29.358 1.00 86.56 323 ARG A O 1
ATOM 2562 N N . GLY A 1 324 ? 5.057 -3.232 30.528 1.00 79.62 324 GLY A N 1
ATOM 2563 C CA . GLY A 1 324 ? 6.330 -2.643 30.944 1.00 79.62 324 GLY A CA 1
ATOM 2564 C C . GLY A 1 3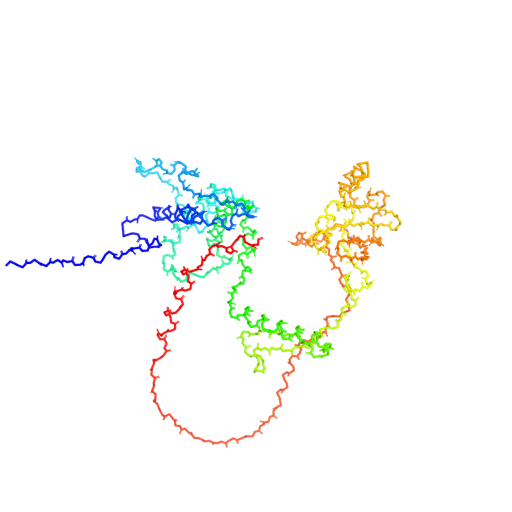24 ? 7.321 -2.511 29.783 1.00 79.62 324 GLY A C 1
ATOM 2565 O O . GLY A 1 324 ? 7.045 -2.931 28.656 1.00 79.62 324 GLY A O 1
ATOM 2566 N N . GLU A 1 325 ? 8.471 -1.901 30.057 1.00 66.50 325 GLU A N 1
ATOM 2567 C CA . GLU A 1 325 ? 9.562 -1.794 29.086 1.00 66.50 325 GLU A CA 1
ATOM 2568 C C . GLU A 1 325 ? 10.237 -3.162 28.869 1.00 66.50 325 GLU A C 1
ATOM 2570 O O . GLU A 1 325 ? 10.450 -3.904 29.822 1.00 66.50 325 GLU A O 1
ATOM 2575 N N . GLU A 1 326 ? 10.557 -3.450 27.600 1.00 54.91 326 GLU A N 1
ATOM 2576 C CA . GLU A 1 326 ? 11.393 -4.560 27.103 1.00 54.91 326 GLU A CA 1
ATOM 2577 C C . GLU A 1 326 ? 10.731 -5.941 26.910 1.00 54.91 326 GLU A C 1
ATOM 2579 O O . GLU A 1 326 ? 10.896 -6.883 27.677 1.00 54.91 326 GLU A O 1
ATOM 2584 N N . GLU A 1 327 ? 10.112 -6.112 25.740 1.00 52.84 327 GLU A N 1
ATOM 2585 C CA . GLU A 1 327 ? 10.426 -7.282 24.915 1.00 52.84 327 GLU A CA 1
ATOM 2586 C C . GLU A 1 327 ? 11.191 -6.759 23.689 1.00 52.84 327 GLU A C 1
ATOM 2588 O O . GLU A 1 327 ? 10.745 -5.799 23.051 1.00 52.84 327 GLU A O 1
ATOM 2593 N N . GLU A 1 328 ? 12.340 -7.352 23.357 1.00 47.09 328 GLU A N 1
ATOM 2594 C CA . GLU A 1 328 ? 12.989 -7.143 22.058 1.00 47.09 328 GLU A CA 1
ATOM 2595 C C . GLU A 1 328 ? 12.051 -7.675 20.971 1.00 47.09 328 GLU A C 1
ATOM 2597 O O . GLU A 1 328 ? 11.958 -8.873 20.712 1.00 47.09 328 GLU A O 1
ATOM 2602 N N . ILE A 1 329 ? 11.273 -6.778 20.375 1.00 54.06 329 ILE A N 1
ATOM 2603 C CA . ILE A 1 329 ? 10.385 -7.105 19.266 1.00 54.06 329 ILE A CA 1
ATOM 2604 C C . ILE A 1 329 ? 11.022 -6.527 18.013 1.00 54.06 329 ILE A C 1
ATOM 2606 O O . ILE A 1 329 ? 11.114 -5.314 17.905 1.00 54.06 329 ILE A O 1
ATOM 2610 N N . ASP A 1 330 ? 11.411 -7.355 17.047 1.00 51.00 330 ASP A N 1
ATOM 2611 C CA . ASP A 1 330 ? 12.019 -6.896 15.780 1.00 51.00 330 ASP A CA 1
ATOM 2612 C C . ASP A 1 330 ? 11.082 -6.036 14.900 1.00 51.00 330 ASP A C 1
ATOM 2614 O O . ASP A 1 330 ? 11.492 -5.483 13.883 1.00 51.00 330 ASP A O 1
ATOM 2618 N N . ASP A 1 331 ? 9.812 -5.917 15.284 1.00 60.28 331 ASP A N 1
ATOM 2619 C CA . ASP A 1 331 ? 8.743 -5.281 14.521 1.00 60.28 331 ASP A CA 1
ATOM 2620 C C . ASP A 1 331 ? 8.268 -3.992 15.216 1.00 60.28 331 ASP A C 1
ATOM 2622 O O . ASP A 1 331 ? 7.612 -4.034 16.262 1.00 60.28 331 ASP A O 1
ATOM 2626 N N . GLU A 1 332 ? 8.601 -2.843 14.620 1.00 59.59 332 GLU A N 1
ATOM 2627 C CA . GLU A 1 332 ? 8.256 -1.500 15.108 1.00 59.59 332 GLU A CA 1
ATOM 2628 C C . GLU A 1 332 ? 6.740 -1.297 15.313 1.00 59.59 332 GLU A C 1
ATOM 2630 O O . GLU A 1 332 ? 6.333 -0.597 16.243 1.00 59.59 332 GLU A O 1
ATOM 2635 N N . GLU A 1 333 ? 5.871 -1.952 14.532 1.00 58.75 333 GLU A N 1
ATOM 2636 C CA . GLU A 1 333 ? 4.418 -1.858 14.744 1.00 58.75 333 GLU A CA 1
ATOM 2637 C C . GLU A 1 333 ? 3.980 -2.615 16.002 1.00 58.75 333 GLU A C 1
ATOM 2639 O O . GLU A 1 333 ? 3.153 -2.138 16.788 1.00 58.75 333 GLU A O 1
ATOM 2644 N N . LYS A 1 334 ? 4.576 -3.786 16.248 1.00 60.78 334 LYS A N 1
ATOM 2645 C CA . LYS A 1 334 ? 4.323 -4.575 17.463 1.00 60.78 334 LYS A CA 1
ATOM 2646 C C . LYS A 1 334 ? 4.971 -3.947 18.702 1.00 60.78 334 LYS A C 1
ATOM 2648 O O . LYS A 1 334 ? 4.435 -4.118 19.808 1.00 60.78 334 LYS A O 1
ATOM 2653 N N . LYS A 1 335 ? 6.060 -3.183 18.536 1.00 61.88 335 LYS A N 1
ATOM 2654 C CA . LYS A 1 335 ? 6.637 -2.311 19.578 1.00 61.88 335 LYS A CA 1
ATOM 2655 C C . LYS A 1 335 ? 5.717 -1.161 19.967 1.00 61.88 335 LYS A C 1
ATOM 2657 O O . LYS A 1 335 ? 5.783 -0.714 21.110 1.00 61.88 335 LYS A O 1
ATOM 2662 N N . LEU A 1 336 ? 4.820 -0.722 19.083 1.00 63.34 336 LEU A N 1
ATOM 2663 C CA . LEU A 1 336 ? 3.865 0.333 19.411 1.00 63.34 336 LEU A CA 1
ATOM 2664 C C . LEU A 1 336 ? 2.610 -0.213 20.100 1.00 63.34 336 LEU A C 1
ATOM 2666 O O . LEU A 1 336 ? 2.263 0.256 21.180 1.00 63.34 336 LEU A O 1
ATOM 2670 N N . ALA A 1 337 ? 1.965 -1.234 19.522 1.00 68.19 337 ALA A N 1
ATOM 2671 C CA . ALA A 1 337 ? 0.761 -1.830 20.100 1.00 68.19 337 ALA A CA 1
ATOM 2672 C C . ALA A 1 337 ? 0.509 -3.265 19.633 1.00 68.19 337 ALA A C 1
ATOM 2674 O O . ALA A 1 337 ? 0.618 -3.578 18.443 1.00 68.19 337 ALA A O 1
ATOM 2675 N N . ARG A 1 338 ? 0.050 -4.129 20.542 1.00 76.19 338 ARG A N 1
ATOM 2676 C CA . ARG A 1 338 ? -0.436 -5.478 20.213 1.00 76.19 338 ARG A CA 1
ATOM 2677 C C . ARG A 1 338 ? -1.937 -5.563 20.455 1.00 76.19 338 ARG A C 1
ATOM 2679 O O . ARG A 1 338 ? -2.422 -5.248 21.535 1.00 76.19 338 ARG A O 1
ATOM 2686 N N . THR A 1 339 ? -2.671 -5.981 19.430 1.00 73.75 339 THR A N 1
ATOM 2687 C CA . THR A 1 339 ? -4.093 -6.294 19.567 1.00 73.75 339 THR A CA 1
ATOM 2688 C C . THR A 1 339 ? -4.187 -7.730 20.046 1.00 73.75 339 THR A C 1
ATOM 2690 O O . THR A 1 339 ? -3.719 -8.631 19.350 1.00 73.75 339 THR A O 1
ATOM 2693 N N . VAL A 1 340 ? -4.749 -7.946 21.230 1.00 64.06 340 VAL A N 1
ATOM 2694 C CA . VAL A 1 340 ? -4.931 -9.289 21.774 1.00 64.06 340 VAL A CA 1
ATOM 2695 C C . VAL A 1 340 ? -6.355 -9.707 21.453 1.00 64.06 340 VAL A C 1
ATOM 2697 O O . VAL A 1 340 ? -7.311 -9.199 22.031 1.00 64.06 340 VAL A O 1
ATOM 2700 N N . ILE A 1 341 ? -6.503 -10.617 20.495 1.00 54.34 341 ILE A N 1
ATOM 2701 C CA . ILE A 1 341 ? -7.779 -11.302 20.298 1.00 54.34 341 ILE A CA 1
ATOM 2702 C C . ILE A 1 341 ? -7.880 -12.317 21.443 1.00 54.34 341 ILE A C 1
ATOM 2704 O O . ILE A 1 341 ? -6.950 -13.115 21.592 1.00 54.34 341 ILE A O 1
ATOM 2708 N N . PRO A 1 342 ? -8.938 -12.296 22.276 1.00 41.88 342 PRO A N 1
ATOM 2709 C CA . PRO A 1 342 ? -9.138 -13.330 23.284 1.00 41.88 342 PRO A CA 1
ATOM 2710 C C . PRO A 1 342 ? -9.072 -14.706 22.611 1.00 41.88 342 PRO A C 1
ATOM 2712 O O . PRO A 1 342 ? -9.750 -14.926 21.608 1.00 41.88 342 PRO A O 1
ATOM 2715 N N . GLU A 1 343 ? -8.230 -15.609 23.121 1.00 35.53 343 GLU A N 1
ATOM 2716 C CA . GLU A 1 343 ? -8.028 -16.960 22.579 1.00 35.53 343 GLU A CA 1
ATOM 2717 C C . GLU A 1 343 ? -9.292 -17.820 22.728 1.00 35.53 343 GLU A C 1
ATOM 2719 O O . GLU A 1 343 ? -9.348 -18.718 23.557 1.00 35.53 343 GLU A O 1
ATOM 2724 N N . GLN A 1 344 ? -10.324 -17.564 21.928 1.00 38.09 344 GLN A N 1
ATOM 2725 C CA . GLN A 1 344 ? -11.439 -18.479 21.699 1.00 38.09 344 GLN A CA 1
ATOM 2726 C C . GLN A 1 344 ? -11.973 -18.283 20.276 1.00 38.09 344 GLN A C 1
ATOM 2728 O O . GLN A 1 344 ? -12.949 -17.568 20.081 1.00 38.09 344 GLN A O 1
ATOM 2733 N N . ALA A 1 345 ? -11.296 -18.904 19.295 1.00 32.34 345 ALA A N 1
ATOM 2734 C CA . ALA A 1 345 ? -11.867 -19.529 18.082 1.00 32.34 345 ALA A CA 1
ATOM 2735 C C . ALA A 1 345 ? -10.852 -19.629 16.920 1.00 32.34 345 ALA A C 1
ATOM 2737 O O . ALA A 1 345 ? -11.111 -19.151 15.819 1.00 32.34 345 ALA A O 1
ATOM 2738 N N . THR A 1 346 ? -9.716 -20.303 17.103 1.00 31.61 346 THR A N 1
ATOM 2739 C CA . THR A 1 346 ? -8.871 -20.729 15.968 1.00 31.61 346 THR A CA 1
ATOM 2740 C C . THR A 1 346 ? -8.314 -22.135 16.171 1.00 31.61 346 THR A C 1
ATOM 2742 O O . THR A 1 346 ? -7.118 -22.370 16.132 1.00 31.61 346 THR A O 1
ATOM 2745 N N . GLU A 1 347 ? -9.216 -23.109 16.291 1.00 33.28 347 GLU A N 1
ATOM 2746 C CA . GLU A 1 347 ? -8.952 -24.478 15.830 1.00 33.28 347 GLU A CA 1
ATOM 2747 C C . GLU A 1 347 ? -10.169 -25.023 15.065 1.00 33.28 347 GLU A C 1
ATOM 2749 O O . GLU A 1 347 ? -10.805 -25.999 15.452 1.00 33.28 347 GLU A O 1
ATOM 2754 N N . GLN A 1 348 ? -10.492 -24.427 13.913 1.00 30.88 348 GLN A N 1
ATOM 2755 C CA . GLN A 1 348 ? -11.049 -25.230 12.823 1.00 30.88 348 GLN A CA 1
ATOM 2756 C C . GLN A 1 348 ? -9.896 -25.664 11.930 1.00 30.88 348 GLN A C 1
ATOM 2758 O O . GLN A 1 348 ? -9.562 -25.058 10.916 1.00 30.88 348 GLN A O 1
ATOM 2763 N N . ASN A 1 349 ? -9.255 -26.734 12.391 1.00 28.12 349 ASN A N 1
ATOM 2764 C CA . ASN A 1 349 ? -8.323 -27.542 11.634 1.00 28.12 349 ASN A CA 1
ATOM 2765 C C . ASN A 1 349 ? -8.831 -27.752 10.195 1.00 28.12 349 ASN A C 1
ATOM 2767 O O . ASN A 1 349 ? -9.816 -28.460 9.980 1.00 28.12 349 ASN A O 1
ATOM 2771 N N . PHE A 1 350 ? -8.093 -27.254 9.199 1.00 31.12 350 PHE A N 1
ATOM 2772 C CA . PHE A 1 350 ? -8.086 -27.837 7.855 1.00 31.12 350 PHE A CA 1
ATOM 2773 C C . PHE A 1 350 ? -7.447 -29.237 7.940 1.00 31.12 350 PHE A C 1
ATOM 2775 O O . PHE A 1 350 ? -6.350 -29.494 7.451 1.00 31.12 350 PHE A O 1
ATOM 2782 N N . ARG A 1 351 ? -8.135 -30.185 8.586 1.00 25.11 351 ARG A N 1
ATOM 2783 C CA . ARG A 1 351 ? -7.867 -31.611 8.411 1.00 25.11 351 ARG A CA 1
ATOM 2784 C C . ARG A 1 351 ? -8.549 -32.024 7.120 1.00 25.11 351 ARG A C 1
ATOM 2786 O O . ARG A 1 351 ? -9.722 -32.381 7.089 1.00 25.11 351 ARG A O 1
ATOM 2793 N N . VAL A 1 352 ? -7.793 -31.977 6.028 1.00 31.11 352 VAL A N 1
ATOM 2794 C CA . VAL A 1 352 ? -8.081 -32.834 4.878 1.00 31.11 352 VAL A CA 1
ATOM 2795 C C . VAL A 1 352 ? -7.895 -34.267 5.377 1.00 31.11 352 VAL A C 1
ATOM 2797 O O . VAL A 1 352 ? -6.776 -34.774 5.430 1.00 31.11 352 VAL A O 1
ATOM 2800 N N . GLU A 1 353 ? -8.979 -34.894 5.834 1.00 25.38 353 GLU A N 1
ATOM 2801 C CA . GLU A 1 353 ? -8.987 -36.309 6.192 1.00 25.38 353 GLU A CA 1
ATOM 2802 C C . GLU A 1 353 ? -8.617 -37.136 4.961 1.00 25.38 353 GLU A C 1
ATOM 2804 O O . GLU A 1 353 ? -9.422 -37.410 4.071 1.00 25.38 353 GLU A O 1
ATOM 2809 N N . ASN A 1 354 ? -7.353 -37.542 4.917 1.00 27.27 354 ASN A N 1
ATOM 2810 C CA . ASN A 1 354 ? -6.826 -38.498 3.963 1.00 27.27 354 ASN A CA 1
ATOM 2811 C C . ASN A 1 354 ? -7.242 -39.910 4.410 1.00 27.27 354 ASN A C 1
ATOM 2813 O O . ASN A 1 354 ? -6.420 -40.716 4.848 1.00 27.27 354 ASN A O 1
ATOM 2817 N N . ASN A 1 355 ? -8.536 -40.226 4.315 1.00 25.02 355 ASN A N 1
ATOM 2818 C CA . ASN A 1 355 ? -9.020 -41.588 4.522 1.00 25.02 355 ASN A CA 1
ATOM 2819 C C . ASN A 1 355 ? -8.660 -42.454 3.306 1.00 25.02 355 ASN A C 1
ATOM 2821 O O . ASN A 1 355 ? -9.450 -42.681 2.391 1.00 25.02 355 ASN A O 1
ATOM 2825 N N . ARG A 1 356 ? -7.425 -42.974 3.303 1.00 26.94 356 ARG A N 1
ATOM 2826 C CA . ARG A 1 356 ? -7.025 -44.111 2.465 1.00 26.94 356 ARG A CA 1
ATOM 2827 C C . ARG A 1 356 ? -7.701 -45.377 2.989 1.00 26.94 356 ARG A C 1
ATOM 2829 O O . ARG A 1 356 ? -7.124 -46.130 3.773 1.00 26.94 356 ARG A O 1
ATOM 2836 N N . SER A 1 357 ? -8.901 -45.662 2.498 1.00 27.08 357 SER A N 1
ATOM 2837 C CA . SER A 1 357 ? -9.466 -47.007 2.578 1.00 27.08 357 SER A CA 1
ATOM 2838 C C . SER A 1 357 ? -8.637 -47.949 1.701 1.00 27.08 357 SER A C 1
ATOM 2840 O O . SER A 1 357 ? -8.716 -47.940 0.474 1.00 27.08 357 SER A O 1
ATOM 2842 N N . LYS A 1 358 ? -7.818 -48.779 2.353 1.00 27.41 358 LYS A N 1
ATOM 2843 C CA . LYS A 1 358 ? -7.185 -49.957 1.756 1.00 27.41 358 LYS A CA 1
ATOM 2844 C C . LYS A 1 358 ? -8.274 -50.877 1.186 1.00 27.41 358 LYS A C 1
ATOM 2846 O O . LYS A 1 358 ? -8.964 -51.548 1.946 1.00 27.41 358 LYS A O 1
ATOM 2851 N N . LYS A 1 359 ? -8.362 -50.992 -0.139 1.00 25.81 359 LYS A N 1
ATOM 2852 C CA . LYS A 1 359 ? -8.880 -52.199 -0.799 1.00 25.81 359 LYS A CA 1
ATOM 2853 C C . LYS A 1 359 ? -7.771 -52.811 -1.651 1.00 25.81 359 LYS A C 1
ATOM 2855 O O . LYS A 1 359 ? -7.407 -52.292 -2.699 1.00 25.81 359 LYS A O 1
ATOM 2860 N N . LYS A 1 360 ? -7.217 -53.916 -1.145 1.00 22.12 360 LYS A N 1
ATOM 2861 C CA . LYS A 1 360 ? -6.468 -54.907 -1.926 1.00 22.12 360 LYS A CA 1
ATOM 2862 C C . LYS A 1 360 ? -7.458 -55.645 -2.830 1.00 22.12 360 LYS A C 1
ATOM 2864 O O . LYS A 1 360 ? -8.441 -56.144 -2.295 1.00 22.12 360 LYS A O 1
ATOM 2869 N N . LEU A 1 361 ? -7.151 -55.803 -4.120 1.00 23.88 361 LEU A N 1
ATOM 2870 C CA . LEU A 1 361 ? -7.379 -57.063 -4.845 1.00 23.88 361 LEU A CA 1
ATOM 2871 C C . LEU A 1 361 ? -6.610 -57.120 -6.184 1.00 23.88 361 LEU A C 1
ATOM 2873 O O . LEU A 1 361 ? -6.916 -56.432 -7.148 1.00 23.88 361 LEU A O 1
ATOM 2877 N N . ASN A 1 362 ? -5.558 -57.935 -6.125 1.00 20.97 362 ASN A N 1
ATOM 2878 C CA . ASN A 1 362 ? -4.813 -58.743 -7.096 1.00 20.97 362 ASN A CA 1
ATOM 2879 C C . ASN A 1 362 ? -5.102 -58.738 -8.621 1.00 20.97 362 ASN A C 1
ATOM 2881 O O . ASN A 1 362 ? -6.191 -59.050 -9.082 1.00 20.97 362 ASN A O 1
ATOM 2885 N N . SER A 1 363 ? -3.969 -58.620 -9.338 1.00 23.39 363 SER A N 1
ATOM 2886 C CA . SER A 1 363 ? -3.418 -59.494 -10.403 1.00 23.39 363 SER A CA 1
ATOM 2887 C C . SER A 1 363 ? -4.067 -59.576 -11.797 1.00 23.39 363 SER A C 1
ATOM 2889 O O . SER A 1 363 ? -5.092 -60.220 -11.978 1.00 23.39 363 SER A O 1
ATOM 2891 N N . SER A 1 364 ? -3.330 -59.162 -12.837 1.00 21.72 364 SER A N 1
ATOM 2892 C CA . SER A 1 364 ? -2.428 -60.020 -13.647 1.00 21.72 364 SER A CA 1
ATOM 2893 C C . SER A 1 364 ? -2.336 -59.556 -15.114 1.00 21.72 364 SER A C 1
ATOM 2895 O O . SER A 1 364 ? -3.354 -59.337 -15.754 1.00 21.72 364 SER A O 1
ATOM 2897 N N . HIS A 1 365 ? -1.091 -59.502 -15.625 1.00 23.59 365 HIS A N 1
ATOM 2898 C CA . HIS A 1 365 ? -0.666 -59.573 -17.043 1.00 23.59 365 HIS A CA 1
ATOM 2899 C C . HIS A 1 365 ? -1.159 -58.475 -18.023 1.00 23.59 365 HIS A C 1
ATOM 2901 O O . HIS A 1 365 ? -2.273 -58.001 -17.945 1.00 23.59 365 HIS A O 1
ATOM 2907 N N . LYS A 1 366 ? -0.415 -57.991 -19.025 1.00 23.52 366 LYS A N 1
ATOM 2908 C CA . LYS A 1 366 ? 0.762 -58.461 -19.769 1.00 23.52 366 LYS A CA 1
ATOM 2909 C C . LYS A 1 366 ? 1.404 -57.245 -20.468 1.00 23.52 366 LYS A C 1
ATOM 2911 O O . LYS A 1 366 ? 0.749 -56.250 -20.755 1.00 23.52 366 LYS A O 1
ATOM 2916 N N . THR A 1 367 ? 2.691 -57.371 -20.752 1.00 25.06 367 THR A N 1
ATOM 2917 C CA . THR A 1 367 ? 3.559 -56.453 -21.497 1.00 25.06 367 THR A CA 1
ATOM 2918 C C . THR A 1 367 ? 3.068 -56.133 -22.916 1.00 25.06 367 THR A C 1
ATOM 2920 O O . THR A 1 367 ? 2.629 -57.035 -23.628 1.00 25.06 367 THR A O 1
ATOM 2923 N N . ARG A 1 368 ? 3.258 -54.878 -23.361 1.00 23.38 368 ARG A N 1
ATOM 2924 C CA . ARG A 1 368 ? 3.683 -54.505 -24.731 1.00 23.38 368 ARG A CA 1
ATOM 2925 C C . ARG A 1 368 ? 3.923 -52.990 -24.857 1.00 23.38 368 ARG A C 1
ATOM 2927 O O . ARG A 1 368 ? 2.996 -52.199 -24.777 1.00 23.38 368 ARG A O 1
ATOM 2934 N N . ASN A 1 369 ? 5.177 -52.620 -25.107 1.00 22.91 369 ASN A N 1
ATOM 2935 C CA . ASN A 1 369 ? 5.553 -51.420 -25.871 1.00 22.91 369 ASN A CA 1
ATOM 2936 C C . ASN A 1 369 ? 5.475 -51.801 -27.371 1.00 22.91 369 ASN A C 1
ATOM 2938 O O . ASN A 1 369 ? 5.694 -52.988 -27.652 1.00 22.91 369 ASN A O 1
ATOM 2942 N N . PRO A 1 370 ? 5.235 -50.887 -28.344 1.00 32.81 370 PRO A N 1
ATOM 2943 C CA . PRO A 1 370 ? 6.256 -49.874 -28.654 1.00 32.81 370 PRO A CA 1
ATOM 2944 C C . PRO A 1 370 ? 5.798 -48.551 -29.347 1.00 32.81 370 PRO A C 1
ATOM 2946 O O . PRO A 1 370 ? 4.715 -48.452 -29.906 1.00 32.81 370 PRO A O 1
ATOM 2949 N N . ARG A 1 371 ? 6.770 -47.620 -29.439 1.00 23.30 371 ARG A N 1
ATOM 2950 C CA . ARG A 1 371 ? 7.008 -46.581 -30.480 1.00 23.30 371 ARG A CA 1
ATOM 2951 C C . ARG A 1 371 ? 6.134 -45.308 -30.517 1.00 23.30 371 ARG A C 1
ATOM 2953 O O . ARG A 1 371 ? 5.044 -45.298 -31.060 1.00 23.30 371 ARG A O 1
ATOM 2960 N N . GLY A 1 372 ? 6.782 -44.192 -30.159 1.00 23.16 372 GLY A N 1
ATOM 2961 C CA . GLY A 1 372 ? 7.239 -43.199 -31.147 1.00 23.16 372 GLY A CA 1
ATOM 2962 C C . GLY A 1 372 ? 6.271 -42.080 -31.546 1.00 23.16 372 GLY A C 1
ATOM 2963 O O . GLY A 1 372 ? 5.463 -42.255 -32.445 1.00 23.16 372 GLY A O 1
ATOM 2964 N N . GLY A 1 373 ? 6.484 -40.886 -30.987 1.00 24.17 373 GLY A N 1
ATOM 2965 C CA . GLY A 1 373 ? 5.935 -39.624 -31.491 1.00 24.17 373 GLY A CA 1
ATOM 2966 C C . GLY A 1 373 ? 6.592 -38.432 -30.796 1.00 24.17 373 GLY A C 1
ATOM 2967 O O . GLY A 1 373 ? 6.251 -38.107 -29.665 1.00 24.17 373 GLY A O 1
ATOM 2968 N N . ARG A 1 374 ? 7.599 -37.838 -31.446 1.00 24.20 374 ARG A N 1
ATOM 2969 C CA . ARG A 1 374 ? 8.270 -36.595 -31.034 1.00 24.20 374 ARG A CA 1
ATOM 2970 C C . ARG A 1 374 ? 7.439 -35.369 -31.441 1.00 24.20 374 ARG A C 1
ATOM 2972 O O . ARG A 1 374 ? 6.738 -35.418 -32.444 1.00 24.20 374 ARG A O 1
ATOM 2979 N N . ASN A 1 375 ? 7.713 -34.268 -30.736 1.00 27.22 375 ASN A N 1
ATOM 2980 C CA . ASN A 1 375 ? 7.522 -32.855 -31.100 1.00 27.22 375 ASN A CA 1
ATOM 2981 C C . ASN A 1 375 ? 6.176 -32.187 -30.780 1.00 27.22 375 ASN A C 1
ATOM 2983 O O . ASN A 1 375 ? 5.332 -31.998 -31.646 1.00 27.22 375 ASN A O 1
ATOM 2987 N N . SER A 1 376 ? 6.077 -31.653 -29.558 1.00 27.72 376 SER A N 1
ATOM 2988 C CA . SER A 1 376 ? 5.191 -30.526 -29.223 1.00 27.72 376 SER A CA 1
ATOM 2989 C C . SER A 1 376 ? 5.747 -29.674 -28.066 1.00 27.72 376 SER A C 1
ATOM 2991 O O . SER A 1 376 ? 5.007 -29.261 -27.180 1.00 27.72 376 SER A O 1
ATOM 2993 N N . GLN A 1 377 ? 7.067 -29.434 -28.042 1.00 28.69 377 GLN A N 1
ATOM 2994 C CA . GLN A 1 377 ? 7.728 -28.587 -27.029 1.00 28.69 377 GLN A CA 1
ATOM 2995 C C . GLN A 1 377 ? 8.295 -27.263 -27.572 1.00 28.69 377 GLN A C 1
ATOM 2997 O O . GLN A 1 377 ? 8.632 -26.393 -26.778 1.00 28.69 377 GLN A O 1
ATOM 3002 N N . ASN A 1 378 ? 8.314 -27.046 -28.892 1.00 28.52 378 ASN A N 1
ATOM 3003 C CA . ASN A 1 378 ? 8.919 -25.837 -29.470 1.00 28.52 378 ASN A CA 1
ATOM 3004 C C . ASN A 1 378 ? 7.955 -24.662 -29.689 1.00 28.52 378 ASN A C 1
ATOM 3006 O O . ASN A 1 378 ? 8.423 -23.572 -29.982 1.00 28.52 378 ASN A O 1
ATOM 3010 N N . HIS A 1 379 ? 6.640 -24.825 -29.496 1.00 26.16 379 HIS A N 1
ATOM 3011 C CA . HIS A 1 379 ? 5.686 -23.729 -29.736 1.00 26.16 379 HIS A CA 1
ATOM 3012 C C . HIS A 1 379 ? 5.292 -22.935 -28.479 1.00 26.16 379 HIS A C 1
ATOM 3014 O O . HIS A 1 379 ? 4.640 -21.903 -28.584 1.00 26.16 379 HIS A O 1
ATOM 3020 N N . MET A 1 380 ? 5.709 -23.387 -27.289 1.00 28.30 380 MET A N 1
ATOM 3021 C CA . MET A 1 380 ? 5.345 -22.764 -26.006 1.00 28.30 380 MET A CA 1
ATOM 3022 C C . MET A 1 380 ? 6.432 -21.824 -25.447 1.00 28.30 380 MET A C 1
ATOM 3024 O O . MET A 1 380 ? 6.197 -21.138 -24.454 1.00 28.30 380 MET A O 1
ATOM 3028 N N . MET A 1 381 ? 7.616 -21.773 -26.077 1.00 28.19 381 MET A N 1
ATOM 3029 C CA . MET A 1 381 ? 8.684 -20.825 -25.718 1.00 28.19 381 MET A CA 1
ATOM 3030 C C . MET A 1 381 ? 8.538 -19.466 -26.416 1.00 28.19 381 MET A C 1
ATOM 3032 O O . MET A 1 381 ? 8.857 -18.447 -25.812 1.00 28.19 381 MET A O 1
ATOM 3036 N N . GLU A 1 382 ? 7.978 -19.410 -27.628 1.00 26.94 382 GLU A N 1
ATOM 3037 C CA . GLU A 1 382 ? 7.810 -18.142 -28.362 1.00 26.94 382 GLU A CA 1
ATOM 3038 C C . GLU A 1 382 ? 6.707 -17.240 -27.790 1.00 26.94 382 GLU A C 1
ATOM 3040 O O . GLU A 1 382 ? 6.712 -16.031 -28.008 1.00 26.94 382 GLU A O 1
ATOM 3045 N N . THR A 1 383 ? 5.786 -17.779 -26.986 1.00 28.98 383 THR A N 1
ATOM 3046 C CA . THR A 1 383 ? 4.694 -16.987 -26.395 1.00 28.98 383 THR A CA 1
ATOM 3047 C C . THR A 1 383 ? 5.092 -16.277 -25.094 1.00 28.98 383 THR A C 1
ATOM 3049 O O . THR A 1 383 ? 4.428 -15.320 -24.703 1.00 28.98 383 THR A O 1
ATOM 3052 N N . LYS A 1 384 ? 6.185 -16.688 -24.429 1.00 29.23 384 LYS A N 1
ATOM 3053 C CA . LYS A 1 384 ? 6.650 -16.058 -23.175 1.00 29.23 384 LYS A CA 1
ATOM 3054 C C . LYS A 1 384 ? 7.543 -14.832 -23.390 1.00 29.23 384 LYS A C 1
ATOM 3056 O O . LYS A 1 384 ? 7.608 -13.976 -22.514 1.00 29.23 384 LYS A O 1
ATOM 3061 N N . VAL A 1 385 ? 8.161 -14.697 -24.564 1.00 28.50 385 VAL A N 1
ATOM 3062 C CA . VAL A 1 385 ? 9.057 -13.568 -24.883 1.00 28.50 385 VAL A CA 1
ATOM 3063 C C . VAL A 1 385 ? 8.279 -12.259 -25.116 1.00 28.50 385 VAL A C 1
ATOM 3065 O O . VAL A 1 385 ? 8.797 -11.174 -24.875 1.00 28.50 385 VAL A O 1
ATOM 3068 N N . ASN A 1 386 ? 6.992 -12.329 -25.473 1.00 26.41 386 ASN A N 1
ATOM 3069 C CA . ASN A 1 386 ? 6.183 -11.141 -25.781 1.00 26.41 386 ASN A CA 1
ATOM 3070 C C . ASN A 1 386 ? 5.440 -10.512 -24.584 1.00 26.41 386 ASN A C 1
ATOM 3072 O O . ASN A 1 386 ? 4.830 -9.458 -24.748 1.00 26.41 386 ASN A O 1
ATOM 3076 N N . GLN A 1 387 ? 5.499 -11.089 -23.376 1.00 28.09 387 GLN A N 1
ATOM 3077 C CA . GLN A 1 387 ? 4.843 -10.493 -22.196 1.00 28.09 387 GLN A CA 1
ATOM 3078 C C . GLN A 1 387 ? 5.638 -9.344 -21.553 1.00 28.09 387 GLN A C 1
ATOM 3080 O O . GLN A 1 387 ? 5.050 -8.519 -20.857 1.00 28.09 387 GLN A O 1
ATOM 3085 N N . TRP A 1 388 ? 6.936 -9.218 -21.841 1.00 29.50 388 TRP A N 1
ATOM 3086 C CA . TRP A 1 388 ? 7.778 -8.144 -21.295 1.00 29.50 388 TRP A CA 1
ATOM 3087 C C . TRP A 1 388 ? 7.757 -6.847 -22.114 1.00 29.50 388 TRP A C 1
ATOM 3089 O O . TRP A 1 388 ? 8.098 -5.794 -21.584 1.00 29.50 388 TRP A O 1
ATOM 3099 N N . LYS A 1 389 ? 7.258 -6.874 -23.360 1.00 26.81 389 LYS A N 1
ATOM 3100 C CA . LYS A 1 389 ? 7.079 -5.662 -24.188 1.00 26.81 389 LYS A CA 1
ATOM 3101 C C . LYS A 1 389 ? 5.975 -4.718 -23.687 1.00 26.81 389 LYS A C 1
ATOM 3103 O O . LYS A 1 389 ? 5.883 -3.590 -24.154 1.00 26.81 389 LYS A O 1
ATOM 3108 N N . TYR A 1 390 ? 5.168 -5.149 -22.716 1.00 31.20 390 TYR A N 1
ATOM 3109 C CA . TYR A 1 390 ? 4.066 -4.365 -22.150 1.00 31.20 390 TYR A CA 1
ATOM 3110 C C . TYR A 1 390 ? 4.131 -4.242 -20.626 1.00 31.20 390 TYR A C 1
ATOM 3112 O O . TYR A 1 390 ? 3.105 -3.995 -19.985 1.00 31.20 390 TYR A O 1
ATOM 3120 N N . LEU A 1 391 ? 5.324 -4.365 -20.027 1.00 32.00 391 LEU A N 1
ATOM 3121 C CA . LEU A 1 391 ? 5.517 -3.991 -18.627 1.00 32.00 391 LEU A CA 1
ATOM 3122 C C . LEU A 1 391 ? 5.506 -2.460 -18.516 1.00 32.00 391 LEU A C 1
ATOM 3124 O O . LEU A 1 391 ? 6.522 -1.780 -18.414 1.00 32.00 391 LEU A O 1
ATOM 3128 N N . ASN A 1 392 ? 4.300 -1.913 -18.591 1.00 32.28 392 ASN A N 1
ATOM 3129 C CA . ASN A 1 392 ? 4.000 -0.539 -18.264 1.00 32.28 392 ASN A CA 1
ATOM 3130 C C . ASN A 1 392 ? 4.457 -0.327 -16.811 1.00 32.28 392 ASN A C 1
ATOM 3132 O O . ASN A 1 392 ? 3.837 -0.829 -15.872 1.00 32.28 392 ASN A O 1
ATOM 3136 N N . ILE A 1 393 ? 5.534 0.441 -16.626 1.00 35.81 393 ILE A N 1
ATOM 3137 C CA . ILE A 1 393 ? 6.086 0.900 -15.333 1.00 35.81 393 ILE A CA 1
ATOM 3138 C C . ILE A 1 393 ? 5.032 1.729 -14.538 1.00 35.81 393 ILE A C 1
ATOM 3140 O O . ILE A 1 393 ? 5.263 2.240 -13.450 1.00 35.81 393 ILE A O 1
ATOM 3144 N N . THR A 1 394 ? 3.803 1.834 -15.043 1.00 32.22 394 THR A N 1
ATOM 3145 C CA . THR A 1 394 ? 2.625 2.464 -14.442 1.00 32.22 394 THR A CA 1
ATOM 3146 C C . THR A 1 394 ? 2.141 1.810 -13.142 1.00 32.22 394 THR A C 1
ATOM 3148 O O . THR A 1 394 ? 1.397 2.453 -12.413 1.00 32.22 394 THR A O 1
ATOM 3151 N N . LYS A 1 395 ? 2.528 0.566 -12.818 1.00 31.91 395 LYS A N 1
ATOM 3152 C CA . LYS A 1 395 ? 2.057 -0.114 -11.591 1.00 31.91 395 LYS A CA 1
ATOM 3153 C C . LYS A 1 395 ? 2.889 0.136 -10.330 1.00 31.91 395 LYS A C 1
ATOM 3155 O O . LYS A 1 395 ? 2.428 -0.213 -9.254 1.00 31.91 395 LYS A O 1
ATOM 3160 N N . LEU A 1 396 ? 4.049 0.782 -10.437 1.00 34.16 396 LEU A N 1
ATOM 3161 C CA . LEU A 1 396 ? 4.886 1.139 -9.280 1.00 34.16 396 LEU A CA 1
ATOM 3162 C C . LEU A 1 396 ? 4.451 2.440 -8.575 1.00 34.16 396 LEU A C 1
ATOM 3164 O O . LEU A 1 396 ? 5.142 2.895 -7.681 1.00 34.16 396 LEU A O 1
ATOM 3168 N N . THR A 1 397 ? 3.354 3.076 -9.000 1.00 32.19 397 THR A N 1
ATOM 3169 C CA . THR A 1 397 ? 2.947 4.422 -8.532 1.00 32.19 397 THR A CA 1
ATOM 3170 C C . THR A 1 397 ? 1.437 4.558 -8.273 1.00 32.19 397 THR A C 1
ATOM 3172 O O . THR A 1 397 ? 0.914 5.666 -8.218 1.00 32.19 397 THR A O 1
ATOM 3175 N N . LEU A 1 398 ? 0.716 3.435 -8.161 1.00 27.88 398 LEU A N 1
ATOM 3176 C CA . LEU A 1 398 ? -0.722 3.392 -7.822 1.00 27.88 398 LEU A CA 1
ATOM 3177 C C . LEU A 1 398 ? -1.017 2.677 -6.488 1.00 27.88 398 LEU A C 1
ATOM 3179 O O . LEU A 1 398 ? -2.179 2.421 -6.177 1.00 27.88 398 LEU A O 1
ATOM 3183 N N . LEU A 1 399 ? 0.030 2.380 -5.724 1.00 29.50 399 LEU A N 1
ATOM 3184 C CA . LEU A 1 399 ? 0.013 2.178 -4.277 1.00 29.50 399 LEU A CA 1
ATOM 3185 C C . LEU A 1 399 ? 0.875 3.293 -3.687 1.00 29.50 399 LEU A C 1
ATOM 3187 O O . LEU A 1 399 ? 0.530 3.749 -2.579 1.00 29.50 399 LEU A O 1
#

InterPro domains:
  IPR019572 Ubiquitin-activating enzyme, SCCH domain [PF10585] (121-161)
  IPR023318 Ubiquitin activating enzyme, alpha domain superfamily [G3DSA:1.10.10.520] (2-166)
  IPR028077 Ubiquitin/SUMO-activating enzyme ubiquitin-like domain [PF14732] (234-326)
  IPR035985 Ubiquitin-activating enzyme-like [SSF69572] (111-279)

Solvent-accessible surface area (backbone atoms only — not comparable to full-atom values): 24726 Å² total; per-residue (Å²): 136,89,79,84,84,77,83,78,80,78,73,78,75,56,87,89,55,78,58,94,84,58,50,64,64,57,47,40,51,52,49,45,29,42,65,42,16,53,53,42,56,70,53,60,79,50,62,79,72,45,74,88,39,80,74,66,48,58,47,43,58,64,78,66,44,52,69,67,69,66,51,81,79,55,86,85,76,82,72,83,82,69,95,65,76,51,62,50,70,76,66,73,52,66,53,81,45,51,59,53,67,57,55,20,49,53,39,31,47,52,39,51,37,44,43,60,71,78,41,52,88,43,67,96,71,74,72,94,44,71,85,39,60,45,55,42,48,31,51,36,15,52,45,34,49,52,25,55,27,58,76,42,83,59,59,16,50,56,58,38,38,60,52,65,64,65,69,75,87,84,54,72,66,59,54,55,52,51,53,53,51,52,51,56,48,50,53,33,51,76,70,69,40,61,91,76,48,60,48,65,47,80,47,98,59,64,57,94,87,30,42,65,48,72,38,76,66,80,77,86,57,69,79,32,44,83,86,32,92,36,62,37,38,37,38,30,39,34,82,76,40,27,41,44,55,47,44,57,55,41,43,32,65,68,69,64,43,88,49,51,35,35,25,50,82,93,43,79,69,43,74,65,63,94,84,55,54,70,69,59,50,49,53,43,60,68,44,30,80,33,27,30,48,72,38,100,73,59,38,48,68,70,36,56,34,43,39,34,21,82,93,75,74,42,67,37,43,36,35,32,38,61,46,79,88,82,73,96,55,98,41,71,64,62,66,58,44,40,77,52,74,77,96,78,86,86,80,83,73,89,68,78,78,80,78,78,78,85,74,90,84,85,88,82,90,82,92,80,86,85,82,90,84,87,87,88,72,79,77,69,60,72,66,63,69,64,63,67,83,66,68,64,77,71,71,80,75,79,121

pLD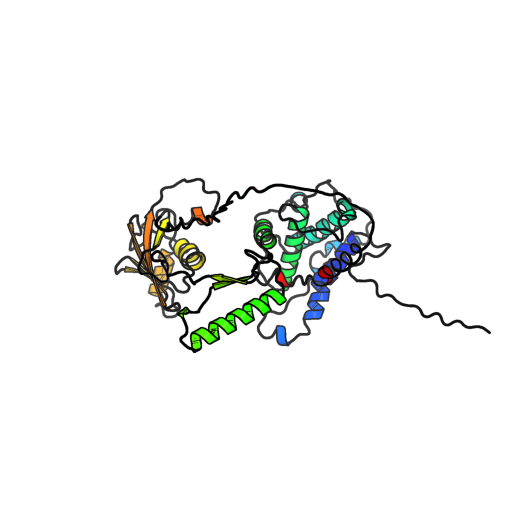DT: mean 76.46, std 25.19, range [20.97, 98.19]

Nearest PDB structures (foldseek):
  6xog-assembly1_B  TM=5.724E-01  e=3.119E-20  Homo sapiens
  1y8q-assembly1_B  TM=5.789E-01  e=3.507E-20  Homo sapiens
  1y8r-assembly2_E  TM=5.639E-01  e=1.520E-19  Homo sapiens
  6gum-assembly1_B  TM=9.365E-01  e=9.647E-13  Arabidopsis thaliana
  6xoi-assembly1_B  TM=4.450E-01  e=4.771E-13  Homo sapiens